Protein AF-0000000085122052 (afdb_homodimer)

Organism: Pyrolobus fumarii (strain DSM 11204 / 1A) (NCBI:txid694429)

Solvent-accessible surface area (backbone atoms only — not comparable to full-atom values): 25203 Å² total; per-residue (Å²): 121,40,31,33,27,34,36,16,45,46,56,51,30,38,53,44,52,47,34,34,42,73,54,76,26,67,46,40,58,54,31,32,33,29,96,54,53,66,40,29,51,53,48,51,69,72,41,82,73,48,80,45,44,76,41,89,44,68,68,55,51,57,69,70,59,41,51,33,37,39,37,40,66,40,40,66,49,48,60,69,46,41,31,63,41,13,43,70,40,21,28,36,36,38,60,41,31,43,36,61,69,37,64,70,44,39,50,47,38,51,54,18,16,72,75,28,63,9,33,39,34,26,41,40,30,64,46,64,26,48,30,34,38,41,18,44,32,77,76,38,63,79,41,44,38,38,37,37,35,31,28,20,71,84,72,73,44,91,58,92,50,78,38,77,78,42,75,44,51,39,80,60,44,35,76,77,40,65,89,63,18,33,50,48,31,40,49,21,66,33,40,72,46,79,27,41,31,32,37,30,32,25,64,88,41,89,39,51,30,38,34,38,39,38,36,39,85,38,34,38,40,40,37,37,32,41,29,30,54,21,94,82,30,75,88,38,42,28,37,28,40,32,12,44,45,44,35,49,31,49,70,52,51,67,62,57,66,43,73,43,55,122,39,30,32,28,35,34,16,46,46,57,51,30,38,53,42,52,48,35,33,42,71,54,76,25,69,48,40,58,54,30,31,34,30,97,55,53,67,39,29,52,53,48,50,69,70,42,83,74,49,79,44,43,76,42,88,46,69,68,55,51,58,69,70,59,43,51,33,37,38,39,40,66,41,40,66,50,47,59,68,45,39,32,62,41,12,42,70,40,20,27,36,37,38,60,40,30,43,36,62,68,36,64,70,44,38,50,46,39,50,54,19,17,71,73,27,62,9,34,39,34,25,41,41,31,63,44,63,27,48,30,35,38,42,18,44,31,77,76,37,63,79,40,46,37,38,37,37,36,29,28,20,70,82,72,74,42,92,57,91,50,78,38,76,77,43,72,43,52,38,82,59,43,36,75,77,39,66,90,61,19,34,50,49,30,40,48,20,64,32,39,73,46,79,26,41,30,32,38,30,31,26,63,88,40,90,39,50,29,41,34,38,40,38,34,37,84,36,33,38,40,42,36,37,31,42,29,31,52,21,94,82,30,74,88,38,43,28,37,29,39,32,13,45,45,45,36,50,31,50,70,52,50,68,61,58,67,45,72,43,56

pLDDT: mean 95.48, std 5.57, range [64.38, 98.94]

InterPro domains:
  IPR002811 Aspartate dehydrogenase [PF01958] (161-245)
  IPR005106 Aspartate/homoserine dehydrogenase, NAD-binding [PF03447] (8-123)
  IPR011182 L-aspartate dehydrogenase [PIRSF005227] (3-254)
  IPR020626 L-aspartate dehydrogenase, prokaryotic [MF_01265] (2-257)
  IPR022487 L-aspartate dehydrogenase, archaeal [TIGR03855] (27-254)
  IPR036291 NAD(P)-binding domain superfamily [SSF51735] (1-154)

Structure (mmCIF, N/CA/C/O backbone):
data_AF-0000000085122052-model_v1
#
loop_
_entity.id
_entity.type
_entity.pdbx_description
1 polymer 'L-aspartate dehydrogenase'
#
loop_
_atom_site.group_PDB
_atom_site.id
_atom_site.type_symbol
_atom_site.label_atom_id
_atom_site.label_alt_id
_atom_site.label_comp_id
_atom_site.label_asym_id
_atom_site.label_entity_id
_atom_site.label_seq_id
_atom_site.pdbx_PDB_ins_code
_atom_site.Cartn_x
_atom_site.Cartn_y
_atom_site.Cartn_z
_atom_site.occupancy
_atom_site.B_iso_or_equiv
_atom_site.auth_seq_id
_atom_site.auth_comp_id
_atom_site.auth_asym_id
_atom_site.auth_atom_id
_atom_site.pdbx_PDB_model_num
ATOM 1 N N . MET A 1 1 ? -22.625 9.305 -1.199 1 91.62 1 MET A N 1
ATOM 2 C CA . MET A 1 1 ? -21.234 9.766 -1.241 1 91.62 1 MET A CA 1
ATOM 3 C C . MET A 1 1 ? -20.703 10.023 0.165 1 91.62 1 MET A C 1
ATOM 5 O O . MET A 1 1 ? -21.422 10.562 1.012 1 91.62 1 MET A O 1
ATOM 9 N N . LYS A 1 2 ? -19.469 9.633 0.455 1 97.69 2 LYS A N 1
ATOM 10 C CA . LYS A 1 2 ? -18.891 9.828 1.781 1 97.69 2 LYS A CA 1
ATOM 11 C C . LYS A 1 2 ? -18.609 11.305 2.047 1 97.69 2 LYS A C 1
ATOM 13 O O . LYS A 1 2 ? -18.172 12.031 1.153 1 97.69 2 LYS A O 1
ATOM 18 N N . ARG A 1 3 ? -18.859 11.727 3.219 1 98.75 3 ARG A N 1
ATOM 19 C CA . ARG A 1 3 ? -18.656 13.102 3.668 1 98.75 3 ARG A CA 1
ATOM 20 C C . ARG A 1 3 ? -17.266 13.273 4.273 1 98.75 3 ARG A C 1
ATOM 22 O O . ARG A 1 3 ? -16.906 12.586 5.23 1 98.75 3 ARG A O 1
ATOM 29 N N . VAL A 1 4 ? -16.516 14.234 3.707 1 98.88 4 VAL A N 1
ATOM 30 C CA . VAL A 1 4 ? -15.133 14.43 4.133 1 98.88 4 VAL A CA 1
ATOM 31 C C . VAL A 1 4 ? -14.961 15.836 4.703 1 98.88 4 VAL A C 1
ATOM 33 O O . VAL A 1 4 ? -15.5 16.797 4.156 1 98.88 4 VAL A O 1
ATOM 36 N N . ALA A 1 5 ? -14.305 15.961 5.82 1 98.94 5 ALA A N 1
ATOM 37 C CA . ALA A 1 5 ? -13.867 17.25 6.355 1 98.94 5 ALA A CA 1
ATOM 38 C C . ALA A 1 5 ? -12.344 17.312 6.434 1 98.94 5 ALA A C 1
ATOM 40 O O . ALA A 1 5 ? -11.672 16.281 6.551 1 98.94 5 ALA A O 1
ATOM 41 N N . ILE A 1 6 ? -11.828 18.5 6.359 1 98.94 6 ILE A N 1
ATOM 42 C CA . ILE A 1 6 ? -10.383 18.703 6.379 1 98.94 6 ILE A CA 1
ATOM 43 C C . ILE A 1 6 ? -10 19.609 7.555 1 98.94 6 ILE A C 1
ATOM 45 O O . ILE A 1 6 ? -10.594 20.672 7.746 1 98.94 6 ILE A O 1
ATOM 49 N N . ILE A 1 7 ? -9.117 19.062 8.367 1 98.81 7 ILE A N 1
ATOM 50 C CA . ILE A 1 7 ? -8.477 19.875 9.398 1 98.81 7 ILE A CA 1
ATOM 51 C C . ILE A 1 7 ? -7.082 20.281 8.93 1 98.81 7 ILE A C 1
ATOM 53 O O . ILE A 1 7 ? -6.18 19.453 8.82 1 98.81 7 ILE A O 1
ATOM 57 N N . GLY A 1 8 ? -6.875 21.547 8.758 1 98.19 8 GLY A N 1
ATOM 58 C CA . GLY A 1 8 ? -5.645 22.078 8.18 1 98.19 8 GLY A CA 1
ATOM 59 C C . GLY A 1 8 ? -5.781 22.422 6.711 1 98.19 8 GLY A C 1
ATOM 60 O O . GLY A 1 8 ? -5.824 21.547 5.855 1 98.19 8 GLY A O 1
ATOM 61 N N . CYS A 1 9 ? -5.766 23.734 6.441 1 97.56 9 CYS A N 1
ATOM 62 C CA . CYS A 1 9 ? -5.961 24.234 5.086 1 97.56 9 CYS A CA 1
ATOM 63 C C . CYS A 1 9 ? -4.66 24.797 4.52 1 97.56 9 CYS A C 1
ATOM 65 O O . CYS A 1 9 ? -4.648 25.875 3.932 1 97.56 9 CYS A O 1
ATOM 67 N N . GLY A 1 10 ? -3.559 24.078 4.848 1 94.88 10 GLY A N 1
ATOM 68 C CA . GLY A 1 10 ? -2.275 24.344 4.215 1 94.88 10 GLY A CA 1
ATOM 69 C C . GLY A 1 10 ? -2.139 23.703 2.848 1 94.88 10 GLY A C 1
ATOM 70 O O . GLY A 1 10 ? -3.123 23.578 2.117 1 94.88 10 GLY A O 1
ATOM 71 N N . ALA A 1 11 ? -0.903 23.375 2.459 1 93.69 11 ALA A N 1
ATOM 72 C CA . ALA A 1 11 ? -0.596 22.875 1.121 1 93.69 11 ALA A CA 1
ATOM 73 C C . ALA A 1 11 ? -1.354 21.578 0.829 1 93.69 11 ALA A C 1
ATOM 75 O O . ALA A 1 11 ? -2.066 21.484 -0.174 1 93.69 11 ALA A O 1
ATOM 76 N N . ILE A 1 12 ? -1.254 20.609 1.707 1 96.06 12 ILE A N 1
ATOM 77 C CA . ILE A 1 12 ? -1.849 19.297 1.461 1 96.06 12 ILE A CA 1
ATOM 78 C C . ILE A 1 12 ? -3.369 19.391 1.554 1 96.06 12 ILE A C 1
ATOM 80 O O . ILE A 1 12 ? -4.086 18.859 0.707 1 96.06 12 ILE A O 1
ATOM 84 N N . GLY A 1 13 ? -3.869 20.062 2.613 1 97.56 13 GLY A N 1
ATOM 85 C CA . GLY A 1 13 ? -5.305 20.266 2.734 1 97.56 13 GLY A CA 1
ATOM 86 C C . GLY A 1 13 ? -5.922 20.938 1.521 1 97.56 13 GLY A C 1
ATOM 87 O O . GLY A 1 13 ? -6.996 20.531 1.063 1 97.56 13 GLY A O 1
ATOM 88 N N . SER A 1 14 ? -5.242 21.906 0.996 1 97 14 SER A N 1
ATOM 89 C CA . SER A 1 14 ? -5.723 22.625 -0.18 1 97 14 SER A CA 1
ATOM 90 C C . SER A 1 14 ? -5.75 21.719 -1.407 1 97 14 SER A C 1
ATOM 92 O O . SER A 1 14 ? -6.699 21.766 -2.195 1 97 14 SER A O 1
ATOM 94 N N . GLU A 1 15 ? -4.707 20.922 -1.587 1 96.94 15 GLU A N 1
ATOM 95 C CA . GLU A 1 15 ? -4.641 20.016 -2.721 1 96.94 15 GLU A CA 1
ATOM 96 C C . GLU A 1 15 ? -5.77 18.984 -2.664 1 96.94 15 GLU A C 1
ATOM 98 O O . GLU A 1 15 ? -6.363 18.656 -3.691 1 96.94 15 GLU A O 1
ATOM 103 N N . LEU A 1 16 ? -6.055 18.484 -1.466 1 98.38 16 LEU A N 1
ATOM 104 C CA . LEU A 1 16 ? -7.145 17.516 -1.312 1 98.38 16 LEU A CA 1
ATOM 105 C C . LEU A 1 16 ? -8.484 18.172 -1.625 1 98.38 16 LEU A C 1
ATOM 107 O O . LEU A 1 16 ? -9.32 17.594 -2.322 1 98.38 16 LEU A O 1
ATOM 111 N N . ALA A 1 17 ? -8.664 19.375 -1.081 1 98.62 17 ALA A N 1
ATOM 112 C CA . ALA A 1 17 ? -9.906 20.094 -1.357 1 98.62 17 ALA A CA 1
ATOM 113 C C . ALA A 1 17 ? -10.117 20.281 -2.857 1 98.62 17 ALA A C 1
ATOM 115 O O . ALA A 1 17 ? -11.211 20.047 -3.371 1 98.62 17 ALA A O 1
ATOM 116 N N . LYS A 1 18 ? -9.078 20.672 -3.527 1 97.81 18 LYS A N 1
ATOM 117 C CA . LYS A 1 18 ? -9.148 20.859 -4.973 1 97.81 18 LYS A CA 1
ATOM 118 C C . LYS A 1 18 ? -9.445 19.547 -5.691 1 97.81 18 LYS A C 1
ATOM 120 O O . LYS A 1 18 ? -10.227 19.516 -6.645 1 97.81 18 LYS A O 1
ATOM 125 N N . ALA A 1 19 ? -8.82 18.469 -5.25 1 98.19 19 ALA A N 1
ATOM 126 C CA . ALA A 1 19 ? -9.047 17.156 -5.852 1 98.19 19 ALA A CA 1
ATOM 127 C C . ALA A 1 19 ? -10.508 16.734 -5.73 1 98.19 19 ALA A C 1
ATOM 129 O O . ALA A 1 19 ? -11.062 16.109 -6.641 1 98.19 19 ALA A O 1
ATOM 130 N N . ILE A 1 20 ? -11.117 17.031 -4.57 1 98.69 20 ILE A N 1
ATOM 131 C CA . ILE A 1 20 ? -12.539 16.75 -4.383 1 98.69 20 ILE A CA 1
ATOM 132 C C . ILE A 1 20 ? -13.375 17.641 -5.289 1 98.69 20 ILE A C 1
ATOM 134 O O . ILE A 1 20 ? -14.305 17.172 -5.949 1 98.69 20 ILE A O 1
ATOM 138 N N . ASP A 1 21 ? -12.953 18.906 -5.348 1 98.62 21 ASP A N 1
ATOM 139 C CA . ASP A 1 21 ? -13.664 19.891 -6.16 1 98.62 21 ASP A CA 1
ATOM 140 C C . ASP A 1 21 ? -13.641 19.5 -7.637 1 98.62 21 ASP A C 1
ATOM 142 O O . ASP A 1 21 ? -14.633 19.656 -8.344 1 98.62 21 ASP A O 1
ATOM 146 N N . ASP A 1 22 ? -12.516 18.953 -8.086 1 97.75 22 ASP A N 1
ATOM 147 C CA . ASP A 1 22 ? -12.312 18.594 -9.492 1 97.75 22 ASP A CA 1
ATOM 148 C C . ASP A 1 22 ? -12.977 17.266 -9.82 1 97.75 22 ASP A C 1
ATOM 150 O O . ASP A 1 22 ? -13 16.844 -10.984 1 97.75 22 ASP A O 1
ATOM 154 N N . GLY A 1 23 ? -13.445 16.547 -8.836 1 97.62 23 GLY A N 1
ATOM 155 C CA . GLY A 1 23 ? -14.125 15.273 -9.055 1 97.62 23 GLY A CA 1
ATOM 156 C C . GLY A 1 23 ? -13.18 14.086 -9.047 1 97.62 23 GLY A C 1
ATOM 157 O O . GLY A 1 23 ? -13.609 12.945 -9.242 1 97.62 23 GLY A O 1
ATOM 158 N N . LEU A 1 24 ? -11.906 14.359 -8.836 1 97.56 24 LEU A N 1
ATOM 159 C CA . LEU A 1 24 ? -10.93 13.273 -8.766 1 97.56 24 LEU A CA 1
ATOM 160 C C . LEU A 1 24 ? -11.211 12.375 -7.566 1 97.56 24 LEU A C 1
ATOM 162 O O . LEU A 1 24 ? -11.039 11.156 -7.648 1 97.56 24 LEU A O 1
ATOM 166 N N . VAL A 1 25 ? -11.555 12.93 -6.473 1 98.25 25 VAL A N 1
ATOM 167 C CA . VAL A 1 25 ? -12.016 12.203 -5.293 1 98.25 25 VAL A CA 1
ATOM 168 C C . VAL A 1 25 ? -13.531 12.312 -5.184 1 98.25 25 VAL A C 1
ATOM 170 O O . VAL A 1 25 ? -14.07 13.391 -4.918 1 98.25 25 VAL A O 1
ATOM 173 N N . PRO A 1 26 ? -14.211 11.227 -5.434 1 97.94 26 PRO A N 1
ATOM 174 C CA . PRO A 1 26 ? -15.672 11.273 -5.391 1 97.94 26 PRO A CA 1
ATOM 175 C C . PRO A 1 26 ? -16.219 11.297 -3.969 1 97.94 26 PRO A C 1
ATOM 177 O O . PRO A 1 26 ? -16.781 10.297 -3.498 1 97.94 26 PRO A O 1
ATOM 180 N N . ALA A 1 27 ? -16.109 12.445 -3.287 1 98.38 27 ALA A N 1
ATOM 181 C CA . ALA A 1 27 ? -16.562 12.68 -1.92 1 98.38 27 ALA A CA 1
ATOM 182 C C . ALA A 1 27 ? -17.234 14.047 -1.794 1 98.38 27 ALA A C 1
ATOM 184 O O . ALA A 1 27 ? -17.156 14.875 -2.703 1 98.38 27 ALA A O 1
ATOM 185 N N . GLN A 1 28 ? -17.984 14.219 -0.81 1 98.44 28 GLN A N 1
ATOM 186 C CA . GLN A 1 28 ? -18.547 15.516 -0.469 1 98.44 28 GLN A CA 1
ATOM 187 C C . GLN A 1 28 ? -17.688 16.234 0.577 1 98.44 28 GLN A C 1
ATOM 189 O O . GLN A 1 28 ? -17.578 15.766 1.714 1 98.44 28 GLN A O 1
ATOM 194 N N . LEU A 1 29 ? -17.078 17.297 0.173 1 98.81 29 LEU A N 1
ATOM 195 C CA . LEU A 1 29 ? -16.344 18.109 1.142 1 98.81 29 LEU A CA 1
ATOM 196 C C . LEU A 1 29 ? -17.312 18.953 1.983 1 98.81 29 LEU A C 1
ATOM 198 O O . LEU A 1 29 ? -17.953 19.875 1.474 1 98.81 29 LEU A O 1
ATOM 202 N N . VAL A 1 30 ? -17.359 18.672 3.26 1 98.75 30 VAL A N 1
ATOM 203 C CA . VAL A 1 30 ? -18.484 19.234 4.016 1 98.75 30 VAL A CA 1
ATOM 204 C C . VAL A 1 30 ? -17.984 20.359 4.922 1 98.75 30 VAL A C 1
ATOM 206 O O . VAL A 1 30 ? -18.734 21.266 5.27 1 98.75 30 VAL A O 1
ATOM 209 N N . ALA A 1 31 ? -16.688 20.266 5.324 1 98.81 31 ALA A N 1
ATOM 210 C CA . ALA A 1 31 ? -16.203 21.281 6.242 1 98.81 31 ALA A CA 1
ATOM 211 C C . ALA A 1 31 ? -14.695 21.484 6.098 1 98.81 31 ALA A C 1
ATOM 213 O O . ALA A 1 31 ? -13.977 20.547 5.758 1 98.81 31 ALA A O 1
ATOM 214 N N . LEU A 1 32 ? -14.281 22.688 6.254 1 98.81 32 LEU A N 1
ATOM 215 C CA . LEU A 1 32 ? -12.883 23.078 6.402 1 98.81 32 LEU A CA 1
ATOM 216 C C . LEU A 1 32 ? -12.648 23.719 7.766 1 98.81 32 LEU A C 1
ATOM 218 O O . LEU A 1 32 ? -13.398 24.609 8.18 1 98.81 32 LEU A O 1
ATOM 222 N N . PHE A 1 33 ? -11.68 23.219 8.461 1 98.75 33 PHE A N 1
ATOM 223 C CA . PHE A 1 33 ? -11.297 23.781 9.75 1 98.75 33 PHE A CA 1
ATOM 224 C C . PHE A 1 33 ? -9.797 24.047 9.812 1 98.75 33 PHE A C 1
ATOM 226 O O . PHE A 1 33 ? -9 23.188 9.461 1 98.75 33 PHE A O 1
ATOM 233 N N . ASP A 1 34 ? -9.406 25.188 10.164 1 98.19 34 ASP A N 1
ATOM 234 C CA . ASP A 1 34 ? -8.047 25.625 10.445 1 98.19 34 ASP A CA 1
ATOM 235 C C . ASP A 1 34 ? -8.023 26.656 11.578 1 98.19 34 ASP A C 1
ATOM 237 O O . ASP A 1 34 ? -8.945 27.469 11.711 1 98.19 34 ASP A O 1
ATOM 241 N N . ILE A 1 35 ? -7 26.625 12.43 1 96.31 35 ILE A N 1
ATOM 242 C CA . ILE A 1 35 ? -6.895 27.625 13.5 1 96.31 35 ILE A CA 1
ATOM 243 C C . ILE A 1 35 ? -6.762 29.016 12.898 1 96.31 35 ILE A C 1
ATOM 245 O O . ILE A 1 35 ? -7.109 30.016 13.531 1 96.31 35 ILE A O 1
ATOM 249 N N . LYS A 1 36 ? -6.137 29.062 11.703 1 96.44 36 LYS A N 1
ATOM 250 C CA . LYS A 1 36 ? -6.121 30.297 10.922 1 96.44 36 LYS A CA 1
ATOM 251 C C . LYS A 1 36 ? -7.266 30.328 9.914 1 96.44 36 LYS A C 1
ATOM 253 O O . LYS A 1 36 ? -7.113 29.859 8.781 1 96.44 36 LYS A O 1
ATOM 258 N N . ARG A 1 37 ? -8.297 30.938 10.242 1 95.44 37 ARG A N 1
ATOM 259 C CA . ARG A 1 37 ? -9.531 30.922 9.469 1 95.44 37 ARG A CA 1
ATOM 260 C C . ARG A 1 37 ? -9.297 31.406 8.047 1 95.44 37 ARG A C 1
ATOM 262 O O . ARG A 1 37 ? -9.922 30.906 7.102 1 95.44 37 ARG A O 1
ATOM 269 N N . ASP A 1 38 ? -8.445 32.312 7.91 1 96.69 38 ASP A N 1
ATOM 270 C CA . ASP A 1 38 ? -8.172 32.906 6.602 1 96.69 38 ASP A CA 1
ATOM 271 C C . ASP A 1 38 ? -7.723 31.859 5.602 1 96.69 38 ASP A C 1
ATOM 273 O O . ASP A 1 38 ? -7.988 31.969 4.402 1 96.69 38 ASP A O 1
ATOM 277 N N . ARG A 1 39 ? -7.02 30.844 6.066 1 96.81 39 ARG A N 1
ATOM 278 C CA . ARG A 1 39 ? -6.582 29.75 5.199 1 96.81 39 ARG A CA 1
ATOM 279 C C . ARG A 1 39 ? -7.773 28.984 4.652 1 96.81 39 ARG A C 1
ATOM 281 O O . ARG A 1 39 ? -7.785 28.594 3.48 1 96.81 39 ARG A O 1
ATOM 288 N N . CYS A 1 40 ? -8.75 28.781 5.508 1 98 40 CYS A N 1
ATOM 289 C CA . CYS A 1 40 ? -9.961 28.094 5.074 1 98 40 CYS A CA 1
ATOM 290 C C . CYS A 1 40 ? -10.719 28.922 4.043 1 98 40 CYS A C 1
ATOM 292 O O . CYS A 1 40 ? -11.211 28.375 3.053 1 98 40 CYS A O 1
ATOM 294 N N . ASP A 1 41 ? -10.766 30.188 4.344 1 97.88 41 ASP A N 1
ATOM 295 C CA . ASP A 1 41 ? -11.477 31.078 3.43 1 97.88 41 ASP A CA 1
ATOM 296 C C . ASP A 1 41 ? -10.828 31.078 2.047 1 97.88 41 ASP A C 1
ATOM 298 O O . ASP A 1 41 ? -11.523 31.062 1.029 1 97.88 41 ASP A O 1
ATOM 302 N N . LYS A 1 42 ? -9.516 31.109 2.076 1 97.19 42 LYS A N 1
ATOM 303 C CA . LYS A 1 42 ? -8.773 31.078 0.819 1 97.19 42 LYS A CA 1
ATOM 304 C C . LYS A 1 42 ? -9.062 29.797 0.04 1 97.19 42 LYS A C 1
ATOM 306 O O . LYS A 1 42 ? -9.328 29.844 -1.163 1 97.19 42 LYS A O 1
ATOM 311 N N . VAL A 1 43 ? -9.031 28.641 0.703 1 97.88 43 VAL A N 1
ATOM 312 C CA . VAL A 1 43 ? -9.312 27.359 0.061 1 97.88 43 VAL A CA 1
ATOM 313 C C . VAL A 1 43 ? -10.75 27.344 -0.448 1 97.88 43 VAL A C 1
ATOM 315 O O . VAL A 1 43 ? -11 27.031 -1.614 1 97.88 43 VAL A O 1
ATOM 318 N N . ALA A 1 44 ? -11.68 27.75 0.379 1 98.38 44 ALA A N 1
ATOM 319 C CA . ALA A 1 44 ? -13.102 27.719 0.025 1 98.38 44 ALA A CA 1
ATOM 320 C C . ALA A 1 44 ? -13.375 28.578 -1.203 1 98.38 44 ALA A C 1
ATOM 322 O O . ALA A 1 44 ? -14.133 28.188 -2.088 1 98.38 44 ALA A O 1
ATOM 323 N N . SER A 1 45 ? -12.742 29.719 -1.234 1 97.81 45 SER A N 1
ATOM 324 C CA . SER A 1 45 ? -12.969 30.672 -2.32 1 97.81 45 SER A CA 1
ATOM 325 C C . SER A 1 45 ? -12.398 30.141 -3.637 1 97.81 45 SER A C 1
ATOM 327 O O . SER A 1 45 ? -12.82 30.578 -4.711 1 97.81 45 SER A O 1
ATOM 329 N N . SER A 1 46 ? -11.43 29.25 -3.523 1 97 46 SER A N 1
ATOM 330 C CA . SER A 1 46 ? -10.773 28.734 -4.719 1 97 46 SER A CA 1
ATOM 331 C C . SER A 1 46 ? -11.57 27.578 -5.332 1 97 46 SER A C 1
ATOM 333 O O . SER A 1 46 ? -11.289 27.156 -6.457 1 97 46 SER A O 1
ATOM 335 N N . LEU A 1 47 ? -12.523 27.078 -4.609 1 98.19 47 LEU A N 1
ATOM 336 C CA . LEU A 1 47 ? -13.305 25.938 -5.059 1 98.19 47 LEU A CA 1
ATOM 337 C C . LEU A 1 47 ? -14.469 26.391 -5.938 1 98.19 47 LEU A C 1
ATOM 339 O O . LEU A 1 47 ? -15.086 27.422 -5.672 1 98.19 47 LEU A O 1
ATOM 343 N N . GLU A 1 48 ? -14.773 25.672 -6.914 1 97.94 48 GLU A N 1
ATOM 344 C CA . GLU A 1 48 ? -15.797 26.062 -7.883 1 97.94 48 GLU A CA 1
ATOM 345 C C . GLU A 1 48 ? -17.062 25.234 -7.719 1 97.94 48 GLU A C 1
ATOM 347 O O . GLU A 1 48 ? -18.172 25.734 -7.887 1 97.94 48 GLU A O 1
ATOM 352 N N . ARG A 1 49 ? -16.922 23.969 -7.395 1 96.81 49 ARG A N 1
ATOM 353 C CA . ARG A 1 49 ? -18.047 23.062 -7.477 1 96.81 49 ARG A CA 1
ATOM 354 C C . ARG A 1 49 ? -18.594 22.734 -6.09 1 96.81 49 ARG A C 1
ATOM 356 O O . ARG A 1 49 ? -19.812 22.547 -5.926 1 96.81 49 ARG A O 1
ATOM 363 N N . VAL A 1 50 ? -17.656 22.625 -5.168 1 96.69 50 VAL A N 1
ATOM 364 C CA . VAL A 1 50 ? -18.094 22.266 -3.818 1 96.69 50 VAL A CA 1
ATOM 365 C C . VAL A 1 50 ? -18.047 23.5 -2.922 1 96.69 50 VAL A C 1
ATOM 367 O O . VAL A 1 50 ? -17.25 24.406 -3.141 1 96.69 50 VAL A O 1
ATOM 370 N N . LYS A 1 51 ? -18.969 23.531 -1.934 1 97.38 51 LYS A N 1
ATOM 371 C CA . LYS A 1 51 ? -19.062 24.656 -1.005 1 97.38 51 LYS A CA 1
ATOM 372 C C . LYS A 1 51 ? -19.062 24.172 0.443 1 97.38 51 LYS A C 1
ATOM 374 O O . LYS A 1 51 ? -20.078 24.219 1.122 1 97.38 51 LYS A O 1
ATOM 379 N N . PRO A 1 52 ? -17.875 23.781 0.866 1 98.5 52 PRO A N 1
ATOM 380 C CA . PRO A 1 52 ? -17.797 23.344 2.26 1 98.5 52 PRO A CA 1
ATOM 381 C C . PRO A 1 52 ? -18.062 24.469 3.252 1 98.5 52 PRO A C 1
ATOM 383 O O . PRO A 1 52 ? -17.844 25.641 2.932 1 98.5 52 PRO A O 1
ATOM 386 N N . LYS A 1 53 ? -18.562 24.109 4.414 1 98.19 53 LYS A N 1
ATOM 387 C CA . LYS A 1 53 ? -18.656 25.078 5.512 1 98.19 53 LYS A CA 1
ATOM 388 C C . LYS A 1 53 ? -17.281 25.375 6.098 1 98.19 53 LYS A C 1
ATOM 390 O O . LYS A 1 53 ? -16.5 24.469 6.367 1 98.19 53 LYS A O 1
ATOM 395 N N . VAL A 1 54 ? -17 26.656 6.172 1 98.5 54 VAL A N 1
ATOM 396 C CA . VAL A 1 54 ? -15.82 27.047 6.938 1 98.5 54 VAL A CA 1
ATOM 397 C C . VAL A 1 54 ? -16.188 27.156 8.414 1 98.5 54 VAL A C 1
ATOM 399 O O . VAL A 1 54 ? -17.031 27.969 8.797 1 98.5 54 VAL A 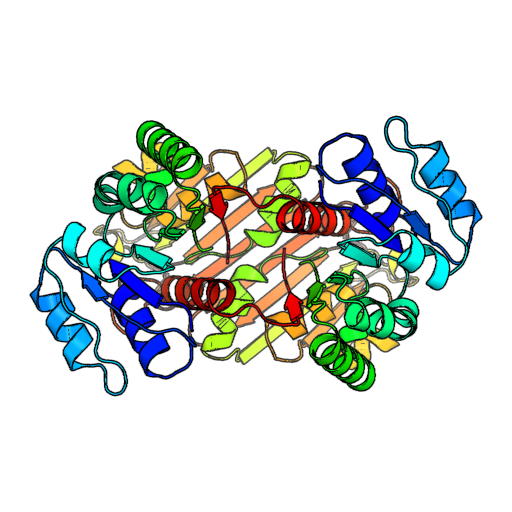O 1
ATOM 402 N N . VAL A 1 55 ? -15.539 26.344 9.258 1 98.06 55 VAL A N 1
ATOM 403 C CA . VAL A 1 55 ? -15.945 26.281 10.656 1 98.06 55 VAL A CA 1
ATOM 404 C C . VAL A 1 55 ? -14.805 26.766 11.547 1 98.06 55 VAL A C 1
ATOM 406 O O . VAL A 1 55 ? -13.672 26.906 11.086 1 98.06 55 VAL A O 1
ATOM 409 N N . SER A 1 56 ? -15.117 26.938 12.898 1 95.69 56 SER A N 1
ATOM 410 C CA . SER A 1 56 ? -14.141 27.594 13.773 1 95.69 56 SER A CA 1
ATOM 411 C C . SER A 1 56 ? -13.797 26.703 14.969 1 95.69 56 SER A C 1
ATOM 413 O O . SER A 1 56 ? -13 27.094 15.828 1 95.69 56 SER A O 1
ATOM 415 N N . SER A 1 57 ? -14.43 25.531 14.984 1 96.75 57 SER A N 1
ATOM 416 C CA . SER A 1 57 ? -14.148 24.641 16.109 1 96.75 57 SER A CA 1
ATOM 417 C C . SER A 1 57 ? -14.352 23.188 15.711 1 96.75 57 SER A C 1
ATOM 419 O O . SER A 1 57 ? -15.023 22.891 14.719 1 96.75 57 SER A O 1
ATOM 421 N N . MET A 1 58 ? -13.75 22.297 16.5 1 96.88 58 MET A N 1
ATOM 422 C CA . MET A 1 58 ? -13.914 20.859 16.266 1 96.88 58 MET A CA 1
ATOM 423 C C . MET A 1 58 ? -15.359 20.438 16.484 1 96.88 58 MET A C 1
ATOM 425 O O . MET A 1 58 ? -15.867 19.547 15.797 1 96.88 58 MET A O 1
ATOM 429 N N . ASP A 1 59 ? -16.016 21.078 17.438 1 97.5 59 ASP A N 1
ATOM 430 C CA . ASP A 1 59 ? -17.422 20.797 17.672 1 97.5 59 ASP A CA 1
ATOM 431 C C . ASP A 1 59 ? -18.25 21.016 16.406 1 97.5 59 ASP A C 1
ATOM 433 O O . ASP A 1 59 ? -19.109 20.203 16.062 1 97.5 59 ASP A O 1
ATOM 437 N N . GLU A 1 60 ? -17.938 22.109 15.766 1 98 60 GLU A N 1
ATOM 438 C CA . GLU A 1 60 ? -18.672 22.422 14.531 1 98 60 GLU A CA 1
ATOM 439 C C . GLU A 1 60 ? -18.344 21.438 13.43 1 98 60 GLU A C 1
ATOM 441 O O . GLU A 1 60 ? -19.203 21.109 12.602 1 98 60 GLU A O 1
ATOM 446 N N . VAL A 1 61 ? -17.078 20.938 13.32 1 98.12 61 VAL A N 1
ATOM 447 C CA . VAL A 1 61 ? -16.703 19.906 12.344 1 98.12 61 VAL A CA 1
ATOM 448 C C . VAL A 1 61 ? -17.547 18.656 12.57 1 98.12 61 VAL A C 1
ATOM 450 O O . VAL A 1 61 ? -18.094 18.094 11.625 1 98.12 61 VAL A O 1
ATOM 453 N N . LEU A 1 62 ? -17.641 18.281 13.852 1 97.94 62 LEU A N 1
ATOM 454 C CA . LEU A 1 62 ? -18.328 17.031 14.188 1 97.94 62 LEU A CA 1
ATOM 455 C C . LEU A 1 62 ? -19.844 17.188 13.992 1 97.94 62 LEU A C 1
ATOM 457 O O . LEU A 1 62 ? -20.531 16.203 13.719 1 97.94 62 LEU A O 1
ATOM 461 N N . GLU A 1 63 ? -20.359 18.422 14.094 1 97.44 63 GLU A N 1
ATOM 462 C CA . GLU A 1 63 ? -21.781 18.688 13.938 1 97.44 63 GLU A CA 1
ATOM 463 C C . GLU A 1 63 ? -22.25 18.406 12.516 1 97.44 63 GLU A C 1
ATOM 465 O O . GLU A 1 63 ? -23.406 18.047 12.297 1 97.44 63 GLU A O 1
ATOM 470 N N . VAL A 1 64 ? -21.344 18.562 11.562 1 97.5 64 VAL A N 1
ATOM 471 C CA . VAL A 1 64 ? -21.75 18.328 10.172 1 97.5 64 VAL A CA 1
ATOM 472 C C . VAL A 1 64 ? -21.641 16.844 9.836 1 97.5 64 VAL A C 1
ATOM 474 O O . VAL A 1 64 ? -21.844 16.453 8.688 1 97.5 64 VAL A O 1
ATOM 477 N N . LYS A 1 65 ? -21.25 16 10.727 1 97.62 65 LYS A N 1
ATOM 478 C CA . LYS A 1 65 ? -21.297 14.547 10.703 1 97.62 65 LYS A CA 1
ATOM 479 C C . LYS A 1 65 ? -20.484 13.992 9.531 1 97.62 65 LYS A C 1
ATOM 481 O O . LYS A 1 65 ? -21.016 13.219 8.719 1 97.62 65 LYS A O 1
ATOM 486 N N . PRO A 1 66 ? -19.219 14.312 9.453 1 98.75 66 PRO A N 1
ATOM 487 C CA . PRO A 1 66 ? -18.375 13.688 8.43 1 98.75 66 PRO A CA 1
ATOM 488 C C . PRO A 1 66 ? -18.203 12.188 8.633 1 98.75 66 PRO A C 1
ATOM 490 O O . PRO A 1 66 ? -18.312 11.703 9.766 1 98.75 66 PRO A O 1
ATOM 493 N N . ASP A 1 67 ? -18.016 11.461 7.539 1 98.75 67 ASP A N 1
ATOM 494 C CA . ASP A 1 67 ? -17.641 10.055 7.605 1 98.75 67 ASP A CA 1
ATOM 495 C C . ASP A 1 67 ? -16.141 9.898 7.84 1 98.75 67 ASP A C 1
ATOM 497 O O . ASP A 1 67 ? -15.703 8.938 8.477 1 98.75 67 ASP A O 1
ATOM 501 N N . VAL A 1 68 ? -15.352 10.82 7.273 1 98.88 68 VAL A N 1
ATOM 502 C CA . VAL A 1 68 ? -13.891 10.805 7.328 1 98.88 68 VAL A CA 1
ATOM 503 C C . VAL A 1 68 ? -13.367 12.219 7.566 1 98.88 68 VAL A C 1
ATOM 505 O O . VAL A 1 68 ? -13.867 13.18 6.973 1 98.88 68 VAL A O 1
ATOM 508 N N . ILE A 1 69 ? -12.453 12.352 8.445 1 98.94 69 ILE A N 1
ATOM 509 C CA . ILE A 1 69 ? -11.742 13.609 8.648 1 98.94 69 ILE A CA 1
ATOM 510 C C . ILE A 1 69 ? -10.273 13.438 8.266 1 98.94 69 ILE A C 1
ATOM 512 O O . ILE A 1 69 ? -9.641 12.453 8.664 1 98.94 69 ILE A O 1
ATOM 516 N N . VAL A 1 70 ? -9.781 14.344 7.461 1 98.94 70 VAL A N 1
ATOM 517 C CA . VAL A 1 70 ? -8.367 14.359 7.094 1 98.94 70 VAL A CA 1
ATOM 518 C C . VAL A 1 70 ? -7.637 15.438 7.891 1 98.94 70 VAL A C 1
ATOM 520 O O . VAL A 1 70 ? -7.988 16.625 7.816 1 98.94 70 VAL A O 1
ATOM 523 N N . GLU A 1 71 ? -6.711 15.031 8.641 1 98.81 71 GLU A N 1
ATOM 524 C CA . GLU A 1 71 ? -5.863 15.961 9.383 1 98.81 71 GLU A CA 1
ATOM 525 C C . GLU A 1 71 ? -4.594 16.297 8.609 1 98.81 71 GLU A C 1
ATOM 527 O O . GLU A 1 71 ? -3.809 15.406 8.273 1 98.81 71 GLU A O 1
ATOM 532 N N . ALA A 1 72 ? -4.445 17.453 8.227 1 97.31 72 ALA A N 1
ATOM 533 C CA . ALA A 1 72 ? -3.26 18.016 7.582 1 97.31 72 ALA A CA 1
ATOM 534 C C . ALA A 1 72 ? -2.832 19.312 8.258 1 97.31 72 ALA A C 1
ATOM 536 O O . ALA A 1 72 ? -2.545 20.312 7.578 1 97.31 72 ALA A O 1
ATOM 537 N N . ALA A 1 73 ? -2.783 19.328 9.555 1 96.38 73 ALA A N 1
ATOM 538 C CA . ALA A 1 73 ? -2.541 20.531 10.336 1 96.38 73 ALA A CA 1
ATOM 539 C C . ALA A 1 73 ? -1.251 20.422 11.141 1 96.38 73 ALA A C 1
ATOM 541 O O . ALA A 1 73 ? -0.219 20.969 10.758 1 96.38 73 ALA A O 1
ATOM 542 N N . SER A 1 74 ? -1.289 19.594 12.211 1 94.62 74 SER A N 1
ATOM 543 C CA . SER A 1 74 ? -0.132 19.469 13.086 1 94.62 74 SER A CA 1
ATOM 544 C C . SER A 1 74 ? -0.245 18.234 13.977 1 94.62 74 SER A C 1
ATOM 546 O O . SER A 1 74 ? -1.337 17.703 14.164 1 94.62 74 SER A O 1
ATOM 548 N N . GLN A 1 75 ? 0.906 17.875 14.531 1 94.38 75 GLN A N 1
ATOM 549 C CA . GLN A 1 75 ? 0.901 16.766 15.492 1 94.38 75 GLN A CA 1
ATOM 55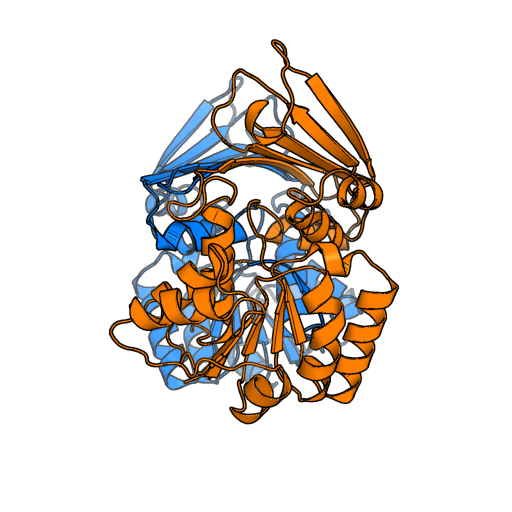0 C C . GLN A 1 75 ? 0.035 17.094 16.703 1 94.38 75 GLN A C 1
ATOM 552 O O . GLN A 1 75 ? -0.667 16.219 17.219 1 94.38 75 GLN A O 1
ATOM 557 N N . ALA A 1 76 ? 0.099 18.344 17.109 1 95.44 76 ALA A N 1
ATOM 558 C CA . ALA A 1 76 ? -0.719 18.797 18.234 1 95.44 76 ALA A CA 1
ATOM 559 C C . ALA A 1 76 ? -2.205 18.625 17.938 1 95.44 76 ALA A C 1
ATOM 561 O O . ALA A 1 76 ? -2.986 18.25 18.812 1 95.44 76 ALA A O 1
ATOM 562 N N . ALA A 1 77 ? -2.617 18.859 16.688 1 97.62 77 ALA A N 1
ATOM 563 C CA . ALA A 1 77 ? -4.012 18.703 16.281 1 97.62 77 ALA A CA 1
ATOM 564 C C . ALA A 1 77 ? -4.441 17.234 16.391 1 97.62 77 ALA A C 1
ATOM 566 O O . ALA A 1 77 ? -5.562 16.938 16.812 1 97.62 77 ALA A O 1
ATOM 567 N N . VAL A 1 78 ? -3.592 16.312 16.016 1 98.12 78 VAL A N 1
ATOM 568 C CA . VAL A 1 78 ? -3.887 14.898 16.109 1 98.12 78 VAL A CA 1
ATOM 569 C C . VAL A 1 78 ? -4.176 14.531 17.562 1 98.12 78 VAL A C 1
ATOM 571 O O . VAL A 1 78 ? -5.18 13.883 17.859 1 98.12 78 VAL A O 1
ATOM 574 N N . ALA A 1 79 ? -3.273 14.992 18.438 1 98.19 79 ALA A N 1
ATOM 575 C CA . ALA A 1 79 ? -3.412 14.688 19.875 1 98.19 79 ALA A CA 1
ATOM 576 C C . ALA A 1 79 ? -4.684 15.305 20.438 1 98.19 79 ALA A C 1
ATOM 578 O O . ALA A 1 79 ? -5.387 14.672 21.234 1 98.19 79 ALA A O 1
ATOM 579 N N . GLU A 1 80 ? -4.922 16.469 20.031 1 98.31 80 GLU A N 1
ATOM 580 C CA . GLU A 1 80 ? -6.023 17.234 20.609 1 98.31 80 GLU A CA 1
ATOM 581 C C . GLU A 1 80 ? -7.367 16.734 20.094 1 98.31 80 GLU A C 1
ATOM 583 O O . GLU A 1 80 ? -8.305 16.547 20.875 1 98.31 80 GLU A O 1
ATOM 588 N N . TYR A 1 81 ? -7.504 16.469 18.781 1 98.69 81 TYR A N 1
ATOM 589 C CA . TYR A 1 81 ? -8.805 16.25 18.172 1 98.69 81 TYR A CA 1
ATOM 590 C C . TYR A 1 81 ? -9.039 14.773 17.875 1 98.69 81 TYR A C 1
ATOM 592 O O . TYR A 1 81 ? -10.18 14.32 17.781 1 98.69 81 TYR A O 1
ATOM 600 N N . GLY A 1 82 ? -8 13.969 17.703 1 98.81 82 GLY A N 1
ATOM 601 C CA . GLY A 1 82 ? -8.07 12.586 17.25 1 98.81 82 GLY A CA 1
ATOM 602 C C . GLY A 1 82 ? -9 11.727 18.078 1 98.81 82 GLY A C 1
ATOM 603 O O . GLY A 1 82 ? -9.914 11.094 17.547 1 98.81 82 GLY A O 1
ATOM 604 N N . PRO A 1 83 ? -8.773 11.766 19.406 1 98.81 83 PRO A N 1
ATOM 605 C CA . PRO A 1 83 ? -9.617 10.922 20.25 1 98.81 83 PRO A CA 1
ATOM 606 C C . PRO A 1 83 ? -11.102 11.273 20.141 1 98.81 83 PRO A C 1
ATOM 608 O O . PRO A 1 83 ? -11.945 10.375 20.062 1 98.81 83 PRO A O 1
ATOM 611 N N . ARG A 1 84 ? -11.406 12.516 20.047 1 98.56 84 ARG A N 1
ATOM 612 C CA . ARG A 1 84 ? -12.797 12.945 19.922 1 98.56 84 ARG A CA 1
ATOM 613 C C . ARG A 1 84 ? -13.406 12.484 18.609 1 98.56 84 ARG A C 1
ATOM 615 O O . ARG A 1 84 ? -14.57 12.078 18.562 1 98.56 84 ARG A O 1
ATOM 622 N N . ILE A 1 85 ? -12.648 12.547 17.578 1 98.88 85 ILE A N 1
ATOM 623 C CA . ILE A 1 85 ? -13.086 12.141 16.25 1 98.88 85 ILE A CA 1
ATOM 624 C C . ILE A 1 85 ? -13.406 10.641 16.25 1 98.88 85 ILE A C 1
ATOM 626 O O . ILE A 1 85 ? -14.492 10.234 15.836 1 98.88 85 ILE A O 1
ATOM 630 N N . LEU A 1 86 ? -12.516 9.883 16.797 1 98.81 86 LEU A N 1
ATOM 631 C CA . LEU A 1 86 ? -12.625 8.43 16.75 1 98.81 86 LEU A CA 1
ATOM 632 C C . LEU A 1 86 ? -13.758 7.953 17.656 1 98.81 86 LEU A C 1
ATOM 634 O O . LEU A 1 86 ? -14.445 6.98 17.328 1 98.81 86 LEU A O 1
ATOM 638 N N . GLU A 1 87 ? -13.945 8.664 18.766 1 98.31 87 GLU A N 1
ATOM 639 C CA . GLU A 1 87 ? -15 8.305 19.703 1 98.31 87 GLU A CA 1
ATOM 640 C C . GLU A 1 87 ? -16.375 8.469 19.078 1 98.31 87 GLU A C 1
ATOM 642 O O . GLU A 1 87 ? -17.344 7.824 19.5 1 98.31 87 GLU A O 1
ATOM 647 N N . ARG A 1 88 ? -16.469 9.25 18.078 1 98.25 88 ARG A N 1
ATOM 648 C CA . ARG A 1 88 ? -17.719 9.5 17.391 1 98.25 88 ARG A CA 1
ATOM 649 C C . ARG A 1 88 ? -17.906 8.539 16.219 1 98.25 88 ARG A C 1
ATOM 651 O O . ARG A 1 88 ? -18.875 8.656 15.453 1 98.25 88 ARG A O 1
ATOM 658 N N . GLY A 1 89 ? -16.969 7.668 16.016 1 98.25 89 GLY A N 1
ATOM 659 C CA . GLY A 1 89 ? -17.031 6.672 14.961 1 98.25 89 GLY A CA 1
ATOM 660 C C . GLY A 1 89 ? -16.578 7.195 13.609 1 98.25 89 GLY A C 1
ATOM 661 O O . GLY A 1 89 ? -16.844 6.582 12.578 1 98.25 89 GLY A O 1
ATOM 662 N N . VAL A 1 90 ? -15.945 8.367 13.609 1 98.75 90 VAL A N 1
ATOM 663 C CA . VAL A 1 90 ? -15.461 8.992 12.383 1 98.75 90 VAL A CA 1
ATOM 664 C C . VAL A 1 90 ? -14.031 8.547 12.102 1 98.75 90 VAL A C 1
ATOM 666 O O . VAL A 1 90 ? -13.195 8.516 13.008 1 98.75 90 VAL A O 1
ATOM 669 N N . ASP A 1 91 ? -13.742 8.094 10.883 1 98.88 91 ASP A N 1
ATOM 670 C CA . ASP A 1 91 ? -12.383 7.711 10.508 1 98.88 91 ASP A CA 1
ATOM 671 C C . ASP A 1 91 ? -11.477 8.938 10.398 1 98.88 91 ASP A C 1
ATOM 673 O O . ASP A 1 91 ? -11.922 10.016 10.016 1 98.88 91 ASP A O 1
ATOM 677 N N . LEU A 1 92 ? -10.25 8.727 10.766 1 98.94 92 LEU A N 1
ATOM 678 C CA . LEU A 1 92 ? -9.273 9.812 10.789 1 98.94 92 LEU A CA 1
ATOM 679 C C . LEU A 1 92 ? -8.055 9.469 9.945 1 98.94 92 LEU A C 1
ATOM 681 O O . LEU A 1 92 ? -7.391 8.461 10.18 1 98.94 92 LEU A O 1
ATOM 685 N N . ILE A 1 93 ? -7.805 10.25 8.914 1 98.94 93 ILE A N 1
ATOM 686 C CA . ILE A 1 93 ? -6.559 10.164 8.156 1 98.94 93 ILE A CA 1
ATOM 687 C C . ILE A 1 93 ? -5.551 11.172 8.703 1 98.94 93 ILE A C 1
ATOM 689 O O . ILE A 1 93 ? -5.824 12.375 8.734 1 98.94 93 ILE A O 1
ATOM 693 N N . VAL A 1 94 ? -4.414 10.703 9.078 1 98.62 94 VAL A N 1
ATOM 694 C CA . VAL A 1 94 ? -3.412 11.516 9.758 1 98.62 94 VAL A CA 1
ATOM 695 C C . VAL A 1 94 ? -2.234 11.781 8.82 1 98.62 94 VAL A C 1
ATOM 697 O O . VAL A 1 94 ? -1.503 10.852 8.461 1 98.62 94 VAL A O 1
ATOM 700 N N . LEU A 1 95 ? -2.004 13.031 8.477 1 97.38 95 LEU A N 1
ATOM 701 C CA . LEU A 1 95 ? -0.842 13.406 7.68 1 97.38 95 LEU A CA 1
ATOM 702 C C . LEU A 1 95 ? 0.339 13.766 8.578 1 97.38 95 LEU A C 1
ATOM 704 O O . LEU A 1 95 ? 1.495 13.602 8.18 1 97.38 95 LEU A O 1
ATOM 708 N N . SER A 1 96 ? 0.028 14.273 9.727 1 95.12 96 SER A N 1
ATOM 709 C CA . SER A 1 96 ? 1.068 14.492 10.727 1 95.12 96 SER A CA 1
ATOM 710 C C . SER A 1 96 ? 1.399 13.203 11.469 1 95.12 96 SER A C 1
ATOM 712 O O . SER A 1 96 ? 1.222 13.117 12.688 1 95.12 96 SER A O 1
ATOM 714 N N . VAL A 1 97 ? 1.983 12.297 10.797 1 96.06 97 VAL A N 1
ATOM 715 C CA . VAL A 1 97 ? 2.152 10.914 11.242 1 96.06 97 VAL A CA 1
ATOM 716 C C . VAL A 1 97 ? 3.125 10.867 12.422 1 96.06 97 VAL A C 1
ATOM 718 O O . VAL A 1 97 ? 3.084 9.938 13.234 1 96.06 97 VAL A O 1
ATOM 721 N N . GLY A 1 98 ? 3.986 11.891 12.547 1 92.88 98 GLY A N 1
ATOM 722 C CA . GLY A 1 98 ? 4.906 11.961 13.672 1 92.88 98 GLY A CA 1
ATOM 723 C C . GLY A 1 98 ? 4.215 11.875 15.016 1 92.88 98 GLY A C 1
ATOM 724 O O . GLY A 1 98 ? 4.793 11.391 15.992 1 92.88 98 GLY A O 1
ATOM 725 N N . ALA A 1 99 ? 2.945 12.305 15.062 1 94 99 ALA A N 1
ATOM 726 C CA . ALA A 1 99 ? 2.164 12.266 16.297 1 94 99 ALA A CA 1
ATOM 727 C C . ALA A 1 99 ? 1.986 10.828 16.781 1 94 99 ALA A C 1
ATOM 729 O O . ALA A 1 99 ? 1.868 10.586 17.984 1 94 99 ALA A O 1
ATOM 730 N N . LEU A 1 100 ? 2.023 9.922 15.891 1 94.94 100 LEU A N 1
ATOM 731 C CA . LEU A 1 100 ? 1.718 8.531 16.203 1 94.94 100 LEU A CA 1
ATOM 732 C C . LEU A 1 100 ? 2.928 7.836 16.812 1 94.94 100 LEU A C 1
ATOM 734 O O . LEU A 1 100 ? 2.836 6.684 17.234 1 94.94 100 LEU A O 1
ATOM 738 N N . LEU A 1 101 ? 4.094 8.516 16.859 1 91.31 101 LEU A N 1
ATOM 739 C CA . LEU A 1 101 ? 5.27 7.941 17.516 1 91.31 101 LEU A CA 1
ATOM 740 C C . LEU A 1 101 ? 5.262 8.234 19.016 1 91.31 101 LEU A C 1
ATOM 742 O O . LEU A 1 101 ? 6.051 7.656 19.766 1 91.31 101 LEU A O 1
ATOM 746 N N . ASP A 1 102 ? 4.418 9.188 19.375 1 92.12 102 ASP A N 1
ATOM 747 C CA . ASP A 1 102 ? 4.215 9.445 20.797 1 92.12 102 ASP A CA 1
ATOM 748 C C . ASP A 1 102 ? 3.287 8.406 21.422 1 92.12 102 ASP A C 1
ATOM 750 O O . ASP A 1 102 ? 2.102 8.344 21.094 1 92.12 102 ASP A O 1
ATOM 754 N N . ASN A 1 103 ? 3.775 7.68 22.359 1 94.31 103 ASN A N 1
ATOM 755 C CA . ASN A 1 103 ? 3.043 6.562 22.953 1 94.31 103 ASN A CA 1
ATOM 756 C C . ASN A 1 103 ? 1.753 7.031 23.625 1 94.31 103 ASN A C 1
ATOM 758 O O . ASN A 1 103 ? 0.74 6.332 23.578 1 94.31 103 ASN A O 1
ATOM 762 N N . SER A 1 104 ? 1.809 8.156 24.234 1 97.06 104 SER A N 1
ATOM 763 C CA . SER A 1 104 ? 0.618 8.672 24.906 1 97.06 104 SER A CA 1
ATOM 764 C C . SER A 1 104 ? -0.478 9.008 23.891 1 97.06 104 SER A C 1
ATOM 766 O O . SER A 1 104 ? -1.652 8.719 24.125 1 97.06 104 SER A O 1
ATOM 768 N N . VAL A 1 105 ? -0.097 9.586 22.812 1 97.31 105 VAL A N 1
ATOM 769 C CA . VAL A 1 105 ? -1.054 9.922 21.766 1 97.31 105 VAL A CA 1
ATOM 770 C C . VAL A 1 105 ? -1.624 8.641 21.156 1 97.31 105 VAL A C 1
ATOM 772 O O . VAL A 1 105 ? -2.84 8.516 21 1 97.31 105 VAL A O 1
ATOM 775 N N . LEU A 1 106 ? -0.786 7.73 20.875 1 97.31 106 LEU A N 1
ATOM 776 C CA . LEU A 1 106 ? -1.191 6.473 20.25 1 97.31 106 LEU A CA 1
ATOM 777 C C . LEU A 1 106 ? -2.191 5.734 21.141 1 97.31 106 LEU A C 1
ATOM 779 O O . LEU A 1 106 ? -3.211 5.238 20.656 1 97.31 106 LEU A O 1
ATOM 783 N N . LYS A 1 107 ? -1.909 5.668 22.406 1 98.31 107 LYS A N 1
ATOM 784 C CA . LYS A 1 107 ? -2.785 4.98 23.344 1 98.31 107 LYS A CA 1
ATOM 785 C C . LYS A 1 107 ? -4.152 5.652 23.422 1 98.31 107 LYS A C 1
ATOM 787 O O . LYS A 1 107 ? -5.184 4.98 23.453 1 98.31 107 LYS A O 1
ATOM 792 N N . SER A 1 108 ? -4.098 6.922 23.453 1 98.75 108 SER A N 1
ATOM 793 C CA . SER A 1 108 ? -5.348 7.672 23.516 1 98.75 108 SER A CA 1
ATOM 794 C C . SER A 1 108 ? -6.195 7.434 22.266 1 98.75 108 SER A C 1
ATOM 796 O O . SER A 1 108 ? -7.414 7.273 22.359 1 98.75 108 SER A O 1
ATOM 798 N N . LEU A 1 109 ? -5.578 7.406 21.141 1 98.88 109 LEU A N 1
ATOM 799 C CA . LEU A 1 109 ? -6.277 7.156 19.891 1 98.88 109 LEU A CA 1
ATOM 800 C C . LEU A 1 109 ? -6.84 5.738 19.859 1 98.88 109 LEU A C 1
ATOM 802 O O . LEU A 1 109 ? -7.973 5.523 19.422 1 98.88 109 LEU A O 1
ATOM 806 N N . GLU A 1 110 ? -6.055 4.805 20.297 1 98.75 110 GLU A N 1
ATOM 807 C CA . GLU A 1 110 ? -6.496 3.414 20.312 1 98.75 110 GLU A CA 1
ATOM 808 C C . GLU A 1 110 ? -7.723 3.236 21.203 1 98.75 110 GLU A C 1
ATOM 810 O O . GLU A 1 110 ? -8.688 2.576 20.812 1 98.75 110 GLU A O 1
ATOM 815 N N . GLU A 1 111 ? -7.645 3.814 22.406 1 98.75 111 GLU A N 1
ATOM 816 C CA . GLU A 1 111 ? -8.766 3.736 23.344 1 98.75 111 GLU A CA 1
ATOM 817 C C . GLU A 1 111 ? -10.023 4.363 22.75 1 98.75 111 GLU A C 1
ATOM 819 O O . GLU A 1 111 ? -11.117 3.816 22.875 1 98.75 111 GLU A O 1
ATOM 824 N N . ALA A 1 112 ? -9.836 5.48 22.125 1 98.81 112 ALA A N 1
ATOM 825 C CA . ALA A 1 112 ? -10.961 6.168 21.5 1 98.81 112 ALA A CA 1
ATOM 826 C C . ALA A 1 112 ? -11.555 5.332 20.359 1 98.81 112 ALA A C 1
ATOM 828 O O . ALA A 1 112 ? -12.781 5.258 20.219 1 98.81 112 ALA A O 1
ATOM 829 N N . SER A 1 113 ? -10.711 4.715 19.562 1 98.75 113 SER A N 1
ATOM 830 C CA . SER A 1 113 ? -11.156 3.838 18.484 1 98.75 113 SER A CA 1
ATOM 831 C C . SER A 1 113 ? -11.961 2.66 19.016 1 98.75 113 SER A C 1
ATOM 833 O O . SER A 1 113 ? -12.984 2.285 18.438 1 98.75 113 SER A O 1
ATOM 835 N N . ARG A 1 114 ? -11.484 2.119 20.078 1 98.12 114 ARG A N 1
ATOM 836 C CA . ARG A 1 114 ? -12.188 1.002 20.703 1 98.12 114 ARG A CA 1
ATOM 837 C C . ARG A 1 114 ? -13.578 1.418 21.172 1 98.12 114 ARG A C 1
ATOM 839 O O . ARG A 1 114 ? -14.539 0.664 21.016 1 98.12 114 ARG A O 1
ATOM 846 N N . LYS A 1 115 ? -13.703 2.619 21.688 1 98.25 115 LYS A N 1
ATOM 847 C CA . LYS A 1 115 ? -14.961 3.127 22.234 1 98.25 115 LYS A CA 1
ATOM 848 C C . LYS A 1 115 ? -15.93 3.51 21.109 1 98.25 115 LYS A C 1
ATOM 850 O O . LYS A 1 115 ? -17.125 3.236 21.203 1 98.25 115 LYS A O 1
ATOM 855 N N . GLY A 1 116 ? -15.453 4.16 20.094 1 98.25 116 GLY A N 1
ATOM 856 C CA . GLY A 1 116 ? -16.328 4.781 19.109 1 98.25 116 GLY A CA 1
ATOM 857 C C . GLY A 1 116 ? -16.375 4.031 17.797 1 98.25 116 GLY A C 1
ATOM 858 O O . GLY A 1 116 ? -17.297 4.219 17 1 98.25 116 GLY A O 1
ATOM 859 N N . GLY A 1 117 ? -15.219 3.314 17.453 1 97.69 117 GLY A N 1
ATOM 860 C CA . GLY A 1 117 ? -15.195 2.5 16.25 1 97.69 117 GLY A CA 1
ATOM 861 C C . GLY A 1 117 ? -14.484 3.172 15.086 1 97.69 117 GLY A C 1
ATOM 862 O O . GLY A 1 117 ? -14.273 2.557 14.039 1 97.69 117 GLY A O 1
ATOM 863 N N . GLY A 1 118 ? -14.219 4.477 15.234 1 98.5 118 GLY A N 1
ATOM 864 C CA . GLY A 1 118 ? -13.438 5.129 14.195 1 98.5 118 GLY A CA 1
ATOM 865 C C . GLY A 1 118 ? -12.039 4.562 14.055 1 98.5 118 GLY A C 1
ATOM 866 O O . GLY A 1 118 ? -11.438 4.129 15.039 1 98.5 118 GLY A O 1
ATOM 867 N N . ARG A 1 119 ? -11.477 4.562 12.859 1 98.62 119 ARG A N 1
ATOM 868 C CA . ARG A 1 119 ? -10.141 4.027 12.594 1 98.62 119 ARG A CA 1
ATOM 869 C C . ARG A 1 119 ? -9.18 5.133 12.172 1 98.62 119 ARG A C 1
ATOM 871 O O . ARG A 1 119 ? -9.609 6.191 11.703 1 98.62 119 ARG A O 1
ATOM 878 N N . VAL A 1 120 ? -7.941 4.848 12.336 1 98.94 120 VAL A N 1
ATOM 879 C CA . VAL A 1 120 ? -6.879 5.773 11.953 1 98.94 120 VAL A CA 1
ATOM 880 C C . VAL A 1 120 ? -6.16 5.25 10.711 1 98.94 120 VAL A C 1
ATOM 882 O O . VAL A 1 120 ? -5.84 4.059 10.633 1 98.94 120 VAL A O 1
ATOM 885 N N . TYR A 1 121 ? -5.957 6.137 9.758 1 98.75 121 TYR A N 1
ATOM 886 C CA . TYR A 1 121 ? -5.168 5.836 8.57 1 98.75 121 TYR A CA 1
ATOM 887 C C . TYR A 1 121 ? -4.004 6.812 8.422 1 98.75 121 TYR A C 1
ATOM 889 O O . TYR A 1 121 ? -4.152 8.008 8.688 1 98.75 121 TYR A O 1
ATOM 897 N N . ALA A 1 122 ? -2.877 6.336 8.062 1 98.5 122 ALA A N 1
ATOM 898 C CA . ALA A 1 122 ? -1.721 7.156 7.711 1 98.5 122 ALA A CA 1
ATOM 899 C C . ALA A 1 122 ? -1.232 6.836 6.301 1 98.5 122 ALA A C 1
ATOM 901 O O . ALA A 1 122 ? -0.914 5.684 5.996 1 98.5 122 ALA A O 1
ATOM 902 N N . PRO A 1 123 ? -1.22 7.797 5.441 1 98.44 123 PRO A N 1
ATOM 903 C CA . PRO A 1 123 ? -0.724 7.516 4.09 1 98.44 123 PRO A CA 1
ATOM 904 C C . PRO A 1 123 ? 0.779 7.246 4.059 1 98.44 123 PRO A C 1
ATOM 906 O O . PRO A 1 123 ? 1.478 7.508 5.043 1 98.44 123 PRO A O 1
ATOM 909 N N . THR A 1 124 ? 1.26 6.746 2.924 1 98.44 124 THR A N 1
ATOM 910 C CA . THR A 1 124 ? 2.68 6.484 2.715 1 98.44 124 THR A CA 1
ATOM 911 C C . THR A 1 124 ? 3.48 7.781 2.75 1 98.44 124 THR A C 1
ATOM 913 O O . THR A 1 124 ? 4.625 7.801 3.211 1 98.44 124 THR A O 1
ATOM 916 N N . GLY A 1 125 ? 2.859 8.883 2.307 1 97.44 125 GLY A N 1
ATOM 917 C CA . GLY A 1 125 ? 3.512 10.18 2.326 1 97.44 125 GLY A CA 1
ATOM 918 C C . GLY A 1 125 ? 4.484 10.375 1.179 1 97.44 125 GLY A C 1
ATOM 919 O O . GLY A 1 125 ? 4.156 10.086 0.025 1 97.44 125 GLY A O 1
ATOM 920 N N . ALA A 1 126 ? 5.656 10.883 1.499 1 97.25 126 ALA A N 1
ATOM 921 C CA . ALA A 1 126 ? 6.625 11.305 0.488 1 97.25 126 ALA A CA 1
ATOM 922 C C . ALA A 1 126 ? 7.609 10.188 0.173 1 97.25 126 ALA A C 1
ATOM 924 O O . ALA A 1 126 ? 8.672 10.43 -0.412 1 97.25 126 ALA A O 1
ATOM 925 N N . ILE A 1 127 ? 7.301 8.984 0.641 1 98.25 127 ILE A N 1
ATOM 926 C CA . ILE A 1 127 ? 8.195 7.859 0.394 1 98.25 127 ILE A CA 1
ATOM 927 C C . ILE A 1 127 ? 7.441 6.754 -0.337 1 98.25 127 ILE A C 1
ATOM 929 O O . ILE A 1 127 ? 6.379 6.992 -0.917 1 98.25 127 ILE A O 1
ATOM 933 N N . ALA A 1 128 ? 8.07 5.578 -0.463 1 98.75 128 ALA A N 1
ATOM 934 C CA . ALA A 1 128 ? 7.516 4.418 -1.15 1 98.75 128 ALA A CA 1
ATOM 935 C C . ALA A 1 128 ? 7.902 3.123 -0.443 1 98.75 128 ALA A C 1
ATOM 937 O O . ALA A 1 128 ? 8.805 3.113 0.394 1 98.75 128 ALA A O 1
ATOM 938 N N . GLY A 1 129 ? 7.152 2.119 -0.688 1 98.88 129 GLY A N 1
ATOM 939 C CA . GLY A 1 129 ? 7.617 0.786 -0.339 1 98.88 129 GLY A CA 1
ATOM 940 C C . GLY A 1 129 ? 6.98 0.246 0.929 1 98.88 129 GLY A C 1
ATOM 941 O O . GLY A 1 129 ? 7.254 -0.886 1.332 1 98.88 129 GLY A O 1
ATOM 942 N N . LEU A 1 130 ? 6.07 1.057 1.591 1 98.88 130 LEU A N 1
ATOM 943 C CA . LEU A 1 130 ? 5.473 0.569 2.828 1 98.88 130 LEU A CA 1
ATOM 944 C C . LEU A 1 130 ? 4.645 -0.688 2.572 1 98.88 130 LEU A C 1
ATOM 946 O O . LEU A 1 130 ? 4.457 -1.505 3.477 1 98.88 130 LEU A O 1
ATOM 950 N N . ASP A 1 131 ? 4.156 -0.9 1.324 1 98.75 131 ASP A N 1
ATOM 951 C CA . ASP A 1 131 ? 3.395 -2.088 0.953 1 98.75 131 ASP A CA 1
ATOM 952 C C . ASP A 1 131 ? 4.227 -3.355 1.139 1 98.75 131 ASP A C 1
ATOM 954 O O . ASP A 1 131 ? 3.744 -4.348 1.689 1 98.75 131 ASP A O 1
ATOM 958 N N . ALA A 1 132 ? 5.484 -3.352 0.746 1 98.81 132 ALA A N 1
ATOM 959 C CA . ALA A 1 132 ? 6.371 -4.496 0.913 1 98.81 132 ALA A CA 1
ATOM 960 C C . ALA A 1 132 ? 6.891 -4.586 2.346 1 98.81 132 ALA A C 1
ATOM 962 O O . ALA A 1 132 ? 7.043 -5.68 2.891 1 98.81 132 ALA A O 1
ATOM 963 N N . ILE A 1 133 ? 7.16 -3.432 2.943 1 98.88 133 ILE A N 1
ATOM 964 C CA . ILE A 1 133 ? 7.758 -3.395 4.273 1 98.88 133 ILE A CA 1
ATOM 965 C C . ILE A 1 133 ? 6.789 -3.99 5.293 1 98.88 133 ILE A C 1
ATOM 967 O O . ILE A 1 133 ? 7.195 -4.75 6.176 1 98.88 133 ILE A O 1
ATOM 971 N N . ARG A 1 134 ? 5.48 -3.684 5.18 1 98.62 134 ARG A N 1
ATOM 972 C CA . ARG A 1 134 ? 4.477 -4.273 6.059 1 98.62 134 ARG A CA 1
ATOM 973 C C . ARG A 1 134 ? 4.461 -5.793 5.93 1 98.62 134 ARG A C 1
ATOM 975 O O . ARG A 1 134 ? 4.281 -6.504 6.922 1 98.62 134 ARG A O 1
ATOM 982 N N . ALA A 1 135 ? 4.652 -6.301 4.699 1 98.69 135 ALA A N 1
ATOM 983 C CA . ALA A 1 135 ? 4.703 -7.742 4.484 1 98.69 135 ALA A CA 1
ATOM 984 C C . ALA A 1 135 ? 5.945 -8.352 5.129 1 98.69 135 ALA A C 1
ATOM 986 O O . ALA A 1 135 ? 5.867 -9.391 5.785 1 98.69 135 ALA A O 1
ATOM 987 N N . LEU A 1 136 ? 7.082 -7.652 5 1 98.69 136 LEU A N 1
ATOM 988 C CA . LEU A 1 136 ? 8.344 -8.148 5.539 1 98.69 136 LEU A CA 1
ATOM 989 C C . LEU A 1 136 ? 8.305 -8.188 7.062 1 98.69 136 LEU A C 1
ATOM 991 O O . LEU A 1 136 ? 8.984 -9.008 7.684 1 98.69 136 LEU A O 1
ATOM 995 N N . ARG A 1 137 ? 7.527 -7.312 7.668 1 98 137 ARG A N 1
ATOM 996 C CA . ARG A 1 137 ? 7.418 -7.258 9.125 1 98 137 ARG A CA 1
ATOM 997 C C . ARG A 1 137 ? 6.984 -8.602 9.688 1 98 137 ARG A C 1
ATOM 999 O O . ARG A 1 137 ? 7.336 -8.953 10.82 1 98 137 ARG A O 1
ATOM 1006 N N . ILE A 1 138 ? 6.25 -9.391 8.922 1 97.56 138 ILE A N 1
ATOM 1007 C CA . ILE A 1 138 ? 5.707 -10.68 9.344 1 97.56 138 ILE A CA 1
ATOM 1008 C C . ILE A 1 138 ? 6.84 -11.594 9.812 1 97.56 138 ILE A C 1
ATOM 1010 O O . ILE A 1 138 ? 6.691 -12.328 10.797 1 97.56 138 ILE A O 1
ATOM 1014 N N . VAL A 1 139 ? 7.996 -11.531 9.117 1 97.06 139 VAL A N 1
ATOM 1015 C CA . VAL A 1 139 ? 9.086 -12.43 9.461 1 97.06 139 VAL A CA 1
ATOM 1016 C C . VAL A 1 139 ? 10.172 -11.664 10.219 1 97.06 139 VAL A C 1
ATOM 1018 O O . VAL A 1 139 ? 11.25 -12.203 10.484 1 97.06 139 VAL A O 1
ATOM 1021 N N . GLY A 1 140 ? 9.836 -10.414 10.539 1 96.94 140 GLY A N 1
ATOM 1022 C CA . GLY A 1 140 ? 10.781 -9.586 11.273 1 96.94 140 GLY A CA 1
ATOM 1023 C C . GLY A 1 140 ? 11.734 -8.82 10.367 1 96.94 140 GLY A C 1
ATOM 1024 O O . GLY A 1 140 ? 12.102 -9.305 9.297 1 96.94 140 GLY A O 1
ATOM 1025 N N . ILE A 1 141 ? 12.07 -7.652 10.727 1 97.88 141 ILE A N 1
ATOM 1026 C CA . ILE A 1 141 ? 12.977 -6.77 10 1 97.88 141 ILE A CA 1
ATOM 1027 C C . ILE A 1 141 ? 14.234 -6.52 10.828 1 97.88 141 ILE A C 1
ATOM 1029 O O . ILE A 1 141 ? 14.148 -6.113 11.992 1 97.88 141 ILE A O 1
ATOM 1033 N N . ASN A 1 142 ? 15.375 -6.734 10.188 1 97.19 142 ASN A N 1
ATOM 1034 C CA . ASN A 1 142 ? 16.641 -6.648 10.891 1 97.19 142 ASN A CA 1
ATOM 1035 C C . ASN A 1 142 ? 17.234 -5.242 10.82 1 97.19 142 ASN A C 1
ATOM 1037 O O . ASN A 1 142 ? 17.984 -4.832 11.703 1 97.19 142 ASN A O 1
ATOM 1041 N N . LYS A 1 143 ? 16.938 -4.598 9.773 1 97.75 143 LYS A N 1
ATOM 1042 C CA . LYS A 1 143 ? 17.516 -3.281 9.539 1 97.75 143 LYS A CA 1
ATOM 1043 C C . LYS A 1 143 ? 16.562 -2.379 8.766 1 97.75 143 LYS A C 1
ATOM 1045 O O . LYS A 1 143 ? 15.969 -2.807 7.773 1 97.75 143 LYS A O 1
ATOM 1050 N N . VAL A 1 144 ? 16.391 -1.209 9.281 1 98.31 144 VAL A N 1
ATOM 1051 C CA . VAL A 1 144 ? 15.656 -0.164 8.578 1 98.31 144 VAL A CA 1
ATOM 1052 C C . VAL A 1 144 ? 16.422 1.155 8.664 1 98.31 144 VAL A C 1
ATOM 1054 O O . VAL A 1 144 ? 16.703 1.641 9.766 1 98.31 144 VAL A O 1
ATOM 1057 N N . VAL A 1 145 ? 16.734 1.72 7.531 1 98.38 145 VAL A N 1
ATOM 1058 C CA . VAL A 1 145 ? 17.422 3 7.461 1 98.38 145 VAL A CA 1
ATOM 1059 C C . VAL A 1 145 ? 16.641 3.969 6.578 1 98.38 145 VAL A C 1
ATOM 1061 O O . VAL A 1 145 ? 16.141 3.582 5.523 1 98.38 145 VAL A O 1
ATOM 1064 N N . LEU A 1 146 ? 16.5 5.148 7.027 1 97.44 146 LEU A N 1
ATOM 1065 C CA . LEU A 1 146 ? 15.945 6.258 6.254 1 97.44 146 LEU A CA 1
ATOM 1066 C C . LEU A 1 146 ? 16.953 7.395 6.141 1 97.44 146 LEU A C 1
ATOM 1068 O O . LEU A 1 146 ? 17.328 8.008 7.145 1 97.44 146 LEU A O 1
ATOM 1072 N N . ARG A 1 147 ? 17.406 7.688 4.98 1 97.31 147 ARG A N 1
ATOM 1073 C CA . ARG A 1 147 ? 18.266 8.836 4.727 1 97.31 147 ARG A CA 1
ATOM 1074 C C . ARG A 1 147 ? 17.531 9.906 3.928 1 97.31 147 ARG A C 1
ATOM 1076 O O . ARG A 1 147 ? 17.062 9.648 2.818 1 97.31 147 ARG A O 1
ATOM 1083 N N . THR A 1 148 ? 17.422 11 4.52 1 95.31 148 THR A N 1
ATOM 1084 C CA . THR A 1 148 ? 16.812 12.141 3.838 1 95.31 148 THR A CA 1
ATOM 1085 C C . THR A 1 148 ? 17.875 13.164 3.443 1 95.31 148 THR A C 1
ATOM 1087 O O . THR A 1 148 ? 18.625 13.641 4.293 1 95.31 148 THR A O 1
ATOM 1090 N N . ARG A 1 149 ? 17.938 13.406 2.203 1 95.19 149 ARG A N 1
ATOM 1091 C CA . ARG A 1 149 ? 18.859 14.391 1.653 1 95.19 149 ARG A CA 1
ATOM 1092 C C . ARG A 1 149 ? 18.109 15.609 1.114 1 95.19 149 ARG A C 1
ATOM 1094 O O . ARG A 1 149 ? 17.188 15.461 0.306 1 95.19 149 ARG A O 1
ATOM 1101 N N . LYS A 1 150 ? 18.469 16.781 1.586 1 91.38 150 LYS A N 1
ATOM 1102 C CA . LYS A 1 150 ? 17.828 18.016 1.163 1 91.38 150 LYS A CA 1
ATOM 1103 C C . LYS A 1 150 ? 18.859 19.094 0.845 1 91.38 150 LYS A C 1
ATOM 1105 O O . LYS A 1 150 ? 20 19.031 1.312 1 91.38 150 LYS A O 1
ATOM 1110 N N . PRO A 1 151 ? 18.422 20.078 0.014 1 91.12 151 PRO A N 1
ATOM 1111 C CA . PRO A 1 151 ? 19.297 21.25 -0.128 1 91.12 151 PRO A CA 1
ATOM 1112 C C . PRO A 1 151 ? 19.547 21.969 1.197 1 91.12 151 PRO A C 1
ATOM 1114 O O . PRO A 1 151 ? 18.641 22.062 2.029 1 91.12 151 PRO A O 1
ATOM 1117 N N . PRO A 1 152 ? 20.734 22.453 1.398 1 91 152 PRO A N 1
ATOM 1118 C CA . PRO A 1 152 ? 21.078 23.094 2.664 1 91 152 PRO A CA 1
ATOM 1119 C C . PRO A 1 152 ? 20.125 24.234 3.029 1 91 152 PRO A C 1
ATOM 1121 O O . PRO A 1 152 ? 19.734 24.359 4.191 1 91 152 PRO A O 1
ATOM 1124 N N . LYS A 1 153 ? 19.703 24.984 2.08 1 86.69 153 LYS A N 1
ATOM 1125 C CA . LYS A 1 153 ? 18.812 26.109 2.322 1 86.69 153 LYS A CA 1
ATOM 1126 C C . LYS A 1 153 ? 17.484 25.656 2.949 1 86.69 153 LYS A C 1
ATOM 1128 O O . LYS A 1 153 ? 16.953 26.328 3.836 1 86.69 153 LYS A O 1
ATOM 1133 N N . SER A 1 154 ? 16.953 24.5 2.527 1 84 154 SER A N 1
ATOM 1134 C CA . SER A 1 154 ? 15.703 23.969 3.043 1 84 154 SER A CA 1
ATOM 1135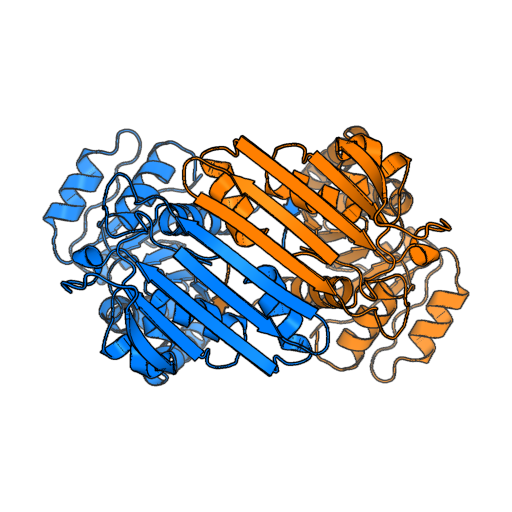 C C . SER A 1 154 ? 15.844 23.531 4.496 1 84 154 SER A C 1
ATOM 1137 O O . SER A 1 154 ? 14.852 23.422 5.223 1 84 154 SER A O 1
ATOM 1139 N N . LEU A 1 155 ? 17.078 23.25 4.91 1 86.56 155 LEU A N 1
ATOM 1140 C CA . LEU A 1 155 ? 17.344 22.781 6.266 1 86.56 155 LEU A CA 1
ATOM 1141 C C . LEU A 1 155 ? 17.828 23.922 7.148 1 86.56 155 LEU A C 1
ATOM 1143 O O . LEU A 1 155 ? 18.141 23.719 8.328 1 86.56 155 LEU A O 1
ATOM 1147 N N . GLY A 1 156 ? 17.969 25.109 6.488 1 85.19 156 GLY A N 1
ATOM 1148 C CA . GLY A 1 156 ? 18.375 26.297 7.227 1 85.19 156 GLY A CA 1
ATOM 1149 C C . GLY A 1 156 ? 19.844 26.297 7.574 1 85.19 156 GLY A C 1
ATOM 1150 O O . GLY A 1 156 ? 20.25 26.859 8.602 1 85.19 156 GLY A O 1
ATOM 1151 N N . VAL A 1 157 ? 20.594 25.5 6.867 1 89.62 157 VAL A N 1
ATOM 1152 C CA . VAL A 1 157 ? 22.031 25.469 7.133 1 89.62 157 VAL A CA 1
ATOM 1153 C C . VAL A 1 157 ? 22.797 25.969 5.91 1 89.62 157 VAL A C 1
ATOM 1155 O O . VAL A 1 157 ? 22.234 26.062 4.812 1 89.62 157 VAL A O 1
ATOM 1158 N N . ASP A 1 158 ? 23.969 26.453 6.164 1 91.75 158 ASP A N 1
ATOM 1159 C CA . ASP A 1 158 ? 24.859 26.922 5.105 1 91.75 158 ASP A CA 1
ATOM 1160 C C . ASP A 1 158 ? 26.125 26.078 5.043 1 91.75 158 ASP A C 1
ATOM 1162 O O . ASP A 1 158 ? 27.094 26.344 5.746 1 91.75 158 ASP A O 1
ATOM 1166 N N . VAL A 1 159 ? 26.031 25.031 4.301 1 93.44 159 VAL A N 1
ATOM 1167 C CA . VAL A 1 159 ? 27.172 24.125 4.156 1 93.44 159 VAL A CA 1
ATOM 1168 C C . VAL A 1 159 ? 27.562 24.016 2.686 1 93.44 159 VAL A C 1
ATOM 1170 O O . VAL A 1 159 ? 26.719 24.094 1.798 1 93.44 159 VAL A O 1
ATOM 1173 N N . ASN A 1 160 ? 28.875 23.844 2.359 1 93.56 160 ASN A N 1
ATOM 1174 C CA . ASN A 1 160 ? 29.391 23.797 0.992 1 93.56 160 ASN A CA 1
ATOM 1175 C C . ASN A 1 160 ? 29.672 22.375 0.555 1 93.56 160 ASN A C 1
ATOM 1177 O O . ASN A 1 160 ? 29.953 22.125 -0.621 1 93.56 160 ASN A O 1
ATOM 1181 N N . ASP A 1 161 ? 29.578 21.453 1.527 1 95.81 161 ASP A N 1
ATOM 1182 C CA . ASP A 1 161 ? 29.797 20.031 1.238 1 95.81 161 ASP A CA 1
ATOM 1183 C C . ASP A 1 161 ? 28.688 19.172 1.854 1 95.81 161 ASP A C 1
ATOM 1185 O O . ASP A 1 161 ? 27.938 19.641 2.721 1 95.81 161 ASP A O 1
ATOM 1189 N N . VAL A 1 162 ? 28.594 17.984 1.251 1 96.56 162 VAL A N 1
ATOM 1190 C CA . VAL A 1 162 ? 27.656 17.031 1.825 1 96.56 162 VAL A CA 1
ATOM 1191 C C . VAL A 1 162 ? 27.906 16.891 3.324 1 96.56 162 VAL A C 1
ATOM 1193 O O . VAL A 1 162 ? 29.016 16.547 3.74 1 96.56 162 VAL A O 1
ATOM 1196 N N . THR A 1 163 ? 26.922 17.172 4.156 1 96.5 163 THR A N 1
ATOM 1197 C CA . THR A 1 163 ? 27.047 17.188 5.609 1 96.5 163 THR A CA 1
ATOM 1198 C C . THR A 1 163 ? 25.906 16.422 6.27 1 96.5 163 THR A C 1
ATOM 1200 O O . THR A 1 163 ? 24.734 16.703 6.004 1 96.5 163 THR A O 1
ATOM 1203 N N . VAL A 1 164 ? 26.266 15.484 7.125 1 96.12 164 VAL A N 1
ATOM 1204 C CA . VAL A 1 164 ? 25.281 14.773 7.918 1 96.12 164 VAL A CA 1
ATOM 1205 C C . VAL A 1 164 ? 24.891 15.609 9.133 1 96.12 164 VAL A C 1
ATOM 1207 O O . VAL A 1 164 ? 25.734 15.875 10 1 96.12 164 VAL A O 1
ATOM 1210 N N . LEU A 1 165 ? 23.703 15.984 9.219 1 92.88 165 LEU A N 1
ATOM 1211 C CA . LEU A 1 165 ? 23.234 16.859 10.289 1 92.88 165 LEU A CA 1
ATOM 1212 C C . LEU A 1 165 ? 22.719 16.047 11.477 1 92.88 165 LEU A C 1
ATOM 1214 O O . LEU A 1 165 ? 22.719 16.531 12.609 1 92.88 165 LEU A O 1
ATOM 1218 N N . TYR A 1 166 ? 22.25 14.914 11.141 1 93.12 166 TYR A N 1
ATOM 1219 C CA . TYR A 1 166 ? 21.688 14.047 12.18 1 93.12 166 TYR A CA 1
ATOM 1220 C C . TYR A 1 166 ? 21.844 12.578 11.805 1 93.12 166 TYR A C 1
ATOM 1222 O O . TYR A 1 166 ? 21.688 12.211 10.633 1 93.12 166 TYR A O 1
ATOM 1230 N N . ARG A 1 167 ? 22.125 11.797 12.68 1 94.75 167 ARG A N 1
ATOM 1231 C CA . ARG A 1 167 ? 22.109 10.344 12.594 1 94.75 167 ARG A CA 1
ATOM 1232 C C . ARG A 1 167 ? 21.672 9.719 13.922 1 94.75 167 ARG A C 1
ATOM 1234 O O . ARG A 1 167 ? 22.359 9.883 14.938 1 94.75 167 ARG A O 1
ATOM 1241 N N . GLY A 1 168 ? 20.562 9.117 13.914 1 93.56 168 GLY A N 1
ATOM 1242 C CA . GLY A 1 168 ? 20.047 8.539 15.148 1 93.56 168 GLY A CA 1
ATOM 1243 C C . GLY A 1 168 ? 18.641 8 15.016 1 93.56 168 GLY A C 1
ATOM 1244 O O . GLY A 1 168 ? 18.156 7.777 13.906 1 93.56 168 GLY A O 1
ATOM 1245 N N . PRO A 1 169 ? 18.062 7.645 16.172 1 90.88 169 PRO A N 1
ATOM 1246 C CA . PRO A 1 169 ? 16.703 7.062 16.141 1 90.88 169 PRO A CA 1
ATOM 1247 C C . PRO A 1 169 ? 15.648 8.062 15.688 1 90.88 169 PRO A C 1
ATOM 1249 O O . PRO A 1 169 ? 15.781 9.266 15.938 1 90.88 169 PRO A O 1
ATOM 1252 N N . ALA A 1 170 ? 14.602 7.539 15 1 86.81 170 ALA A N 1
ATOM 1253 C CA . ALA A 1 170 ? 13.523 8.359 14.461 1 86.81 170 ALA A CA 1
ATOM 1254 C C . ALA A 1 170 ? 12.867 9.188 15.562 1 86.81 170 ALA A C 1
ATOM 1256 O O . ALA A 1 170 ? 12.547 10.359 15.367 1 86.81 170 ALA A O 1
ATOM 1257 N N . ARG A 1 171 ? 12.672 8.68 16.719 1 83.69 171 ARG A N 1
ATOM 1258 C CA . ARG A 1 171 ? 11.977 9.352 17.812 1 83.69 171 ARG A CA 1
ATOM 1259 C C . ARG A 1 171 ? 12.711 10.633 18.234 1 83.69 171 ARG A C 1
ATOM 1261 O O . ARG A 1 171 ? 12.078 11.617 18.609 1 83.69 171 ARG A O 1
ATOM 1268 N N . GLU A 1 172 ? 14.016 10.617 18.062 1 85 172 GLU A N 1
ATOM 1269 C CA . GLU A 1 172 ? 14.812 11.781 18.438 1 85 172 GLU A CA 1
ATOM 1270 C C . GLU A 1 172 ? 14.898 12.781 17.281 1 85 172 GLU A C 1
ATOM 1272 O O . GLU A 1 172 ? 15.055 13.984 17.516 1 85 172 GLU A O 1
ATOM 1277 N N . ALA A 1 173 ? 14.867 12.258 16.062 1 82.38 173 ALA A N 1
ATOM 1278 C CA . ALA A 1 173 ? 14.891 13.125 14.891 1 82.38 173 ALA A CA 1
ATOM 1279 C C . ALA A 1 173 ? 13.688 14.07 14.883 1 82.38 173 ALA A C 1
ATOM 1281 O O . ALA A 1 173 ? 13.812 15.234 14.508 1 82.38 173 ALA A O 1
ATOM 1282 N N . VAL A 1 174 ? 12.547 13.547 15.312 1 73.56 174 VAL A N 1
ATOM 1283 C CA . VAL A 1 174 ? 11.289 14.281 15.273 1 73.56 174 VAL A CA 1
ATOM 1284 C C . VAL A 1 174 ? 11.391 15.531 16.141 1 73.56 174 VAL A C 1
ATOM 1286 O O . VAL A 1 174 ? 10.82 16.578 15.805 1 73.56 174 VAL A O 1
ATOM 1289 N N . LYS A 1 175 ? 12.109 15.508 17.141 1 73.31 175 LYS A N 1
ATOM 1290 C CA . LYS A 1 175 ? 12.266 16.641 18.062 1 73.31 175 LYS A CA 1
ATOM 1291 C C . LYS A 1 175 ? 13.172 17.703 17.469 1 73.31 175 LYS A C 1
ATOM 1293 O O . LYS A 1 175 ? 12.906 18.906 17.609 1 73.31 175 LYS A O 1
ATOM 1298 N N . LYS A 1 176 ? 14.102 17.312 16.703 1 75.81 176 LYS A N 1
ATOM 1299 C CA . LYS A 1 176 ? 15.117 18.234 16.203 1 75.81 176 LYS A CA 1
ATOM 1300 C C . LYS A 1 176 ? 14.742 18.766 14.82 1 75.81 176 LYS A C 1
ATOM 1302 O O . LYS A 1 176 ? 15.062 19.906 14.484 1 75.81 176 LYS A O 1
ATOM 1307 N N . TYR A 1 177 ? 14.047 17.859 14.047 1 77.25 177 TYR A N 1
ATOM 1308 C CA . TYR A 1 177 ? 13.703 18.203 12.664 1 77.25 177 TYR A CA 1
ATOM 1309 C C . TYR A 1 177 ? 12.234 17.906 12.383 1 77.25 177 TYR A C 1
ATOM 1311 O O . TYR A 1 177 ? 11.914 17.016 11.602 1 77.25 177 TYR A O 1
ATOM 1319 N N . PRO A 1 178 ? 11.406 18.688 12.82 1 66.94 178 PRO A N 1
ATOM 1320 C CA . PRO A 1 178 ? 9.977 18.406 12.773 1 66.94 178 PRO A CA 1
ATOM 1321 C C . PRO A 1 178 ? 9.453 18.266 11.344 1 66.94 178 PRO A C 1
ATOM 1323 O O . PRO A 1 178 ? 8.438 17.609 11.117 1 66.94 178 PRO A O 1
ATOM 1326 N N . PHE A 1 179 ? 10.164 18.828 10.359 1 64.38 179 PHE A N 1
ATOM 1327 C CA . PHE A 1 179 ? 9.617 18.828 9.008 1 64.38 179 PHE A CA 1
ATOM 1328 C C . PHE A 1 179 ? 9.836 17.484 8.328 1 64.38 179 PHE A C 1
ATOM 1330 O O . PHE A 1 179 ? 9.234 17.203 7.293 1 64.38 179 PHE A O 1
ATOM 1337 N N . ASN A 1 180 ? 10.641 16.625 8.836 1 68.75 180 ASN A N 1
ATOM 1338 C CA . ASN A 1 180 ? 10.992 15.367 8.18 1 68.75 180 ASN A CA 1
ATOM 1339 C C . ASN A 1 180 ? 10.539 14.164 9 1 68.75 180 ASN A C 1
ATOM 1341 O O . ASN A 1 180 ? 10.938 13.031 8.727 1 68.75 180 ASN A O 1
ATOM 1345 N N . VAL A 1 181 ? 9.609 14.375 9.766 1 81.81 181 VAL A N 1
ATOM 1346 C CA . VAL A 1 181 ? 9.398 13.336 10.758 1 81.81 181 VAL A CA 1
ATOM 1347 C C . VAL A 1 181 ? 8.281 12.398 10.297 1 81.81 181 VAL A C 1
ATOM 1349 O O . VAL A 1 181 ? 8.203 11.25 10.734 1 81.81 181 VAL A O 1
ATOM 1352 N N . ASN A 1 182 ? 7.457 12.867 9.391 1 91.88 182 ASN A N 1
ATOM 1353 C CA . ASN A 1 182 ? 6.285 12.078 9.039 1 91.88 182 ASN A CA 1
ATOM 1354 C C . ASN A 1 182 ? 6.672 10.812 8.273 1 91.88 182 ASN A C 1
ATOM 1356 O O . ASN A 1 182 ? 6.113 9.742 8.508 1 91.88 182 ASN A O 1
ATOM 1360 N N . VAL A 1 183 ? 7.742 10.938 7.43 1 95.06 183 VAL A N 1
ATOM 1361 C CA . VAL A 1 183 ? 8.164 9.781 6.648 1 95.06 183 VAL A CA 1
ATOM 1362 C C . VAL A 1 183 ? 8.82 8.75 7.566 1 95.06 183 VAL A C 1
ATOM 1364 O O . VAL A 1 183 ? 8.609 7.543 7.406 1 95.06 183 VAL A O 1
ATOM 1367 N N . ALA A 1 184 ? 9.625 9.289 8.523 1 94.94 184 ALA A N 1
ATOM 1368 C CA . ALA A 1 184 ? 10.25 8.391 9.492 1 94.94 184 ALA A CA 1
ATOM 1369 C C . ALA A 1 184 ? 9.203 7.652 10.312 1 94.94 184 ALA A C 1
ATOM 1371 O O . ALA A 1 184 ? 9.336 6.457 10.578 1 94.94 184 ALA A O 1
ATOM 1372 N N . ALA A 1 185 ? 8.188 8.391 10.711 1 94.81 185 ALA A N 1
ATOM 1373 C CA . ALA A 1 185 ? 7.113 7.809 11.516 1 94.81 185 ALA A CA 1
ATOM 1374 C C . ALA A 1 185 ? 6.348 6.75 10.719 1 94.81 185 ALA A C 1
ATOM 1376 O O . ALA A 1 185 ? 6.078 5.66 11.234 1 94.81 185 ALA A O 1
ATOM 1377 N N . ALA A 1 186 ? 5.969 7.059 9.484 1 96.88 186 ALA A N 1
ATOM 1378 C CA . ALA A 1 186 ? 5.266 6.098 8.641 1 96.88 186 ALA A CA 1
ATOM 1379 C C . ALA A 1 186 ? 6.086 4.824 8.461 1 96.88 186 ALA A C 1
ATOM 1381 O O . ALA A 1 186 ? 5.551 3.715 8.547 1 96.88 186 ALA A O 1
ATOM 1382 N N . LEU A 1 187 ? 7.383 5.031 8.234 1 97.31 187 LEU A N 1
ATOM 1383 C CA . LEU A 1 187 ? 8.297 3.908 8.055 1 97.31 187 LEU A CA 1
ATOM 1384 C C . LEU A 1 187 ? 8.367 3.059 9.312 1 97.31 187 LEU A C 1
ATOM 1386 O O . LEU A 1 187 ? 8.305 1.829 9.242 1 97.31 187 LEU A O 1
ATOM 1390 N N . ALA A 1 188 ? 8.469 3.723 10.477 1 96.25 188 ALA A N 1
ATOM 1391 C CA . ALA A 1 188 ? 8.531 3.02 11.75 1 96.25 188 ALA A CA 1
ATOM 1392 C C . ALA A 1 188 ? 7.273 2.191 11.984 1 96.25 188 ALA A C 1
ATOM 1394 O O . ALA A 1 188 ? 7.352 1.027 12.383 1 96.25 188 ALA A O 1
ATOM 1395 N N . LEU A 1 189 ? 6.156 2.805 11.734 1 96.31 189 LEU A N 1
ATOM 1396 C CA . LEU A 1 189 ? 4.879 2.139 11.953 1 96.31 189 LEU A CA 1
ATOM 1397 C C . LEU A 1 189 ? 4.723 0.939 11.023 1 96.31 189 LEU A C 1
ATOM 1399 O O . LEU A 1 189 ? 4.254 -0.121 11.445 1 96.31 189 LEU A O 1
ATOM 1403 N N . ALA A 1 190 ? 5.129 1.069 9.766 1 98 190 ALA A N 1
ATOM 1404 C CA . ALA A 1 190 ? 5.008 -0.014 8.797 1 98 190 ALA A CA 1
ATOM 1405 C C . ALA A 1 190 ? 5.957 -1.16 9.133 1 98 190 ALA A C 1
ATOM 1407 O O . ALA A 1 190 ? 5.586 -2.332 9.031 1 98 190 ALA A O 1
ATOM 1408 N N . ALA A 1 191 ? 7.172 -0.81 9.539 1 97.94 191 ALA A N 1
ATOM 1409 C CA . ALA A 1 191 ? 8.227 -1.796 9.766 1 97.94 191 ALA A CA 1
ATOM 1410 C C . ALA A 1 191 ? 8.062 -2.461 11.133 1 97.94 191 ALA A C 1
ATOM 1412 O O . ALA A 1 191 ? 8.523 -3.588 11.344 1 97.94 191 ALA A O 1
ATOM 1413 N N . GLY A 1 192 ? 7.422 -1.721 12.094 1 95.94 192 GLY A N 1
ATOM 1414 C CA . GLY A 1 192 ? 7.293 -2.209 13.461 1 95.94 192 GLY A CA 1
ATOM 1415 C C . GLY A 1 192 ? 8.586 -2.1 14.25 1 95.94 192 GLY A C 1
ATOM 1416 O O . GLY A 1 192 ? 8.703 -2.68 15.336 1 95.94 192 GLY A O 1
ATOM 1417 N N . VAL A 1 193 ? 9.625 -1.514 13.641 1 95.94 193 VAL A N 1
ATOM 1418 C CA . VAL A 1 193 ? 10.898 -1.255 14.305 1 95.94 193 VAL A CA 1
ATOM 1419 C C . VAL A 1 193 ? 11.336 0.184 14.039 1 95.94 193 VAL A C 1
ATOM 1421 O O . VAL A 1 193 ? 10.984 0.771 13.016 1 95.94 193 VAL A O 1
ATOM 1424 N N . GLU A 1 194 ? 12.047 0.764 14.969 1 93.94 194 GLU A N 1
ATOM 1425 C CA . GLU A 1 194 ? 12.508 2.143 14.836 1 93.94 194 GLU A CA 1
ATOM 1426 C C . GLU A 1 194 ? 13.594 2.262 13.781 1 93.94 194 GLU A C 1
ATOM 1428 O O . GLU A 1 194 ? 14.625 1.589 13.859 1 93.94 194 GLU A O 1
ATOM 1433 N N . PRO A 1 195 ? 13.375 3.076 12.82 1 96.25 195 PRO A N 1
ATOM 1434 C CA . PRO A 1 195 ? 14.414 3.264 11.805 1 96.25 195 PRO A CA 1
ATOM 1435 C C . PRO A 1 195 ? 15.602 4.07 12.32 1 96.25 195 PRO A C 1
ATOM 1437 O O . PRO A 1 195 ? 15.445 4.91 13.211 1 96.25 195 PRO A O 1
ATOM 1440 N N . LEU A 1 196 ? 16.766 3.727 11.797 1 96.69 196 LEU A N 1
ATOM 1441 C CA . LEU A 1 196 ? 17.859 4.676 11.859 1 96.69 196 LEU A CA 1
ATOM 1442 C C . LEU A 1 196 ? 17.688 5.789 10.836 1 96.69 196 LEU A C 1
ATOM 1444 O O . LEU A 1 196 ? 17.531 5.523 9.641 1 96.69 196 LEU A O 1
ATOM 1448 N N . VAL A 1 197 ? 17.719 7.004 11.328 1 95.69 197 VAL A N 1
ATOM 1449 C CA . VAL A 1 197 ? 17.453 8.148 10.461 1 95.69 197 VAL A CA 1
ATOM 1450 C C . VAL A 1 197 ? 18.734 8.953 10.25 1 95.69 197 VAL A C 1
ATOM 1452 O O . VAL A 1 197 ? 19.5 9.156 11.188 1 95.69 197 VAL A O 1
ATOM 1455 N N . GLU A 1 198 ? 18.969 9.266 9.031 1 95.75 198 GLU A N 1
ATOM 1456 C CA . GLU A 1 198 ? 20.047 10.18 8.656 1 95.75 198 GLU A CA 1
ATOM 1457 C C . GLU A 1 198 ? 19.5 11.383 7.887 1 95.75 198 GLU A C 1
ATOM 1459 O O . GLU A 1 198 ? 18.781 11.219 6.902 1 95.75 198 GLU A O 1
ATOM 1464 N N . ILE A 1 199 ? 19.812 12.516 8.375 1 94.06 199 ILE A N 1
ATOM 1465 C CA . ILE A 1 199 ? 19.484 13.75 7.672 1 94.06 199 ILE A CA 1
ATOM 1466 C C . ILE A 1 199 ? 20.75 14.375 7.094 1 94.06 199 ILE A C 1
ATOM 1468 O O . ILE A 1 199 ? 21.688 14.695 7.828 1 94.06 199 ILE A O 1
ATOM 1472 N N . VAL A 1 200 ? 20.734 14.586 5.801 1 95.38 200 VAL A N 1
ATOM 1473 C CA . VAL A 1 200 ? 21.938 15.016 5.098 1 95.38 200 VAL A CA 1
ATOM 1474 C C . VAL A 1 200 ? 21.672 16.312 4.34 1 95.38 200 VAL A C 1
ATOM 1476 O O . VAL A 1 200 ? 20.719 16.391 3.553 1 95.38 200 VAL A O 1
ATOM 1479 N N . ALA A 1 201 ? 22.422 17.312 4.609 1 94.81 201 ALA A N 1
ATOM 1480 C CA . ALA A 1 201 ? 22.453 18.5 3.764 1 94.81 201 ALA A CA 1
ATOM 1481 C C . ALA A 1 201 ? 23.406 18.312 2.588 1 94.81 201 ALA A C 1
ATOM 1483 O O . ALA A 1 201 ? 24.609 18.078 2.783 1 94.81 201 ALA A O 1
ATOM 1484 N N . ASP A 1 202 ? 22.891 18.375 1.417 1 95.94 202 ASP A N 1
ATOM 1485 C CA . ASP A 1 202 ? 23.672 18.125 0.212 1 95.94 202 ASP A CA 1
ATOM 1486 C C . ASP A 1 202 ? 23.531 19.281 -0.788 1 95.94 202 ASP A C 1
ATOM 1488 O O . ASP A 1 202 ? 22.484 19.422 -1.424 1 95.94 202 ASP A O 1
ATOM 1492 N N . PRO A 1 203 ? 24.5 20.125 -1.03 1 94.88 203 PRO A N 1
ATOM 1493 C CA . PRO A 1 203 ? 24.422 21.266 -1.937 1 94.88 203 PRO A CA 1
ATOM 1494 C C . PRO A 1 203 ? 24.25 20.859 -3.396 1 94.88 203 PRO A C 1
ATOM 1496 O O . PRO A 1 203 ? 23.938 21.688 -4.246 1 94.88 203 PRO A O 1
ATOM 1499 N N . LYS A 1 204 ? 24.453 19.625 -3.662 1 94.31 204 LYS A N 1
ATOM 1500 C CA . LYS A 1 204 ? 24.391 19.156 -5.043 1 94.31 204 LYS A CA 1
ATOM 1501 C C . LYS A 1 204 ? 22.969 18.734 -5.418 1 94.31 204 LYS A C 1
ATOM 1503 O O . LYS A 1 204 ? 22.703 18.438 -6.582 1 94.31 204 LYS A O 1
ATOM 1508 N N . VAL A 1 205 ? 22.062 18.641 -4.391 1 93.06 205 VAL A N 1
ATOM 1509 C CA . VAL A 1 205 ? 20.719 18.188 -4.703 1 93.06 205 VAL A CA 1
ATOM 1510 C C . VAL A 1 205 ? 19.766 19.375 -4.727 1 93.06 205 VAL A C 1
ATOM 1512 O O . VAL A 1 205 ? 19.938 20.328 -3.961 1 93.06 205 VAL A O 1
ATOM 1515 N N . GLU A 1 206 ? 18.828 19.25 -5.637 1 88.5 206 GLU A N 1
ATOM 1516 C CA . GLU A 1 206 ? 17.828 20.312 -5.762 1 88.5 206 GLU A CA 1
ATOM 1517 C C . GLU A 1 206 ? 16.484 19.859 -5.203 1 88.5 206 GLU A C 1
ATOM 1519 O O . GLU A 1 206 ? 15.609 20.688 -4.926 1 88.5 206 GLU A O 1
ATOM 1524 N N . ARG A 1 207 ? 16.359 18.531 -5.078 1 89.69 207 ARG A N 1
ATOM 1525 C CA . ARG A 1 207 ? 15.102 17.953 -4.617 1 89.69 207 ARG A CA 1
ATOM 1526 C C . ARG A 1 207 ? 15.266 17.281 -3.258 1 89.69 207 ARG A C 1
ATOM 1528 O O . ARG A 1 207 ? 16.375 16.922 -2.875 1 89.69 207 ARG A O 1
ATOM 1535 N N . ASN A 1 208 ? 14.141 17.188 -2.557 1 91.69 208 ASN A N 1
ATOM 1536 C CA . ASN A 1 208 ? 14.117 16.328 -1.379 1 91.69 208 ASN A CA 1
ATOM 1537 C C . ASN A 1 208 ? 14.203 14.859 -1.761 1 91.69 208 ASN A C 1
ATOM 1539 O O . ASN A 1 208 ? 13.375 14.359 -2.525 1 91.69 208 ASN A O 1
ATOM 1543 N N . ILE A 1 209 ? 15.227 14.203 -1.252 1 96.56 209 ILE A N 1
ATOM 1544 C CA . ILE A 1 209 ? 15.438 12.805 -1.602 1 96.56 209 ILE A CA 1
ATOM 1545 C C . ILE A 1 209 ? 15.328 11.938 -0.349 1 96.56 209 ILE A C 1
ATOM 1547 O O . ILE A 1 209 ? 15.906 12.258 0.693 1 96.56 209 ILE A O 1
ATOM 1551 N N . HIS A 1 210 ? 14.562 10.906 -0.421 1 97.38 210 HIS A N 1
ATOM 1552 C CA . HIS A 1 210 ? 14.5 9.891 0.626 1 97.38 210 HIS A CA 1
ATOM 1553 C C . HIS A 1 210 ? 15.047 8.555 0.137 1 97.38 210 HIS A C 1
ATOM 1555 O O . HIS A 1 210 ? 14.633 8.055 -0.908 1 97.38 210 HIS A O 1
ATOM 1561 N N . GLU A 1 211 ? 15.914 8.047 0.855 1 98.38 211 GLU A N 1
ATOM 1562 C CA . GLU A 1 211 ? 16.453 6.707 0.614 1 98.38 211 GLU A CA 1
ATOM 1563 C C . GLU A 1 211 ? 16.125 5.766 1.769 1 98.38 211 GLU A C 1
ATOM 1565 O O . GLU A 1 211 ? 16.312 6.113 2.936 1 98.38 211 GLU A O 1
ATOM 1570 N N . ILE A 1 212 ? 15.609 4.605 1.441 1 98.75 212 ILE A N 1
ATOM 1571 C CA . ILE A 1 212 ? 15.211 3.621 2.441 1 98.75 212 ILE A CA 1
ATOM 1572 C C . ILE A 1 212 ? 15.922 2.299 2.176 1 98.75 212 ILE A C 1
ATOM 1574 O O . ILE A 1 212 ? 15.961 1.823 1.038 1 98.75 212 ILE A O 1
ATOM 1578 N N . ILE A 1 213 ? 16.516 1.763 3.146 1 98.81 213 ILE A N 1
ATOM 1579 C CA . ILE A 1 213 ? 17.094 0.423 3.109 1 98.81 213 ILE A CA 1
ATOM 1580 C C . ILE A 1 213 ? 16.422 -0.454 4.168 1 98.81 213 ILE A C 1
ATOM 1582 O O . ILE A 1 213 ? 16.344 -0.077 5.34 1 98.81 213 ILE A O 1
ATOM 1586 N N . VAL A 1 214 ? 15.891 -1.583 3.787 1 98.88 214 VAL A N 1
ATOM 1587 C CA . VAL A 1 214 ? 15.281 -2.539 4.703 1 98.88 214 VAL A CA 1
ATOM 1588 C C . VAL A 1 214 ? 15.867 -3.93 4.465 1 98.88 214 VAL A C 1
ATOM 1590 O O . VAL A 1 214 ? 15.992 -4.371 3.322 1 98.88 214 VAL A O 1
ATOM 1593 N N . GLU A 1 215 ? 16.25 -4.594 5.484 1 98.56 215 GLU A N 1
ATOM 1594 C CA . GLU A 1 215 ? 16.75 -5.965 5.422 1 98.56 215 GLU A CA 1
ATOM 1595 C C . GLU A 1 215 ? 15.938 -6.891 6.316 1 98.56 215 GLU A C 1
ATOM 1597 O O . GLU A 1 215 ? 15.68 -6.57 7.48 1 98.56 215 GLU A O 1
ATOM 1602 N N . SER A 1 216 ? 15.492 -7.941 5.789 1 97.94 216 SER A N 1
ATOM 1603 C CA . SER A 1 216 ? 14.773 -9.008 6.484 1 97.94 216 SER A CA 1
ATOM 1604 C C . SER A 1 216 ? 15.227 -10.383 6.008 1 97.94 216 SER A C 1
ATOM 1606 O O . SER A 1 216 ? 16.078 -10.492 5.121 1 97.94 216 SER A O 1
ATOM 1608 N N . ALA A 1 217 ? 14.711 -11.43 6.621 1 95.75 217 ALA A N 1
ATOM 1609 C CA . ALA A 1 217 ? 15.039 -12.797 6.215 1 95.75 217 ALA A CA 1
ATOM 1610 C C . ALA A 1 217 ? 14.469 -13.109 4.84 1 95.75 217 ALA A C 1
ATOM 1612 O O . ALA A 1 217 ? 14.922 -14.031 4.164 1 95.75 217 ALA A O 1
ATOM 1613 N N . ALA A 1 218 ? 13.516 -12.273 4.383 1 97.31 218 ALA A N 1
ATOM 1614 C CA . ALA A 1 218 ? 12.789 -12.609 3.162 1 97.31 218 ALA A CA 1
ATOM 1615 C C . ALA A 1 218 ? 13.273 -11.773 1.983 1 97.31 218 ALA A C 1
ATOM 1617 O O . ALA A 1 218 ? 13.148 -12.188 0.828 1 97.31 218 ALA A O 1
ATOM 1618 N N . SER A 1 219 ? 13.836 -10.562 2.299 1 98 219 SER A N 1
ATOM 1619 C CA . SER A 1 219 ? 14.211 -9.672 1.203 1 98 219 SER A CA 1
ATOM 1620 C C . SER A 1 219 ? 15.078 -8.523 1.696 1 98 219 SER A C 1
ATOM 1622 O O . SER A 1 219 ? 15.094 -8.219 2.891 1 98 219 SER A O 1
ATOM 1624 N N . ARG A 1 220 ? 15.852 -8.023 0.824 1 98.38 220 ARG A N 1
ATOM 1625 C CA . ARG A 1 220 ? 16.469 -6.715 1.004 1 98.38 220 ARG A CA 1
ATOM 1626 C C . ARG A 1 220 ? 15.875 -5.684 0.052 1 98.38 220 ARG A C 1
ATOM 1628 O O . ARG A 1 220 ? 15.797 -5.922 -1.155 1 98.38 220 ARG A O 1
ATOM 1635 N N . LEU A 1 221 ? 15.461 -4.547 0.585 1 98.75 221 LEU A N 1
ATOM 1636 C CA . LEU A 1 221 ? 14.875 -3.459 -0.189 1 98.75 221 LEU A CA 1
ATOM 1637 C C . LEU A 1 221 ? 15.805 -2.246 -0.203 1 98.75 221 LEU A C 1
ATOM 1639 O O . LEU A 1 221 ? 16.359 -1.874 0.831 1 98.75 221 LEU A O 1
ATOM 1643 N N . THR A 1 222 ? 16 -1.679 -1.32 1 98.88 222 THR A N 1
ATOM 1644 C CA . THR A 1 222 ? 16.594 -0.36 -1.488 1 98.88 222 THR A CA 1
ATOM 1645 C C . THR A 1 222 ? 15.695 0.543 -2.322 1 98.88 222 THR A C 1
ATOM 1647 O O . THR A 1 222 ? 15.422 0.251 -3.488 1 98.88 222 THR A O 1
ATOM 1650 N N . ILE A 1 223 ? 15.281 1.653 -1.725 1 98.88 223 ILE A N 1
ATOM 1651 C CA . ILE A 1 223 ? 14.312 2.535 -2.361 1 98.88 223 ILE A CA 1
ATOM 1652 C C . ILE A 1 223 ? 14.836 3.971 -2.352 1 98.88 223 ILE A C 1
ATOM 1654 O O . ILE A 1 223 ? 15.32 4.453 -1.327 1 98.88 223 ILE A O 1
ATOM 1658 N N . ARG A 1 224 ? 14.773 4.605 -3.43 1 98.81 224 ARG A N 1
ATOM 1659 C CA . ARG A 1 224 ? 15.133 6.012 -3.559 1 98.81 224 ARG A CA 1
ATOM 1660 C C . ARG A 1 224 ? 13.992 6.812 -4.184 1 98.81 224 ARG A C 1
ATOM 1662 O O . ARG A 1 224 ? 13.516 6.477 -5.27 1 98.81 224 ARG A O 1
ATOM 1669 N N . VAL A 1 225 ? 13.555 7.805 -3.498 1 98.62 225 VAL A N 1
ATOM 1670 C CA . VAL A 1 225 ? 12.469 8.672 -3.949 1 98.62 225 VAL A CA 1
ATOM 1671 C C . VAL A 1 225 ? 12.977 10.102 -4.09 1 98.62 225 VAL A C 1
ATOM 1673 O O . VAL A 1 225 ? 13.438 10.703 -3.119 1 98.62 225 VAL A O 1
ATOM 1676 N N . GLU A 1 226 ? 12.938 10.641 -5.25 1 98.06 226 GLU A N 1
ATOM 1677 C CA . GLU A 1 226 ? 13.305 12.031 -5.535 1 98.06 226 GLU A CA 1
ATOM 1678 C C . GLU A 1 226 ? 12.062 12.875 -5.816 1 98.06 226 GLU A C 1
ATOM 1680 O O . GLU A 1 226 ? 11.484 12.797 -6.902 1 98.06 226 GLU A O 1
ATOM 1685 N N . ASN A 1 227 ? 11.727 13.711 -4.879 1 96.81 227 ASN A N 1
ATOM 1686 C CA . ASN A 1 227 ? 10.43 14.375 -4.914 1 96.81 227 ASN A CA 1
ATOM 1687 C C . ASN A 1 227 ? 10.531 15.773 -5.508 1 96.81 227 ASN A C 1
ATOM 1689 O O . ASN A 1 227 ? 11.484 16.5 -5.219 1 96.81 227 ASN A O 1
ATOM 1693 N N . VAL A 1 228 ? 9.555 16.109 -6.336 1 94.81 228 VAL A N 1
ATOM 1694 C CA . VAL A 1 228 ? 9.328 17.484 -6.754 1 94.81 228 VAL A CA 1
ATOM 1695 C C . VAL A 1 228 ? 8.531 18.234 -5.688 1 94.81 228 VAL A C 1
ATOM 1697 O O . VAL A 1 228 ? 7.562 17.688 -5.145 1 94.81 228 VAL A O 1
ATOM 1700 N N . PRO A 1 229 ? 9 19.391 -5.352 1 91.12 229 PRO A N 1
ATOM 1701 C CA . PRO A 1 229 ? 8.203 20.156 -4.391 1 91.12 229 PRO A CA 1
ATOM 1702 C C . PRO A 1 229 ? 6.777 20.406 -4.871 1 91.12 229 PRO A C 1
ATOM 1704 O O . PRO A 1 229 ? 6.531 20.484 -6.078 1 91.12 229 PRO A O 1
ATOM 1707 N N . SER A 1 230 ? 5.871 20.422 -3.918 1 88.81 230 SER A N 1
ATOM 1708 C CA . SER A 1 230 ? 4.496 20.766 -4.254 1 88.81 230 SER A CA 1
ATOM 1709 C C . SER A 1 230 ? 4.414 22.156 -4.883 1 88.81 230 SER A C 1
ATOM 1711 O O . SER A 1 230 ? 5.117 23.078 -4.457 1 88.81 230 SER A O 1
ATOM 1713 N N . PRO A 1 231 ? 3.586 22.297 -5.898 1 82.5 231 PRO A N 1
ATOM 1714 C CA . PRO A 1 231 ? 3.451 23.625 -6.527 1 82.5 231 PRO A CA 1
ATOM 1715 C C . PRO A 1 231 ? 2.969 24.688 -5.555 1 82.5 231 PRO A C 1
ATOM 1717 O O . PRO A 1 231 ? 3.326 25.859 -5.695 1 82.5 231 PRO A O 1
ATOM 1720 N N . SER A 1 232 ? 2.209 24.266 -4.535 1 80.56 232 SER A N 1
ATOM 1721 C CA . SER A 1 232 ? 1.599 25.219 -3.615 1 80.56 232 SER A CA 1
ATOM 1722 C C . SER A 1 232 ? 2.516 25.516 -2.432 1 80.56 232 SER A C 1
ATOM 1724 O O . SER A 1 232 ? 2.312 26.484 -1.707 1 80.56 232 SER A O 1
ATOM 1726 N N . ASN A 1 233 ? 3.449 24.672 -2.143 1 83.12 233 ASN A N 1
ATOM 1727 C CA . ASN A 1 233 ? 4.359 24.797 -1.009 1 83.12 233 ASN A CA 1
ATOM 1728 C C . ASN A 1 233 ? 5.695 24.125 -1.281 1 83.12 233 ASN A C 1
ATOM 1730 O O . ASN A 1 233 ? 5.801 22.891 -1.203 1 83.12 233 ASN A O 1
ATOM 1734 N N . PRO A 1 234 ? 6.719 24.875 -1.429 1 80.69 234 PRO A N 1
ATOM 1735 C CA . PRO A 1 234 ? 8.016 24.297 -1.811 1 80.69 234 PRO A CA 1
ATOM 1736 C C . PRO A 1 234 ? 8.594 23.391 -0.732 1 80.69 234 PRO A C 1
ATOM 1738 O O . PRO A 1 234 ? 9.516 22.609 -1.004 1 80.69 234 PRO A O 1
ATOM 1741 N N . ARG A 1 235 ? 8.078 23.422 0.47 1 78.56 235 ARG A N 1
ATOM 1742 C CA . ARG A 1 235 ? 8.609 22.609 1.557 1 78.56 235 ARG A CA 1
ATOM 1743 C C . ARG A 1 235 ? 7.941 21.234 1.584 1 78.56 235 ARG A C 1
ATOM 1745 O O . ARG A 1 235 ? 8.391 20.344 2.295 1 78.56 235 ARG A O 1
ATOM 1752 N N . THR A 1 236 ? 6.891 21.078 0.841 1 85.06 236 THR A N 1
ATOM 1753 C CA . THR A 1 236 ? 6.105 19.859 0.823 1 85.06 236 THR A CA 1
ATOM 1754 C C . THR A 1 236 ? 6.348 19.078 -0.468 1 85.06 236 THR A C 1
ATOM 1756 O O . THR A 1 236 ? 6.355 19.656 -1.556 1 85.06 236 THR A O 1
ATOM 1759 N N . SER A 1 237 ? 6.676 17.844 -0.265 1 92.75 237 SER A N 1
ATOM 1760 C CA . SER A 1 237 ? 6.793 17 -1.443 1 92.75 237 SER A CA 1
ATOM 1761 C C . SER A 1 237 ? 5.438 16.781 -2.109 1 92.75 237 SER A C 1
ATOM 1763 O O . SER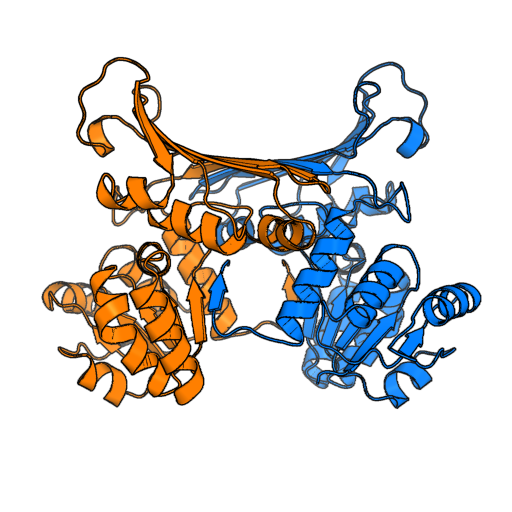 A 1 237 ? 4.453 16.469 -1.436 1 92.75 237 SER A O 1
ATOM 1765 N N . TYR A 1 238 ? 5.375 17 -3.369 1 96.5 238 TYR A N 1
ATOM 1766 C CA . TYR A 1 238 ? 4.141 16.781 -4.113 1 96.5 238 TYR A CA 1
ATOM 1767 C C . TYR A 1 238 ? 3.596 15.375 -3.887 1 96.5 238 TYR A C 1
ATOM 1769 O O . TYR A 1 238 ? 2.387 15.188 -3.74 1 96.5 238 TYR A O 1
ATOM 1777 N N . LEU A 1 239 ? 4.457 14.375 -3.75 1 97.75 239 LEU A N 1
ATOM 1778 C CA . LEU A 1 239 ? 4.059 12.984 -3.551 1 97.75 239 LEU A CA 1
ATOM 1779 C C . LEU A 1 239 ? 3.273 12.828 -2.254 1 97.75 239 LEU A C 1
ATOM 1781 O O . LEU A 1 239 ? 2.354 12.008 -2.178 1 97.75 239 LEU A O 1
ATOM 1785 N N . ALA A 1 240 ? 3.623 13.594 -1.264 1 96.62 240 ALA A N 1
ATOM 1786 C CA . ALA A 1 240 ? 2.893 13.508 -0.001 1 96.62 240 ALA A CA 1
ATOM 1787 C C . ALA A 1 240 ? 1.426 13.875 -0.189 1 96.62 240 ALA A C 1
ATOM 1789 O O . ALA A 1 240 ? 0.536 13.203 0.336 1 96.62 240 ALA A O 1
ATOM 1790 N N . ALA A 1 241 ? 1.168 14.914 -0.97 1 97.19 241 ALA A N 1
ATOM 1791 C CA . ALA A 1 241 ? -0.203 15.328 -1.26 1 97.19 241 ALA A CA 1
ATOM 1792 C C . ALA A 1 241 ? -0.93 14.266 -2.084 1 97.19 241 ALA A C 1
ATOM 1794 O O . ALA A 1 241 ? -2.086 13.938 -1.804 1 97.19 241 ALA A O 1
ATOM 1795 N N . LEU A 1 242 ? -0.217 13.719 -3.039 1 98.44 242 LEU A N 1
ATOM 1796 C CA . LEU A 1 242 ? -0.816 12.711 -3.902 1 98.44 242 LEU A CA 1
ATOM 1797 C C . LEU A 1 242 ? -1.129 11.438 -3.117 1 98.44 242 LEU A C 1
ATOM 1799 O O . LEU A 1 242 ? -2.148 10.789 -3.363 1 98.44 242 LEU A O 1
ATOM 1803 N N . SER A 1 243 ? -0.235 11.117 -2.232 1 98.62 243 SER A N 1
ATOM 1804 C CA . SER A 1 243 ? -0.458 9.961 -1.365 1 98.62 243 SER A CA 1
ATOM 1805 C C . SER A 1 243 ? -1.734 10.125 -0.547 1 98.62 243 SER A C 1
ATOM 1807 O O . SER A 1 243 ? -2.504 9.172 -0.391 1 98.62 243 SER A O 1
ATOM 1809 N N . CYS A 1 244 ? -1.94 11.312 -0.037 1 98.56 244 CYS A N 1
ATOM 1810 C CA . CYS A 1 244 ? -3.154 11.617 0.71 1 98.56 244 CYS A CA 1
ATOM 1811 C C . CYS A 1 244 ? -4.391 11.469 -0.169 1 98.56 244 CYS A C 1
ATOM 1813 O O . CYS A 1 244 ? -5.348 10.797 0.207 1 98.56 244 CYS A O 1
ATOM 1815 N N . ILE A 1 245 ? -4.34 12.055 -1.312 1 98.75 245 ILE A N 1
ATOM 1816 C CA . ILE A 1 245 ? -5.465 12.039 -2.242 1 98.75 245 ILE A CA 1
ATOM 1817 C C . ILE A 1 245 ? -5.812 10.594 -2.604 1 98.75 245 ILE A C 1
ATOM 1819 O O . ILE A 1 245 ? -6.98 10.203 -2.555 1 98.75 245 ILE A O 1
ATOM 1823 N N . GLU A 1 246 ? -4.801 9.797 -2.885 1 98.69 246 GLU A N 1
ATOM 1824 C CA . GLU A 1 246 ? -5.031 8.406 -3.275 1 98.69 246 GLU A CA 1
ATOM 1825 C C . GLU A 1 246 ? -5.633 7.605 -2.125 1 98.69 246 GLU A C 1
ATOM 1827 O O . GLU A 1 246 ? -6.547 6.801 -2.33 1 98.69 246 GLU A O 1
ATOM 1832 N N . LEU A 1 247 ? -5.102 7.816 -0.941 1 98.69 247 LEU A N 1
ATOM 1833 C CA . LEU A 1 247 ? -5.629 7.098 0.212 1 98.69 247 LEU A CA 1
ATOM 1834 C C . LEU A 1 247 ? -7.09 7.465 0.464 1 98.69 247 LEU A C 1
ATOM 1836 O O . LEU A 1 247 ? -7.926 6.59 0.691 1 98.69 247 LEU A O 1
ATOM 1840 N N . VAL A 1 248 ? -7.426 8.773 0.401 1 98.75 248 VAL A N 1
ATOM 1841 C CA . VAL A 1 248 ? -8.797 9.227 0.609 1 98.75 248 VAL A CA 1
ATOM 1842 C C . VAL A 1 248 ? -9.711 8.609 -0.456 1 98.75 248 VAL A C 1
ATOM 1844 O O . VAL A 1 248 ? -10.797 8.117 -0.145 1 98.75 248 VAL A O 1
ATOM 1847 N N . ARG A 1 249 ? -9.266 8.641 -1.681 1 98 249 ARG A N 1
ATOM 1848 C CA . ARG A 1 249 ? -10.039 8.07 -2.775 1 98 249 ARG A CA 1
ATOM 1849 C C . ARG A 1 249 ? -10.383 6.605 -2.502 1 98 249 ARG A C 1
ATOM 1851 O O . ARG A 1 249 ? -11.516 6.176 -2.711 1 98 249 ARG A O 1
ATOM 1858 N N . ARG A 1 250 ? -9.422 5.84 -1.995 1 96.88 250 ARG A N 1
ATOM 1859 C CA . ARG A 1 250 ? -9.594 4.414 -1.74 1 96.88 250 ARG A CA 1
ATOM 1860 C C . ARG A 1 250 ? -10.578 4.176 -0.598 1 96.88 250 ARG A C 1
ATOM 1862 O O . ARG A 1 250 ? -11.305 3.182 -0.596 1 96.88 250 ARG A O 1
ATOM 1869 N N . ILE A 1 251 ? -10.57 5.125 0.34 1 97.31 251 ILE A N 1
ATOM 1870 C CA . ILE A 1 251 ? -11.422 4.973 1.517 1 97.31 251 ILE A CA 1
ATOM 1871 C C . ILE A 1 251 ? -12.852 5.375 1.175 1 97.31 251 ILE A C 1
ATOM 1873 O O . ILE A 1 251 ? -13.805 4.703 1.574 1 97.31 251 ILE A O 1
ATOM 1877 N N . VAL A 1 252 ? -13.031 6.402 0.331 1 97.75 252 VAL A N 1
ATOM 1878 C CA . VAL A 1 252 ? -14.367 6.969 0.155 1 97.75 252 VAL A CA 1
ATOM 1879 C C . VAL A 1 252 ? -15.062 6.285 -1.016 1 97.75 252 VAL A C 1
ATOM 1881 O O . VAL A 1 252 ? -16.297 6.363 -1.145 1 97.75 252 VAL A O 1
ATOM 1884 N N . SER A 1 253 ? -14.258 5.695 -1.875 1 95 253 SER A N 1
ATOM 1885 C CA . SER A 1 253 ? -14.812 5.027 -3.045 1 95 253 SER A CA 1
ATOM 1886 C C . SER A 1 253 ? -14.016 3.781 -3.404 1 95 253 SER A C 1
ATOM 1888 O O . SER A 1 253 ? -13.32 3.752 -4.422 1 95 253 SER A O 1
ATOM 1890 N N . PRO A 1 254 ? -14.211 2.75 -2.602 1 90.69 254 PRO A N 1
ATOM 1891 C CA . PRO A 1 254 ? -13.5 1.508 -2.916 1 90.69 254 PRO A CA 1
ATOM 1892 C C . PRO A 1 254 ? -13.836 0.978 -4.309 1 90.69 254 PRO A C 1
ATOM 1894 O O . PRO A 1 254 ? -15 0.984 -4.719 1 90.69 254 PRO A O 1
ATOM 1897 N N . ARG A 1 255 ? -12.812 0.54 -5.023 1 94.19 255 ARG A N 1
ATOM 1898 C CA . ARG A 1 255 ? -12.961 0.059 -6.391 1 94.19 255 ARG A CA 1
ATOM 1899 C C . ARG A 1 255 ? -13.203 -1.446 -6.422 1 94.19 255 ARG A C 1
ATOM 1901 O O . ARG A 1 255 ? -12.93 -2.143 -5.441 1 94.19 255 ARG A O 1
ATOM 1908 N N . TRP A 1 256 ? -13.727 -1.883 -7.555 1 97.81 256 TRP A N 1
ATOM 1909 C CA . TRP A 1 256 ? -13.969 -3.311 -7.723 1 97.81 256 TRP A CA 1
ATOM 1910 C C . TRP A 1 256 ? -12.656 -4.082 -7.82 1 97.81 256 TRP A C 1
ATOM 1912 O O . TRP A 1 256 ? -12.609 -5.273 -7.504 1 97.81 256 TRP A O 1
ATOM 1922 N N . LEU A 1 257 ? -11.641 -3.406 -8.242 1 98.38 257 LEU A N 1
ATOM 1923 C CA . LEU A 1 257 ? -10.297 -3.949 -8.383 1 98.38 257 LEU A CA 1
ATOM 1924 C C . LEU A 1 257 ? -9.281 -3.086 -7.637 1 98.38 257 LEU A C 1
ATOM 1926 O O . LEU A 1 257 ? -9.148 -1.894 -7.922 1 98.38 257 LEU A O 1
ATOM 1930 N N . GLU A 1 258 ? -8.625 -3.643 -6.645 1 98 258 GLU A N 1
ATOM 1931 C CA . GLU A 1 258 ? -7.586 -2.953 -5.891 1 98 258 GLU A CA 1
ATOM 1932 C C . GLU A 1 258 ? -6.254 -3.693 -5.98 1 98 258 GLU A C 1
ATOM 1934 O O . GLU A 1 258 ? -6.207 -4.914 -5.828 1 98 258 GLU A O 1
ATOM 1939 N N . VAL A 1 259 ? -5.191 -2.963 -6.238 1 97.88 259 VAL A N 1
ATOM 1940 C CA . VAL A 1 259 ? -3.863 -3.547 -6.387 1 97.88 259 VAL A CA 1
ATOM 1941 C C . VAL A 1 259 ? -2.934 -2.99 -5.309 1 97.88 259 VAL A C 1
ATOM 1943 O O . VAL A 1 259 ? -2.951 -1.789 -5.027 1 97.88 259 VAL A O 1
ATOM 1946 N N . GLY A 1 260 ? -2.199 -3.91 -4.715 1 97.62 260 GLY A N 1
ATOM 1947 C CA . GLY A 1 260 ? -1.249 -3.527 -3.684 1 97.62 260 GLY A CA 1
ATOM 1948 C C . GLY A 1 260 ? -1.536 -4.168 -2.34 1 97.62 260 GLY A C 1
ATOM 1949 O O . GLY A 1 260 ? -2.674 -4.547 -2.057 1 97.62 260 GLY A O 1
ATOM 1950 N N . THR A 1 261 ? -0.502 -4.238 -1.515 1 96.81 261 THR A N 1
ATOM 1951 C CA . THR A 1 261 ? -0.591 -4.824 -0.182 1 96.81 261 THR A CA 1
ATOM 1952 C C . THR A 1 261 ? -0.684 -3.738 0.884 1 96.81 261 THR A C 1
ATOM 1954 O O . THR A 1 261 ? -0.116 -2.654 0.725 1 96.81 261 THR A O 1
ATOM 1957 N N . MET B 1 1 ? -15.594 -14.297 12.586 1 91.62 1 MET B N 1
ATOM 1958 C CA . MET B 1 1 ? -14.352 -14.438 11.836 1 91.62 1 MET B CA 1
ATOM 1959 C C . MET B 1 1 ? -14.633 -14.664 10.352 1 91.62 1 MET B C 1
ATOM 1961 O O . MET B 1 1 ? -15.555 -15.398 10 1 91.62 1 MET B O 1
ATOM 1965 N N . LYS B 1 2 ? -13.867 -14.031 9.453 1 97.69 2 LYS B N 1
ATOM 1966 C CA . LYS B 1 2 ? -14.086 -14.18 8.016 1 97.69 2 LYS B CA 1
ATOM 1967 C C . LYS B 1 2 ? -13.68 -15.57 7.543 1 97.69 2 LYS B C 1
ATOM 1969 O O . LYS B 1 2 ? -12.672 -16.125 8 1 97.69 2 LYS B O 1
ATOM 1974 N N . ARG B 1 3 ? -14.422 -16.125 6.68 1 98.75 3 ARG B N 1
ATOM 1975 C CA . ARG B 1 3 ? -14.203 -17.438 6.098 1 98.75 3 ARG B CA 1
ATOM 1976 C C . ARG B 1 3 ? -13.367 -17.344 4.82 1 98.75 3 ARG B C 1
ATOM 1978 O O . ARG B 1 3 ? -13.758 -16.656 3.875 1 98.75 3 ARG B O 1
ATOM 1985 N N . VAL B 1 4 ? -12.242 -18.062 4.816 1 98.88 4 VAL B N 1
ATOM 1986 C CA . VAL B 1 4 ? -11.312 -17.984 3.693 1 98.88 4 VAL B CA 1
ATOM 1987 C C . VAL B 1 4 ? -11.18 -19.344 3.027 1 98.88 4 VAL B C 1
ATOM 1989 O O . VAL B 1 4 ? -11.102 -20.375 3.711 1 98.88 4 VAL B O 1
ATOM 1992 N N . ALA B 1 5 ? -11.234 -19.406 1.73 1 98.94 5 ALA B N 1
ATOM 1993 C CA . ALA B 1 5 ? -10.891 -20.594 0.956 1 98.94 5 ALA B CA 1
ATOM 1994 C C . ALA B 1 5 ? -9.688 -20.328 0.05 1 98.94 5 ALA B C 1
ATOM 1996 O O . ALA B 1 5 ? -9.438 -19.188 -0.345 1 98.94 5 ALA B O 1
ATOM 1997 N N . ILE B 1 6 ? -8.969 -21.359 -0.25 1 98.88 6 ILE B N 1
ATOM 1998 C CA . ILE B 1 6 ? -7.766 -21.25 -1.067 1 98.88 6 ILE B CA 1
ATOM 1999 C C . ILE B 1 6 ? -7.906 -22.109 -2.316 1 98.88 6 ILE B C 1
ATOM 2001 O O . ILE B 1 6 ? -8.258 -23.297 -2.223 1 98.88 6 ILE B O 1
ATOM 2005 N N . ILE B 1 7 ? -7.758 -21.438 -3.443 1 98.81 7 ILE B N 1
ATOM 2006 C CA . ILE B 1 7 ? -7.621 -22.156 -4.711 1 98.81 7 ILE B CA 1
ATOM 2007 C C . ILE B 1 7 ? -6.148 -22.219 -5.109 1 98.81 7 ILE B C 1
ATOM 2009 O O . ILE B 1 7 ? -5.543 -21.203 -5.449 1 98.81 7 ILE B O 1
ATOM 2013 N N . GLY B 1 8 ? -5.609 -23.406 -5.164 1 98.12 8 GLY B N 1
ATOM 2014 C CA . GLY B 1 8 ? -4.184 -23.594 -5.391 1 98.12 8 GLY B CA 1
ATOM 2015 C C . GLY B 1 8 ? -3.414 -23.875 -4.113 1 98.12 8 GLY B C 1
ATOM 2016 O O . GLY B 1 8 ? -3.168 -22.969 -3.318 1 98.12 8 GLY B O 1
ATOM 2017 N N . CYS B 1 9 ? -2.967 -25.125 -3.982 1 97.56 9 CYS B N 1
ATOM 2018 C CA . CYS B 1 9 ? -2.27 -25.578 -2.781 1 97.56 9 CYS B CA 1
ATOM 2019 C C . CYS B 1 9 ? -0.788 -25.797 -3.061 1 97.56 9 CYS B C 1
ATOM 2021 O O . CYS B 1 9 ? -0.219 -26.812 -2.652 1 97.56 9 CYS B O 1
ATOM 2023 N N . GLY B 1 10 ? -0.241 -24.875 -3.895 1 94.81 10 GLY B N 1
ATOM 2024 C CA . GLY B 1 10 ? 1.198 -24.812 -4.086 1 94.81 10 GLY B CA 1
ATOM 2025 C C . GLY B 1 10 ? 1.918 -24.062 -2.977 1 94.81 10 GLY B C 1
ATOM 2026 O O . GLY B 1 10 ? 1.495 -24.109 -1.818 1 94.81 10 GLY B O 1
ATOM 2027 N N . ALA B 1 11 ? 3.059 -23.438 -3.307 1 93.56 11 ALA B N 1
ATOM 2028 C CA . ALA B 1 11 ? 3.928 -22.797 -2.322 1 93.56 11 ALA B CA 1
ATOM 2029 C C . ALA B 1 11 ? 3.189 -21.688 -1.577 1 93.56 11 ALA B C 1
ATOM 2031 O O . ALA B 1 11 ? 3.137 -21.688 -0.345 1 93.56 11 ALA B O 1
ATOM 2032 N N . ILE B 1 12 ? 2.572 -20.766 -2.305 1 96 12 ILE B N 1
ATOM 2033 C CA . ILE B 1 12 ? 1.94 -19.609 -1.687 1 96 12 ILE B CA 1
ATOM 2034 C C . ILE B 1 12 ? 0.683 -20.047 -0.938 1 96 12 ILE B C 1
ATOM 2036 O O . ILE B 1 12 ? 0.449 -19.625 0.196 1 96 12 ILE B O 1
ATOM 2040 N N . GLY B 1 13 ? -0.152 -20.875 -1.59 1 97.56 13 GLY B N 1
ATOM 2041 C CA . GLY B 1 13 ? -1.337 -21.391 -0.917 1 97.56 13 GLY B CA 1
ATOM 2042 C C . GLY B 1 13 ? -1.023 -22.094 0.388 1 97.56 13 GLY B C 1
ATOM 2043 O O . GLY B 1 13 ? -1.728 -21.906 1.384 1 97.56 13 GLY B O 1
ATOM 2044 N N . SER B 1 14 ? 0.027 -22.859 0.392 1 97 14 SER B N 1
ATOM 2045 C CA . SER B 1 14 ? 0.441 -23.594 1.588 1 97 14 SER B CA 1
ATOM 2046 C C . SER B 1 14 ? 0.891 -22.641 2.688 1 97 14 SER B C 1
ATOM 2048 O O . SER B 1 14 ? 0.565 -22.828 3.859 1 97 14 SER B O 1
ATOM 2050 N N . GLU B 1 15 ? 1.659 -21.625 2.312 1 96.94 15 GLU B N 1
ATOM 2051 C CA . GLU B 1 15 ? 2.131 -20.641 3.283 1 96.94 15 GLU B CA 1
ATOM 2052 C C . GLU B 1 15 ? 0.964 -19.891 3.922 1 96.94 15 GLU B C 1
ATOM 2054 O O . GLU B 1 15 ? 0.971 -19.625 5.125 1 96.94 15 GLU B O 1
ATOM 2059 N N . LEU B 1 16 ? -0.031 -19.547 3.115 1 98.38 16 LEU B N 1
ATOM 2060 C CA . LEU B 1 16 ? -1.206 -18.859 3.646 1 98.38 16 LEU B CA 1
ATOM 2061 C C . LEU B 1 16 ? -1.977 -19.766 4.598 1 98.38 16 LEU B C 1
ATOM 2063 O O . LEU B 1 16 ? -2.396 -19.344 5.676 1 98.38 16 LEU B O 1
ATOM 2067 N N . ALA B 1 17 ? -2.16 -21.016 4.168 1 98.62 17 ALA B N 1
ATOM 2068 C CA . ALA B 1 17 ? -2.852 -21.969 5.031 1 98.62 17 ALA B CA 1
ATOM 2069 C C . ALA B 1 17 ? -2.156 -22.094 6.383 1 98.62 17 ALA B C 1
ATOM 2071 O O . ALA B 1 17 ? -2.812 -22.078 7.43 1 98.62 17 ALA B O 1
ATOM 2072 N N . LYS B 1 18 ? -0.869 -22.203 6.348 1 97.81 18 LYS B N 1
ATOM 2073 C CA . LYS B 1 18 ? -0.086 -22.312 7.574 1 97.81 18 LYS B CA 1
ATOM 2074 C C . LYS B 1 18 ? -0.224 -21.047 8.422 1 97.81 18 LYS B C 1
ATOM 2076 O O . LYS B 1 18 ? -0.338 -21.125 9.648 1 97.81 18 LYS B O 1
ATOM 2081 N N . ALA B 1 19 ? -0.193 -19.891 7.789 1 98.12 19 ALA B N 1
ATOM 2082 C CA . ALA B 1 19 ? -0.333 -18.625 8.5 1 98.12 19 ALA B CA 1
ATOM 2083 C C . ALA B 1 19 ? -1.672 -18.547 9.234 1 98.12 19 ALA B C 1
ATOM 2085 O O . ALA B 1 19 ? -1.756 -18 10.336 1 98.12 19 ALA B O 1
ATOM 2086 N N . ILE B 1 20 ? -2.738 -19.047 8.578 1 98.69 20 ILE B N 1
ATOM 2087 C CA . ILE B 1 20 ? -4.047 -19.094 9.219 1 98.69 20 ILE B CA 1
ATOM 2088 C C . ILE B 1 20 ? -4.023 -20.094 10.375 1 98.69 20 ILE B C 1
ATOM 2090 O O . ILE B 1 20 ? -4.516 -19.797 11.469 1 98.69 20 ILE B O 1
ATOM 2094 N N . ASP B 1 21 ? -3.387 -21.219 10.117 1 98.62 21 ASP B N 1
ATOM 2095 C CA . ASP B 1 21 ? -3.293 -22.281 11.117 1 98.62 21 ASP B CA 1
ATOM 2096 C C . ASP B 1 21 ? -2.545 -21.797 12.359 1 98.62 21 ASP B C 1
ATOM 2098 O O . ASP B 1 21 ? -2.93 -22.109 13.484 1 98.62 21 ASP B O 1
ATOM 2102 N N . ASP B 1 22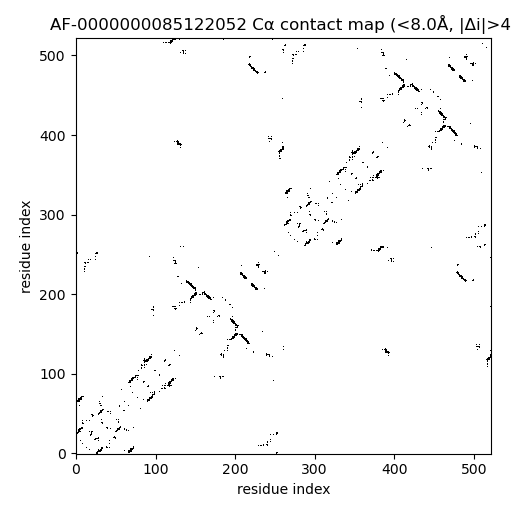 ? -1.521 -20.984 12.156 1 97.81 22 ASP B N 1
ATOM 2103 C CA . ASP B 1 22 ? -0.664 -20.5 13.234 1 97.81 22 ASP B CA 1
ATOM 2104 C C . ASP B 1 22 ? -1.309 -19.328 13.961 1 97.81 22 ASP B C 1
ATOM 2106 O O . ASP B 1 22 ? -0.785 -18.859 14.977 1 97.81 22 ASP B O 1
ATOM 2110 N N . GLY B 1 23 ? -2.393 -18.797 13.445 1 97.62 23 GLY B N 1
ATOM 2111 C CA . GLY B 1 23 ? -3.098 -17.703 14.086 1 97.62 23 GLY B CA 1
ATOM 2112 C C . GLY B 1 23 ? -2.609 -16.344 13.648 1 97.62 23 GLY B C 1
ATOM 2113 O O . GLY B 1 23 ? -3.107 -15.312 14.117 1 97.62 23 GLY B O 1
ATOM 2114 N N . LEU B 1 24 ? -1.64 -16.328 12.758 1 97.56 24 LEU B N 1
ATOM 2115 C CA . LEU B 1 24 ? -1.133 -15.055 12.234 1 97.56 24 LEU B CA 1
ATOM 2116 C C . LEU B 1 24 ? -2.213 -14.32 11.445 1 97.56 24 LEU B C 1
ATOM 2118 O O . LEU B 1 24 ? -2.309 -13.094 11.516 1 97.56 24 LEU B O 1
ATOM 2122 N N . VAL B 1 25 ? -2.953 -15.023 10.68 1 98.25 25 VAL B N 1
ATOM 2123 C CA . VAL B 1 25 ? -4.133 -14.5 9.992 1 98.25 25 VAL B CA 1
ATOM 2124 C C . VAL B 1 25 ? -5.395 -14.953 10.727 1 98.25 25 VAL B C 1
ATOM 2126 O O . VAL B 1 25 ? -5.734 -16.141 10.727 1 98.25 25 VAL B O 1
ATOM 2129 N N . PRO B 1 26 ? -6.051 -14.023 11.383 1 97.94 26 PRO B N 1
ATOM 2130 C CA . PRO B 1 26 ? -7.238 -14.398 12.148 1 97.94 26 PRO B CA 1
ATOM 2131 C C . PRO B 1 26 ? -8.461 -14.641 11.266 1 97.94 26 PRO B C 1
ATOM 2133 O O . PRO B 1 26 ? -9.375 -13.812 11.234 1 97.94 26 PRO B O 1
ATOM 2136 N N . ALA B 1 27 ? -8.477 -15.781 10.547 1 98.38 27 ALA B N 1
ATOM 2137 C CA . ALA B 1 27 ? -9.547 -16.203 9.648 1 98.38 27 ALA B CA 1
ATOM 2138 C C . ALA B 1 27 ? -9.859 -17.688 9.812 1 98.38 27 ALA B C 1
ATOM 2140 O O . ALA B 1 27 ? -9.109 -18.406 10.477 1 98.38 27 ALA B O 1
ATOM 2141 N N . GLN B 1 28 ? -10.961 -18.078 9.383 1 98.44 28 GLN B N 1
ATOM 2142 C CA . GLN B 1 28 ? -11.312 -19.484 9.32 1 98.44 28 GLN B CA 1
ATOM 2143 C C . GLN B 1 28 ? -11.039 -20.062 7.938 1 98.44 28 GLN B C 1
ATOM 2145 O O . GLN B 1 28 ? -11.672 -19.656 6.957 1 98.44 28 GLN B O 1
ATOM 2150 N N . LEU B 1 29 ? -10.078 -20.938 7.867 1 98.81 29 LEU B N 1
ATOM 2151 C CA . LEU B 1 29 ? -9.844 -21.641 6.605 1 98.81 29 LEU B CA 1
ATOM 2152 C C . LEU B 1 29 ? -10.898 -22.703 6.375 1 98.81 29 LEU B C 1
ATOM 2154 O O . LEU B 1 29 ? -10.938 -23.719 7.086 1 98.81 29 LEU B O 1
ATOM 2158 N N . VAL B 1 30 ? -11.703 -22.531 5.352 1 98.75 30 VAL B N 1
ATOM 2159 C CA . VAL B 1 30 ? -12.891 -23.375 5.293 1 98.75 30 VAL B CA 1
ATOM 2160 C C . VAL B 1 30 ? -12.734 -24.422 4.188 1 98.75 30 VAL B C 1
ATOM 2162 O O . VAL B 1 30 ? -13.336 -25.5 4.246 1 98.75 30 VAL B O 1
ATOM 2165 N N . ALA B 1 31 ? -11.945 -24.078 3.154 1 98.81 31 ALA B N 1
ATOM 2166 C CA . ALA B 1 31 ? -11.82 -25.016 2.053 1 98.81 31 ALA B CA 1
ATOM 2167 C C . ALA B 1 31 ? -10.484 -24.875 1.337 1 98.81 31 ALA B C 1
ATOM 2169 O O . ALA B 1 31 ? -9.922 -23.766 1.283 1 98.81 31 ALA B O 1
ATOM 2170 N N . LEU B 1 32 ? -9.969 -25.969 0.899 1 98.81 32 LEU B N 1
ATOM 2171 C CA . LEU B 1 32 ? -8.836 -26.062 -0.014 1 98.81 32 LEU B CA 1
ATOM 2172 C C . LEU B 1 32 ? -9.242 -26.719 -1.326 1 98.81 32 LEU B C 1
ATOM 2174 O O . LEU B 1 32 ? -9.883 -27.766 -1.322 1 98.81 32 LEU B O 1
ATOM 2178 N N . PHE B 1 33 ? -8.953 -26.062 -2.41 1 98.75 33 PHE B N 1
ATOM 2179 C CA . PHE B 1 33 ? -9.234 -26.609 -3.73 1 98.75 33 PHE B CA 1
ATOM 2180 C C . PHE B 1 33 ? -7.996 -26.547 -4.617 1 98.75 33 PHE B C 1
ATOM 2182 O O . PHE B 1 33 ? -7.344 -25.5 -4.699 1 98.75 33 PHE B O 1
ATOM 2189 N N . ASP B 1 34 ? -7.617 -27.594 -5.191 1 98.19 34 ASP B N 1
ATOM 2190 C CA . ASP B 1 34 ? -6.578 -27.734 -6.203 1 98.19 34 ASP B CA 1
ATOM 2191 C C . ASP B 1 34 ? -6.953 -28.797 -7.23 1 98.19 34 ASP B C 1
ATOM 2193 O O . ASP B 1 34 ? -7.598 -29.797 -6.891 1 98.19 34 ASP B O 1
ATOM 2197 N N . ILE B 1 35 ? -6.594 -28.625 -8.5 1 96.31 35 ILE B N 1
ATOM 2198 C CA . ILE B 1 35 ? -6.875 -29.625 -9.508 1 96.31 35 ILE B CA 1
ATOM 2199 C C . ILE B 1 35 ? -6.133 -30.922 -9.172 1 96.31 35 ILE B C 1
ATOM 2201 O O . ILE B 1 35 ? -6.551 -32 -9.578 1 96.31 35 ILE B O 1
ATOM 2205 N N . LYS B 1 36 ? -4.969 -30.75 -8.523 1 96.44 36 LYS B N 1
ATOM 2206 C CA . LYS B 1 36 ? -4.262 -31.906 -7.957 1 96.44 36 LYS B CA 1
ATOM 2207 C C . LYS B 1 36 ? -4.629 -32.094 -6.488 1 96.44 36 LYS B C 1
ATOM 2209 O O . LYS B 1 36 ? -3.99 -31.531 -5.598 1 96.44 36 LYS B O 1
ATOM 2214 N N . ARG B 1 37 ? -5.512 -32.969 -6.242 1 95.38 37 ARG B N 1
ATOM 2215 C CA . ARG B 1 37 ? -6.09 -33.156 -4.918 1 95.38 37 ARG B CA 1
ATOM 2216 C C . ARG B 1 37 ? -5.012 -33.469 -3.889 1 95.38 37 ARG B C 1
ATOM 2218 O O . ARG B 1 37 ? -5.105 -33.062 -2.73 1 95.38 37 ARG B O 1
ATOM 2225 N N . ASP B 1 38 ? -4.043 -34.188 -4.297 1 96.69 38 ASP B N 1
ATOM 2226 C CA . ASP B 1 38 ? -2.975 -34.625 -3.398 1 96.69 38 ASP B CA 1
ATOM 2227 C C . ASP B 1 38 ? -2.299 -33.406 -2.742 1 96.69 38 ASP B C 1
ATOM 2229 O O . ASP B 1 38 ? -1.825 -33.5 -1.607 1 96.69 38 ASP B O 1
ATOM 2233 N N . ARG B 1 39 ? -2.207 -32.312 -3.451 1 96.81 39 ARG B N 1
ATOM 2234 C CA . ARG B 1 39 ? -1.617 -31.094 -2.898 1 96.81 39 ARG B CA 1
ATOM 2235 C C . ARG B 1 39 ? -2.451 -30.562 -1.738 1 96.81 39 ARG B C 1
ATOM 2237 O O . ARG B 1 39 ? -1.903 -30.109 -0.73 1 96.81 39 ARG B O 1
ATOM 2244 N N . CYS B 1 40 ? -3.752 -30.625 -1.906 1 98 40 CYS B N 1
ATOM 2245 C CA . CYS B 1 40 ? -4.645 -30.203 -0.837 1 98 40 CYS B CA 1
ATOM 2246 C C . CYS B 1 40 ? -4.512 -31.094 0.384 1 98 40 CYS B C 1
ATOM 2248 O O . CYS B 1 40 ? -4.484 -30.609 1.518 1 98 40 CYS B O 1
ATOM 2250 N N . ASP B 1 41 ? -4.434 -32.375 0.083 1 97.88 41 ASP B N 1
ATOM 2251 C CA . ASP B 1 41 ? -4.312 -33.344 1.177 1 97.88 41 ASP B CA 1
ATOM 2252 C C . ASP B 1 41 ? -3.033 -33.094 1.976 1 97.88 41 ASP B C 1
ATOM 2254 O O . ASP B 1 41 ? -3.039 -33.156 3.207 1 97.88 41 ASP B O 1
ATOM 2258 N N . LYS B 1 42 ? -1.978 -32.844 1.229 1 97.19 42 LYS B N 1
ATOM 2259 C CA . LYS B 1 42 ? -0.697 -32.562 1.873 1 97.19 42 LYS B CA 1
ATOM 2260 C C . LYS B 1 42 ? -0.789 -31.328 2.766 1 97.19 42 LYS B C 1
ATOM 2262 O O . LYS B 1 42 ? -0.331 -31.344 3.91 1 97.19 42 LYS B O 1
ATOM 2267 N N . VAL B 1 43 ? -1.381 -30.234 2.27 1 97.88 43 VAL B N 1
ATOM 2268 C CA . VAL B 1 43 ? -1.538 -29.016 3.041 1 97.88 43 VAL B CA 1
ATOM 2269 C C . VAL B 1 43 ? -2.426 -29.281 4.254 1 97.88 43 VAL B C 1
ATOM 2271 O O . VAL B 1 43 ? -2.059 -28.938 5.383 1 97.88 43 VAL B O 1
ATOM 2274 N N . ALA B 1 44 ? -3.541 -29.922 4.051 1 98.38 44 ALA B N 1
ATOM 2275 C CA . ALA B 1 44 ? -4.496 -30.188 5.125 1 98.38 44 ALA B CA 1
ATOM 2276 C C . ALA B 1 44 ? -3.854 -31 6.242 1 98.38 44 ALA B C 1
ATOM 2278 O O . ALA B 1 44 ? -4.074 -30.734 7.422 1 98.38 44 ALA B O 1
ATOM 2279 N N . SER B 1 45 ? -3.084 -31.969 5.848 1 97.81 45 SER B N 1
ATOM 2280 C CA . SER B 1 45 ? -2.463 -32.875 6.816 1 97.81 45 SER B CA 1
ATOM 2281 C C . SER B 1 45 ? -1.4 -32.156 7.637 1 97.81 45 SER B C 1
ATOM 2283 O O . SER B 1 45 ? -1.057 -32.594 8.734 1 97.81 45 SER B O 1
ATOM 2285 N N . SER B 1 46 ? -0.874 -31.078 7.07 1 97 46 SER B N 1
ATOM 2286 C CA . SER B 1 46 ? 0.197 -30.344 7.742 1 97 46 SER B CA 1
ATOM 2287 C C . SER B 1 46 ? -0.362 -29.359 8.766 1 97 46 SER B C 1
ATOM 2289 O O . SER B 1 46 ? 0.384 -28.812 9.578 1 97 46 SER B O 1
ATOM 2291 N N . LEU B 1 47 ? -1.637 -29.125 8.711 1 98.19 47 LEU B N 1
ATOM 2292 C CA . LEU B 1 47 ? -2.273 -28.156 9.594 1 98.19 47 LEU B CA 1
ATOM 2293 C C . LEU B 1 47 ? -2.635 -28.797 10.93 1 98.19 47 LEU B C 1
ATOM 2295 O O . LEU B 1 47 ? -3.055 -29.953 10.984 1 98.19 47 LEU B O 1
ATOM 2299 N N . GLU B 1 48 ? -2.508 -28.094 11.969 1 98 48 GLU B N 1
ATOM 2300 C CA . GLU B 1 48 ? -2.715 -28.625 13.312 1 98 48 GLU B CA 1
ATOM 2301 C C . GLU B 1 48 ? -4.012 -28.109 13.922 1 98 48 GLU B C 1
ATOM 2303 O O . GLU B 1 48 ? -4.699 -28.828 14.641 1 98 48 GLU B O 1
ATOM 2308 N N . ARG B 1 49 ? -4.34 -26.891 13.656 1 96.81 49 ARG B N 1
ATOM 2309 C CA . ARG B 1 49 ? -5.406 -26.234 14.406 1 96.81 49 ARG B CA 1
ATOM 2310 C C . ARG B 1 49 ? -6.684 -26.141 13.578 1 96.81 49 ARG B C 1
ATOM 2312 O O . ARG B 1 49 ? -7.789 -26.203 14.117 1 96.81 49 ARG B O 1
ATOM 2319 N N . VAL B 1 50 ? -6.469 -25.875 12.297 1 96.69 50 VAL B N 1
ATOM 2320 C CA . VAL B 1 50 ? -7.629 -25.719 11.43 1 96.69 50 VAL B CA 1
ATOM 2321 C C . VAL B 1 50 ? -7.82 -26.969 10.578 1 96.69 50 VAL B C 1
ATOM 2323 O O . VAL B 1 50 ? -6.852 -27.672 10.258 1 96.69 50 VAL B O 1
ATOM 2326 N N . LYS B 1 51 ? -9.094 -27.266 10.25 1 97.38 51 LYS B N 1
ATOM 2327 C CA . LYS B 1 51 ? -9.422 -28.453 9.453 1 97.38 51 LYS B CA 1
ATOM 2328 C C . LYS B 1 51 ? -10.312 -28.078 8.273 1 97.38 51 LYS B C 1
ATOM 2330 O O . LYS B 1 51 ? -11.516 -28.375 8.273 1 97.38 51 LYS B O 1
ATOM 2335 N N . PRO B 1 52 ? -9.688 -27.453 7.305 1 98.5 52 PRO B N 1
ATOM 2336 C CA . PRO B 1 52 ? -10.477 -27.109 6.125 1 98.5 52 PRO B CA 1
ATOM 2337 C C . PRO B 1 52 ? -10.984 -28.328 5.363 1 98.5 52 PRO B C 1
ATOM 2339 O O . PRO B 1 52 ? -10.375 -29.406 5.438 1 98.5 52 PRO B O 1
ATOM 2342 N N . LYS B 1 53 ? -12.102 -28.172 4.684 1 98.19 53 LYS B N 1
ATOM 2343 C CA . LYS B 1 53 ? -12.562 -29.203 3.758 1 98.19 53 LYS B CA 1
ATOM 2344 C C . LYS B 1 53 ? -11.703 -29.234 2.494 1 98.19 53 LYS B C 1
ATOM 2346 O O . LYS B 1 53 ? -11.422 -28.188 1.903 1 98.19 53 LYS B O 1
ATOM 2351 N N . VAL B 1 54 ? -11.242 -30.406 2.193 1 98.5 54 VAL B N 1
ATOM 2352 C CA . VAL B 1 54 ? -10.625 -30.594 0.883 1 98.5 54 VAL B CA 1
ATOM 2353 C C . VAL B 1 54 ? -11.703 -30.875 -0.162 1 98.5 54 VAL B C 1
ATOM 2355 O O . VAL B 1 54 ? -12.414 -31.875 -0.072 1 98.5 54 VAL B O 1
ATOM 2358 N N . VAL B 1 55 ? -11.828 -29.984 -1.154 1 98.06 55 VAL B N 1
ATOM 2359 C CA . VAL B 1 55 ? -12.938 -30.109 -2.094 1 98.06 55 VAL B CA 1
ATOM 2360 C C . VAL B 1 55 ? -12.398 -30.391 -3.496 1 98.06 55 VAL B C 1
ATOM 2362 O O . VAL B 1 55 ? -11.195 -30.25 -3.742 1 98.06 55 VAL B O 1
ATOM 2365 N N . SER B 1 56 ? -13.344 -30.719 -4.465 1 95.69 56 SER B N 1
ATOM 2366 C CA . SER B 1 56 ? -12.898 -31.203 -5.773 1 95.69 56 SER B CA 1
ATOM 2367 C C . SER B 1 56 ? -13.469 -30.344 -6.898 1 95.69 56 SER B C 1
ATOM 2369 O O . SER B 1 56 ? -13.219 -30.609 -8.078 1 95.69 56 SER B O 1
ATOM 2371 N N . SER B 1 57 ? -14.242 -29.344 -6.488 1 96.75 57 SER B N 1
ATOM 2372 C CA . SER B 1 57 ? -14.82 -28.484 -7.512 1 96.75 57 SER B CA 1
ATOM 2373 C C . SER B 1 57 ? -15.094 -27.078 -6.969 1 96.75 57 SER B C 1
ATOM 2375 O O . SER B 1 57 ? -15.156 -26.891 -5.754 1 96.75 57 SER B O 1
ATOM 2377 N N . MET B 1 58 ? -15.234 -26.141 -7.898 1 96.81 58 MET B N 1
ATOM 2378 C CA . MET B 1 58 ? -15.555 -24.766 -7.52 1 96.81 58 MET B CA 1
ATOM 2379 C C . MET B 1 58 ? -16.938 -24.688 -6.883 1 96.81 58 MET B C 1
ATOM 2381 O O . MET B 1 58 ? -17.156 -23.891 -5.969 1 96.81 58 MET B O 1
ATOM 2385 N N . ASP B 1 59 ? -17.844 -25.516 -7.359 1 97.44 59 ASP B N 1
ATOM 2386 C CA . ASP B 1 59 ? -19.172 -25.562 -6.758 1 97.44 59 ASP B CA 1
ATOM 2387 C C . ASP B 1 59 ? -19.094 -25.875 -5.266 1 97.44 59 ASP B C 1
ATOM 2389 O O . ASP B 1 59 ? -19.781 -25.266 -4.453 1 97.44 59 ASP B O 1
ATOM 2393 N N . GLU B 1 60 ? -18.266 -26.828 -4.98 1 98 60 GLU B N 1
ATOM 2394 C CA . GLU B 1 60 ? -18.094 -27.219 -3.582 1 98 60 GLU B CA 1
ATOM 2395 C C . GLU B 1 60 ? -17.453 -26.109 -2.766 1 98 60 GLU B C 1
ATOM 2397 O O . GLU B 1 60 ? -17.766 -25.938 -1.587 1 98 60 GLU B O 1
ATOM 2402 N N . VAL B 1 61 ? -16.469 -25.344 -3.336 1 98.12 61 VAL B N 1
ATOM 2403 C CA . VAL B 1 61 ? -15.867 -24.203 -2.658 1 98.12 61 VAL B CA 1
ATOM 2404 C C . VAL B 1 61 ? -16.953 -23.188 -2.299 1 98.12 61 VAL B C 1
ATOM 2406 O O . VAL B 1 61 ? -17 -22.703 -1.168 1 98.12 61 VAL B O 1
ATOM 2409 N N . LEU B 1 62 ? -17.797 -22.922 -3.289 1 97.94 62 LEU B N 1
ATOM 2410 C CA . LEU B 1 62 ? -18.828 -21.891 -3.107 1 97.94 62 LEU B CA 1
ATOM 2411 C C . LEU B 1 62 ? -19.891 -22.359 -2.131 1 97.94 62 LEU B C 1
ATOM 2413 O O . LEU B 1 62 ? -20.531 -21.531 -1.457 1 97.94 62 LEU B O 1
ATOM 2417 N N . GLU B 1 63 ? -20.109 -23.672 -2.008 1 97.44 63 GLU B N 1
ATOM 2418 C CA . GLU B 1 63 ? -21.109 -24.234 -1.119 1 97.44 63 GLU B CA 1
ATOM 2419 C C . GLU B 1 63 ? -20.766 -23.984 0.344 1 97.44 63 GLU B C 1
ATOM 2421 O O . GLU B 1 63 ? -21.656 -23.875 1.186 1 97.44 63 GLU B O 1
ATOM 2426 N N . VAL B 1 64 ? -19.484 -23.859 0.637 1 97.5 64 VAL B N 1
ATOM 2427 C CA . VAL B 1 64 ? -19.094 -23.641 2.027 1 97.5 64 VAL B CA 1
ATOM 2428 C C . VAL B 1 64 ? -19.141 -22.141 2.342 1 97.5 64 VAL B C 1
ATOM 2430 O O . VAL B 1 64 ? -18.766 -21.719 3.438 1 97.5 64 VAL B O 1
ATOM 2433 N N . LYS B 1 65 ? -19.516 -21.297 1.448 1 97.62 65 LYS B N 1
ATOM 2434 C CA . LYS B 1 65 ? -19.859 -19.891 1.597 1 97.62 65 LYS B CA 1
ATOM 2435 C C . LYS B 1 65 ? -18.688 -19.094 2.166 1 97.62 65 LYS B C 1
ATOM 2437 O O . LYS B 1 65 ? -18.844 -18.406 3.182 1 97.62 65 LYS B O 1
ATOM 2442 N N . PRO B 1 66 ? -17.547 -19.109 1.501 1 98.75 66 PRO B N 1
ATOM 2443 C CA . PRO B 1 66 ? -16.438 -18.25 1.939 1 98.75 66 PRO B CA 1
ATOM 2444 C C . PRO B 1 66 ? -16.75 -16.766 1.771 1 98.75 66 PRO B C 1
ATOM 2446 O O . PRO B 1 66 ? -17.562 -16.391 0.925 1 98.75 66 PRO B O 1
ATOM 2449 N N . ASP B 1 67 ? -16.156 -15.945 2.635 1 98.75 67 ASP B N 1
ATOM 2450 C CA . ASP B 1 67 ? -16.203 -14.492 2.467 1 98.75 67 ASP B CA 1
ATOM 2451 C C . ASP B 1 67 ? -15.148 -14.031 1.459 1 98.75 67 ASP B C 1
ATOM 2453 O O . ASP B 1 67 ? -15.359 -13.039 0.75 1 98.75 67 ASP B 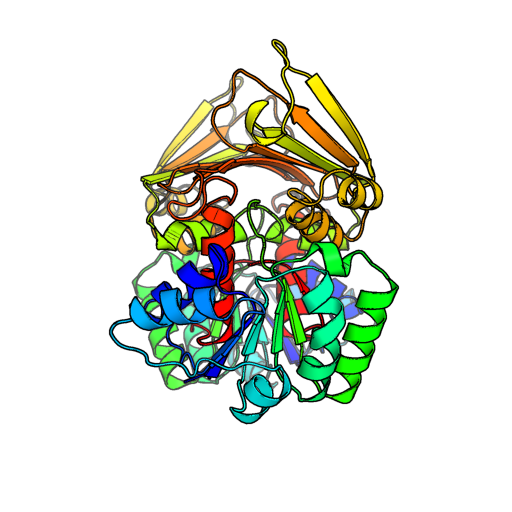O 1
ATOM 2457 N N . VAL B 1 68 ? -14 -14.719 1.429 1 98.88 68 VAL B N 1
ATOM 2458 C CA . VAL B 1 68 ? -12.859 -14.391 0.584 1 98.88 68 VAL B CA 1
ATOM 2459 C C . VAL B 1 68 ? -12.258 -15.664 0.004 1 98.88 68 VAL B C 1
ATOM 2461 O O . VAL B 1 68 ? -12.117 -16.672 0.708 1 98.88 68 VAL B O 1
ATOM 2464 N N . ILE B 1 69 ? -11.977 -15.656 -1.234 1 98.94 69 ILE B N 1
ATOM 2465 C CA . ILE B 1 69 ? -11.227 -16.734 -1.876 1 98.94 69 ILE B CA 1
ATOM 2466 C C . ILE B 1 69 ? -9.875 -16.219 -2.352 1 98.94 69 ILE B C 1
ATOM 2468 O O . ILE B 1 69 ? -9.797 -15.148 -2.967 1 98.94 69 ILE B O 1
ATOM 2472 N N . VAL B 1 70 ? -8.836 -16.938 -2.014 1 98.94 70 VAL B N 1
ATOM 2473 C CA . VAL B 1 70 ? -7.492 -16.625 -2.482 1 98.94 70 VAL B CA 1
ATOM 2474 C C . VAL B 1 70 ? -7.105 -17.562 -3.617 1 98.94 70 VAL B C 1
ATOM 2476 O O . VAL B 1 70 ? -7.09 -18.781 -3.439 1 98.94 70 VAL B O 1
ATOM 2479 N N . GLU B 1 71 ? -6.852 -17.016 -4.727 1 98.81 71 GLU B N 1
ATOM 2480 C CA . GLU B 1 71 ? -6.371 -17.781 -5.871 1 98.81 71 GLU B CA 1
ATOM 2481 C C . GLU B 1 71 ? -4.848 -17.781 -5.938 1 98.81 71 GLU B C 1
ATOM 2483 O O . GLU B 1 71 ? -4.23 -16.719 -6.035 1 98.81 71 GLU B O 1
ATOM 2488 N N . ALA B 1 72 ? -4.258 -18.859 -5.773 1 97.25 72 ALA B N 1
ATOM 2489 C CA . ALA B 1 72 ? -2.824 -19.094 -5.93 1 97.25 72 ALA B CA 1
ATOM 2490 C C . ALA B 1 72 ? -2.561 -20.312 -6.812 1 97.25 72 ALA B C 1
ATOM 2492 O O . ALA B 1 72 ? -1.74 -21.172 -6.469 1 97.25 72 ALA B O 1
ATOM 2493 N N . ALA B 1 73 ? -3.232 -20.391 -7.922 1 96.38 73 ALA B N 1
ATOM 2494 C CA . ALA B 1 73 ? -3.201 -21.562 -8.789 1 96.38 73 ALA B CA 1
ATOM 2495 C C . ALA B 1 73 ? -2.625 -21.219 -10.156 1 96.38 73 ALA B C 1
ATOM 2497 O O . ALA B 1 73 ? -1.458 -21.5 -10.438 1 96.38 73 ALA B O 1
ATOM 2498 N N . SER B 1 74 ? -3.426 -20.5 -10.977 1 94.62 74 SER B N 1
ATOM 2499 C CA . SER B 1 74 ? -3.002 -20.188 -12.336 1 94.62 74 SER B CA 1
ATOM 2500 C C . SER B 1 74 ? -3.852 -19.078 -12.93 1 94.62 74 SER B C 1
ATOM 2502 O O . SER B 1 74 ? -4.949 -18.797 -12.445 1 94.62 74 SER B O 1
ATOM 2504 N N . GLN B 1 75 ? -3.305 -18.484 -14.008 1 94.44 75 GLN B N 1
ATOM 2505 C CA . GLN B 1 75 ? -4.074 -17.484 -14.727 1 94.44 75 GLN B CA 1
ATOM 2506 C C . GLN B 1 75 ? -5.367 -18.078 -15.289 1 94.44 75 GLN B C 1
ATOM 2508 O O . GLN B 1 75 ? -6.406 -17.406 -15.281 1 94.44 75 GLN B O 1
ATOM 2513 N N . ALA B 1 76 ? -5.266 -19.297 -15.742 1 95.5 76 ALA B N 1
ATOM 2514 C CA . ALA B 1 76 ? -6.445 -19.984 -16.25 1 95.5 76 ALA B CA 1
ATOM 2515 C C . ALA B 1 76 ? -7.512 -20.125 -15.18 1 95.5 76 ALA B C 1
ATOM 2517 O O . ALA B 1 76 ? -8.711 -20 -15.461 1 95.5 76 ALA B O 1
ATOM 2518 N N . ALA B 1 77 ? -7.113 -20.375 -13.938 1 97.62 77 ALA B N 1
ATOM 2519 C CA . ALA B 1 77 ? -8.047 -20.484 -12.82 1 97.62 77 ALA B CA 1
ATOM 2520 C C . ALA B 1 77 ? -8.773 -19.172 -12.578 1 97.62 77 ALA B C 1
ATOM 2522 O O . ALA B 1 77 ? -9.977 -19.156 -12.297 1 97.62 77 ALA B O 1
ATOM 2523 N N . VAL B 1 78 ? -8.078 -18.062 -12.656 1 98.12 78 VAL B N 1
ATOM 2524 C CA . VAL B 1 78 ? -8.688 -16.75 -12.484 1 98.12 78 VAL B CA 1
ATOM 2525 C C . VAL B 1 78 ? -9.797 -16.562 -13.523 1 98.12 78 VAL B C 1
ATOM 2527 O O . VAL B 1 78 ? -10.914 -16.172 -13.18 1 98.12 78 VAL B O 1
ATOM 2530 N N . ALA B 1 79 ? -9.453 -16.859 -14.773 1 98.12 79 ALA B N 1
ATOM 2531 C CA . ALA B 1 79 ? -10.406 -16.688 -15.859 1 98.12 79 ALA B CA 1
ATOM 2532 C C . ALA B 1 79 ? -11.609 -17.609 -15.688 1 98.12 79 ALA B C 1
ATOM 2534 O O . ALA B 1 79 ? -12.75 -17.203 -15.914 1 98.12 79 ALA B O 1
ATOM 2535 N N . GLU B 1 80 ? -11.328 -18.781 -15.297 1 98.31 80 GLU B N 1
ATOM 2536 C CA . GLU B 1 80 ? -12.367 -19.797 -15.227 1 98.31 80 GLU B CA 1
ATOM 2537 C C . GLU B 1 80 ? -13.273 -19.578 -14.023 1 98.31 80 GLU B C 1
ATOM 2539 O O . GLU B 1 80 ? -14.5 -19.641 -14.141 1 98.31 80 GLU B O 1
ATOM 2544 N N . TYR B 1 81 ? -12.727 -19.266 -12.836 1 98.69 81 TYR B N 1
ATOM 2545 C CA . TYR B 1 81 ? -13.492 -19.297 -11.594 1 98.69 81 TYR B CA 1
ATOM 2546 C C . TYR B 1 81 ? -13.844 -17.891 -11.133 1 98.69 81 TYR B C 1
ATOM 2548 O O . TYR B 1 81 ? -14.812 -17.688 -10.391 1 98.69 81 TYR B O 1
ATOM 2556 N N . GLY B 1 82 ? -13.086 -16.859 -11.508 1 98.81 82 GLY B N 1
ATOM 2557 C CA . GLY B 1 82 ? -13.195 -15.508 -11 1 98.81 82 GLY B CA 1
ATOM 2558 C C . GLY B 1 82 ? -14.594 -14.938 -11.125 1 98.81 82 GLY B C 1
ATOM 2559 O O . GLY B 1 82 ? -15.172 -14.477 -10.133 1 98.81 82 GLY B O 1
ATOM 2560 N N . PRO B 1 83 ? -15.125 -15.008 -12.352 1 98.81 83 PRO B N 1
ATOM 2561 C CA . PRO B 1 83 ? -16.469 -14.422 -12.531 1 98.81 83 PRO B CA 1
ATOM 2562 C C . PRO B 1 83 ? -17.516 -15.086 -11.648 1 98.81 83 PRO B C 1
ATOM 2564 O O . PRO B 1 83 ? -18.359 -14.391 -11.062 1 98.81 83 PRO B O 1
ATOM 2567 N N . ARG B 1 84 ? -17.438 -16.359 -11.484 1 98.56 84 ARG B N 1
ATOM 2568 C CA . ARG B 1 84 ? -18.406 -17.078 -10.656 1 98.56 84 ARG B CA 1
ATOM 2569 C C . ARG B 1 84 ? -18.281 -16.656 -9.195 1 98.56 84 ARG B C 1
ATOM 2571 O O . ARG B 1 84 ? -19.281 -16.516 -8.492 1 98.56 84 ARG B O 1
ATOM 2578 N N . ILE B 1 85 ? -17.094 -16.5 -8.758 1 98.88 85 ILE B N 1
ATOM 2579 C CA . ILE B 1 85 ? -16.797 -16.094 -7.383 1 98.88 85 ILE B CA 1
ATOM 2580 C C . ILE B 1 85 ? -17.391 -14.719 -7.105 1 98.88 85 ILE B C 1
ATOM 2582 O O . ILE B 1 85 ? -18.125 -14.531 -6.141 1 98.88 85 ILE B O 1
ATOM 2586 N N . LEU B 1 86 ? -17.141 -13.82 -7.996 1 98.81 86 LEU B N 1
ATOM 2587 C CA . LEU B 1 86 ? -17.531 -12.43 -7.809 1 98.81 86 LEU B CA 1
ATOM 2588 C C . LEU B 1 86 ? -19.031 -12.273 -7.91 1 98.81 86 LEU B C 1
ATOM 2590 O O . LEU B 1 86 ? -19.625 -11.461 -7.195 1 98.81 86 LEU B O 1
ATOM 2594 N N . GLU B 1 87 ? -19.641 -13.086 -8.781 1 98.31 87 GLU B N 1
ATOM 2595 C CA . GLU B 1 87 ? -21.078 -13.023 -8.961 1 98.31 87 GLU B CA 1
ATOM 2596 C C . GLU B 1 87 ? -21.812 -13.445 -7.691 1 98.31 87 GLU B C 1
ATOM 2598 O O . GLU B 1 87 ? -22.969 -13.07 -7.48 1 98.31 87 GLU B O 1
ATOM 2603 N N . ARG B 1 88 ? -21.156 -14.164 -6.863 1 98.25 88 ARG B N 1
ATOM 2604 C CA . ARG B 1 88 ? -21.75 -14.633 -5.617 1 98.25 88 ARG B CA 1
ATOM 2605 C C . ARG B 1 88 ? -21.469 -13.664 -4.477 1 98.25 88 ARG B C 1
ATOM 2607 O O . ARG B 1 88 ? -21.812 -13.945 -3.32 1 98.25 88 ARG B O 1
ATOM 2614 N N . GLY B 1 89 ? -20.797 -12.602 -4.766 1 98.25 89 GLY B N 1
ATOM 2615 C CA . GLY B 1 89 ? -20.5 -11.578 -3.773 1 98.25 89 GLY B CA 1
ATOM 2616 C C . GLY B 1 89 ? -19.281 -11.898 -2.936 1 98.25 89 GLY B C 1
ATOM 2617 O O . GLY B 1 89 ? -19.062 -11.289 -1.882 1 98.25 89 GLY B O 1
ATOM 2618 N N . VAL B 1 90 ? -18.5 -12.891 -3.359 1 98.75 90 VAL B N 1
ATOM 2619 C CA . VAL B 1 90 ? -17.297 -13.305 -2.641 1 98.75 90 VAL B CA 1
ATOM 2620 C C . VAL B 1 90 ? -16.094 -12.531 -3.164 1 98.75 90 VAL B C 1
ATOM 2622 O O . VAL B 1 90 ? -15.914 -12.383 -4.375 1 98.75 90 VAL B O 1
ATOM 2625 N N . ASP B 1 91 ? -15.281 -11.961 -2.277 1 98.88 91 ASP B N 1
ATOM 2626 C CA . ASP B 1 91 ? -14.062 -11.266 -2.678 1 98.88 91 ASP B CA 1
ATOM 2627 C C . ASP B 1 91 ? -13.008 -12.242 -3.17 1 98.88 91 ASP B C 1
ATOM 2629 O O . ASP B 1 91 ? -12.914 -13.367 -2.67 1 98.88 91 ASP B O 1
ATOM 2633 N N . LEU B 1 92 ? -12.266 -11.797 -4.141 1 98.94 92 LEU B N 1
ATOM 2634 C CA . LEU B 1 92 ? -11.25 -12.641 -4.766 1 98.94 92 LEU B CA 1
ATOM 2635 C C . LEU B 1 92 ? -9.883 -11.977 -4.703 1 98.94 92 LEU B C 1
ATOM 2637 O O . LEU B 1 92 ? -9.695 -10.859 -5.195 1 98.94 92 LEU B O 1
ATOM 2641 N N . ILE B 1 93 ? -8.938 -12.617 -4.039 1 98.94 93 ILE B N 1
ATOM 2642 C CA . ILE B 1 93 ? -7.539 -12.203 -4.078 1 98.94 93 ILE B CA 1
ATOM 2643 C C . ILE B 1 93 ? -6.797 -13.008 -5.148 1 98.94 93 ILE B C 1
ATOM 2645 O O . ILE B 1 93 ? -6.77 -14.242 -5.102 1 98.94 93 ILE B O 1
ATOM 2649 N N . VAL B 1 94 ? -6.191 -12.312 -6.059 1 98.62 94 VAL B N 1
ATOM 2650 C CA . VAL B 1 94 ? -5.574 -12.938 -7.227 1 98.62 94 VAL B CA 1
ATOM 2651 C C . VAL B 1 94 ? -4.055 -12.867 -7.113 1 98.62 94 VAL B C 1
ATOM 2653 O O . VAL B 1 94 ? -3.471 -11.781 -7.152 1 98.62 94 VAL B O 1
ATOM 2656 N N . LEU B 1 95 ? -3.402 -14.016 -7.035 1 97.31 95 LEU B N 1
ATOM 2657 C CA . LEU B 1 95 ? -1.944 -14.078 -7.035 1 97.31 95 LEU B CA 1
ATOM 2658 C C . LEU B 1 95 ? -1.406 -14.227 -8.453 1 97.31 95 LEU B C 1
ATOM 2660 O O . LEU B 1 95 ? -0.29 -13.789 -8.75 1 97.31 95 LEU B O 1
ATOM 2664 N N . SER B 1 96 ? -2.17 -14.859 -9.281 1 95.12 96 SER B N 1
ATOM 2665 C CA . SER B 1 96 ? -1.83 -14.914 -10.695 1 95.12 96 SER B CA 1
ATOM 2666 C C . SER B 1 96 ? -2.254 -13.641 -11.414 1 95.12 96 SER B C 1
ATOM 2668 O O . SER B 1 96 ? -3.078 -13.68 -12.328 1 95.12 96 SER B O 1
ATOM 2670 N N . VAL B 1 97 ? -1.624 -12.586 -11.109 1 96.06 97 VAL B N 1
ATOM 2671 C CA . VAL B 1 97 ? -2.033 -11.234 -11.484 1 96.06 97 VAL B CA 1
ATOM 2672 C C . VAL B 1 97 ? -1.901 -11.055 -12.992 1 96.06 97 VAL B C 1
ATOM 2674 O O . VAL B 1 97 ? -2.58 -10.211 -13.586 1 96.06 97 VAL B O 1
ATOM 2677 N N . GLY B 1 98 ? -1.051 -11.859 -13.641 1 92.88 98 GLY B N 1
ATOM 2678 C CA . GLY B 1 98 ? -0.909 -11.805 -15.086 1 92.88 98 GLY B CA 1
ATOM 2679 C C . GLY B 1 98 ? -2.225 -11.961 -15.828 1 92.88 98 GLY B C 1
ATOM 2680 O O . GLY B 1 98 ? -2.396 -11.422 -16.922 1 92.88 98 GLY B O 1
ATOM 2681 N N . ALA B 1 99 ? -3.182 -12.664 -15.195 1 94 99 ALA B N 1
ATOM 2682 C CA . ALA B 1 99 ? -4.496 -12.875 -15.789 1 94 99 ALA B CA 1
ATOM 2683 C C . ALA B 1 99 ? -5.223 -11.555 -16.016 1 94 99 ALA B C 1
ATOM 2685 O O . ALA B 1 99 ? -6.031 -11.422 -16.938 1 94 99 ALA B O 1
ATOM 2686 N N . LEU B 1 100 ? -4.895 -10.602 -15.219 1 94.94 100 LEU B N 1
ATOM 2687 C CA . LEU B 1 100 ? -5.617 -9.336 -15.219 1 94.94 100 LEU B CA 1
ATOM 2688 C C . LEU B 1 100 ? -5.129 -8.43 -16.344 1 94.94 100 LEU B C 1
ATOM 2690 O O . LEU B 1 100 ? -5.688 -7.355 -16.578 1 94.94 100 LEU B O 1
ATOM 2694 N N . LEU B 1 101 ? -4.066 -8.836 -17.078 1 91.25 101 LEU B N 1
ATOM 2695 C CA . LEU B 1 101 ? -3.602 -8.062 -18.219 1 91.25 101 LEU B CA 1
ATOM 2696 C C . LEU B 1 101 ? -4.359 -8.453 -19.484 1 91.25 101 LEU B C 1
ATOM 2698 O O . LEU B 1 101 ? -4.262 -7.77 -20.516 1 91.25 101 LEU B O 1
ATOM 2702 N N . ASP B 1 102 ? -5.039 -9.586 -19.391 1 92.12 102 ASP B N 1
ATOM 2703 C CA . ASP B 1 102 ? -5.922 -9.977 -20.484 1 92.12 102 ASP B CA 1
ATOM 2704 C C . ASP B 1 102 ? -7.242 -9.211 -20.422 1 92.12 102 ASP B C 1
ATOM 2706 O O . ASP B 1 102 ? -8.031 -9.391 -19.5 1 92.12 102 ASP B O 1
ATOM 2710 N N . ASN B 1 103 ? -7.527 -8.461 -21.422 1 94.31 103 ASN B N 1
ATOM 2711 C CA . ASN B 1 103 ? -8.688 -7.578 -21.438 1 94.31 103 ASN B CA 1
ATOM 2712 C C . ASN B 1 103 ? -9.992 -8.359 -21.328 1 94.31 103 ASN B C 1
ATOM 2714 O O . ASN B 1 103 ? -10.945 -7.902 -20.688 1 94.31 103 ASN B O 1
ATOM 2718 N N . SER B 1 104 ? -10.039 -9.492 -21.938 1 97.06 104 SER B N 1
ATOM 2719 C CA . SER B 1 104 ? -11.25 -10.297 -21.891 1 97.06 104 SER B CA 1
ATOM 2720 C C . SER B 1 104 ? -11.508 -10.805 -20.469 1 97.06 104 SER B C 1
ATOM 2722 O O . SER B 1 104 ? -12.648 -10.789 -20 1 97.06 104 SER B O 1
ATOM 2724 N N . VAL B 1 105 ? -10.477 -11.203 -19.812 1 97.25 105 VAL B N 1
ATOM 2725 C CA . VAL B 1 105 ? -10.594 -11.664 -18.438 1 97.25 105 VAL B CA 1
ATOM 2726 C C . VAL B 1 105 ? -11.008 -10.508 -17.531 1 97.25 105 VAL B C 1
ATOM 2728 O O . VAL B 1 105 ? -11.93 -10.633 -16.719 1 97.25 105 VAL B O 1
ATOM 2731 N N . LEU B 1 106 ? -10.383 -9.414 -17.688 1 97.25 106 LEU B N 1
ATOM 2732 C CA . LEU B 1 106 ? -10.656 -8.234 -16.875 1 97.25 106 LEU B CA 1
ATOM 2733 C C . LEU B 1 106 ? -12.109 -7.801 -17.016 1 97.25 106 LEU B C 1
ATOM 2735 O O . LEU B 1 106 ? -12.773 -7.512 -16.016 1 97.25 106 LEU B O 1
ATOM 2739 N N . LYS B 1 107 ? -12.578 -7.758 -18.219 1 98.31 107 LYS B N 1
ATOM 2740 C CA . LYS B 1 107 ? -13.961 -7.344 -18.469 1 98.31 107 LYS B CA 1
ATOM 2741 C C . LYS B 1 107 ? -14.953 -8.312 -17.828 1 98.31 107 LYS B C 1
ATOM 2743 O O . LYS B 1 107 ? -15.953 -7.883 -17.25 1 98.31 107 LYS B O 1
ATOM 2748 N N . SER B 1 108 ? -14.648 -9.531 -17.984 1 98.75 108 SER B N 1
ATOM 2749 C CA . SER B 1 108 ? -15.516 -10.539 -17.406 1 98.75 108 SER B CA 1
ATOM 2750 C C . SER B 1 108 ? -15.57 -10.414 -15.883 1 98.75 108 SER B C 1
ATOM 2752 O O . SER B 1 108 ? -16.641 -10.531 -15.281 1 98.75 108 SER B O 1
ATOM 2754 N N . LEU B 1 109 ? -14.461 -10.172 -15.266 1 98.88 109 LEU B N 1
ATOM 2755 C CA . LEU B 1 109 ? -14.391 -10 -13.82 1 98.88 109 LEU B CA 1
ATOM 2756 C C . LEU B 1 109 ? -15.141 -8.742 -13.391 1 98.88 109 LEU B C 1
ATOM 2758 O O . LEU B 1 109 ? -15.867 -8.75 -12.391 1 98.88 109 LEU B O 1
ATOM 2762 N N . GLU B 1 110 ? -14.953 -7.695 -14.125 1 98.75 110 GLU B N 1
ATOM 2763 C CA . GLU B 1 110 ? -15.625 -6.438 -13.805 1 98.75 110 GLU B CA 1
ATOM 2764 C C . GLU B 1 110 ? -17.141 -6.594 -13.859 1 98.75 110 GLU B C 1
ATOM 2766 O O . GLU B 1 110 ? -17.859 -6.141 -12.961 1 98.75 110 GLU B O 1
ATOM 2771 N N . GLU B 1 111 ? -17.625 -7.215 -14.945 1 98.75 111 GLU B N 1
ATOM 2772 C CA . GLU B 1 111 ? -19.047 -7.449 -15.102 1 98.75 111 GLU B CA 1
ATOM 2773 C C . GLU B 1 111 ? -19.594 -8.297 -13.953 1 98.75 111 GLU B C 1
ATOM 2775 O O . GLU B 1 111 ? -20.672 -8.016 -13.422 1 98.75 111 GLU B O 1
ATOM 2780 N N . ALA B 1 112 ? -18.859 -9.305 -13.617 1 98.81 112 ALA B N 1
ATOM 2781 C CA . ALA B 1 112 ? -19.281 -10.18 -12.523 1 98.81 112 ALA B CA 1
ATOM 2782 C C . ALA B 1 112 ? -19.328 -9.422 -11.203 1 98.81 112 ALA B C 1
ATOM 2784 O O . ALA B 1 112 ? -20.234 -9.609 -10.398 1 98.81 112 ALA B O 1
ATOM 2785 N N . SER B 1 113 ? -18.328 -8.578 -10.953 1 98.75 113 SER B N 1
ATOM 2786 C CA . SER B 1 113 ? -18.297 -7.75 -9.75 1 98.75 113 SER B CA 1
ATOM 2787 C C . SER B 1 113 ? -19.5 -6.82 -9.68 1 98.75 113 SER B C 1
ATOM 2789 O O . SER B 1 113 ? -20.094 -6.645 -8.617 1 98.75 113 SER B O 1
ATOM 2791 N N . ARG B 1 114 ? -19.812 -6.262 -10.797 1 98.19 114 ARG B N 1
ATOM 2792 C CA . ARG B 1 114 ? -20.969 -5.371 -10.859 1 98.19 114 ARG B CA 1
ATOM 2793 C C . ARG B 1 114 ? -22.25 -6.113 -10.508 1 98.19 114 ARG B C 1
ATOM 2795 O O . ARG B 1 114 ? -23.109 -5.586 -9.797 1 98.19 114 ARG B O 1
ATOM 2802 N N . LYS B 1 115 ? -22.375 -7.336 -10.953 1 98.31 115 LYS B N 1
ATOM 2803 C CA . LYS B 1 115 ? -23.578 -8.141 -10.758 1 98.31 115 LYS B CA 1
ATOM 2804 C C . LYS B 1 115 ? -23.656 -8.656 -9.32 1 98.31 115 LYS B C 1
ATOM 2806 O O . LYS B 1 115 ? -24.734 -8.664 -8.727 1 98.31 115 LYS B O 1
ATOM 2811 N N . GLY B 1 116 ? -22.562 -9.109 -8.773 1 98.19 116 GLY B N 1
ATOM 2812 C CA . GLY B 1 116 ? -22.609 -9.844 -7.516 1 98.19 116 GLY B CA 1
ATOM 2813 C C . GLY B 1 116 ? -22.094 -9.039 -6.34 1 98.19 116 GLY B C 1
ATOM 2814 O O . GLY B 1 116 ? -22.359 -9.367 -5.184 1 98.19 116 GLY B O 1
ATOM 2815 N N . GLY B 1 117 ? -21.125 -8.062 -6.645 1 97.69 117 GLY B N 1
ATOM 2816 C CA . GLY B 1 117 ? -20.625 -7.184 -5.598 1 97.69 117 GLY B CA 1
ATOM 2817 C C . GLY B 1 117 ? -19.266 -7.605 -5.062 1 97.69 117 GLY B C 1
ATOM 2818 O O . GLY B 1 117 ? -18.656 -6.891 -4.262 1 97.69 117 GLY B O 1
ATOM 2819 N N . GLY B 1 118 ? -18.859 -8.828 -5.406 1 98.5 118 GLY B N 1
ATOM 2820 C CA . GLY B 1 118 ? -17.516 -9.219 -5.012 1 98.5 118 GLY B CA 1
ATOM 2821 C C . GLY B 1 118 ? -16.422 -8.352 -5.629 1 98.5 118 GLY B C 1
ATOM 2822 O O . GLY B 1 118 ? -16.578 -7.863 -6.75 1 98.5 118 GLY B O 1
ATOM 2823 N N . ARG B 1 119 ? -15.32 -8.148 -4.934 1 98.62 119 ARG B N 1
ATOM 2824 C CA . ARG B 1 119 ? -14.219 -7.32 -5.406 1 98.62 119 ARG B CA 1
ATOM 2825 C C . ARG B 1 119 ? -12.969 -8.156 -5.652 1 98.62 119 ARG B C 1
ATOM 2827 O O . ARG B 1 119 ? -12.82 -9.242 -5.094 1 98.62 119 ARG B O 1
ATOM 2834 N N . VAL B 1 120 ? -12.109 -7.609 -6.453 1 98.94 120 VAL B N 1
ATOM 2835 C CA . VAL B 1 120 ? -10.844 -8.25 -6.777 1 98.94 120 VAL B CA 1
ATOM 2836 C C . VAL B 1 120 ? -9.695 -7.5 -6.102 1 98.94 120 VAL B C 1
ATOM 2838 O O . VAL B 1 120 ? -9.656 -6.27 -6.129 1 98.94 120 VAL B O 1
ATOM 2841 N N . TYR B 1 121 ? -8.82 -8.266 -5.477 1 98.75 121 TYR B N 1
ATOM 2842 C CA . TYR B 1 121 ? -7.598 -7.719 -4.898 1 98.75 121 TYR B CA 1
ATOM 2843 C C . TYR B 1 121 ? -6.363 -8.406 -5.477 1 98.75 121 TYR B C 1
ATOM 2845 O O . TYR B 1 121 ? -6.367 -9.617 -5.699 1 98.75 121 TYR B O 1
ATOM 2853 N N . ALA B 1 122 ? -5.355 -7.664 -5.762 1 98.5 122 ALA B N 1
ATOM 2854 C CA . ALA B 1 122 ? -4.047 -8.188 -6.152 1 98.5 122 ALA B CA 1
ATOM 2855 C C . ALA B 1 122 ? -2.953 -7.672 -5.223 1 98.5 122 ALA B C 1
ATOM 2857 O O . ALA B 1 122 ? -2.779 -6.461 -5.066 1 98.5 122 ALA B O 1
ATOM 2858 N N . PRO B 1 123 ? -2.264 -8.555 -4.566 1 98.38 123 PRO B N 1
ATOM 2859 C CA . PRO B 1 123 ? -1.185 -8.086 -3.695 1 98.38 123 PRO B CA 1
ATOM 2860 C C . PRO B 1 123 ? -0.012 -7.492 -4.473 1 98.38 123 PRO B C 1
ATOM 2862 O O . PRO B 1 123 ? 0.071 -7.656 -5.695 1 98.38 123 PRO B O 1
ATOM 2865 N N . THR B 1 124 ? 0.885 -6.82 -3.766 1 98.44 124 THR B N 1
ATOM 2866 C CA . THR B 1 124 ? 2.086 -6.238 -4.355 1 98.44 124 THR B CA 1
ATOM 2867 C C . THR B 1 124 ? 3 -7.324 -4.91 1 98.44 124 THR B C 1
ATOM 2869 O O . THR B 1 124 ? 3.672 -7.121 -5.922 1 98.44 124 THR B O 1
ATOM 2872 N N . GLY B 1 125 ? 2.99 -8.508 -4.27 1 97.38 125 GLY B N 1
ATOM 2873 C CA . GLY B 1 125 ? 3.793 -9.625 -4.73 1 97.38 125 GLY B CA 1
ATOM 2874 C C . GLY B 1 125 ? 5.25 -9.523 -4.32 1 97.38 125 GLY B C 1
ATOM 2875 O O . GLY B 1 125 ? 5.555 -9.242 -3.16 1 97.38 125 GLY B O 1
ATOM 2876 N N . ALA B 1 126 ? 6.137 -9.773 -5.262 1 97.25 126 ALA B N 1
ATOM 2877 C CA . ALA B 1 126 ? 7.562 -9.906 -4.977 1 97.25 126 ALA B CA 1
ATOM 2878 C C . ALA B 1 126 ? 8.289 -8.578 -5.184 1 97.25 126 ALA B C 1
ATOM 2880 O O . ALA B 1 126 ? 9.516 -8.539 -5.289 1 97.25 126 ALA B O 1
ATOM 2881 N N . ILE B 1 127 ? 7.512 -7.508 -5.324 1 98.25 127 ILE B N 1
ATOM 2882 C CA . ILE B 1 127 ? 8.117 -6.199 -5.535 1 98.25 127 ILE B CA 1
ATOM 2883 C C . ILE B 1 127 ? 7.66 -5.238 -4.438 1 98.25 127 ILE B C 1
ATOM 2885 O O . ILE B 1 127 ? 7.172 -5.668 -3.391 1 98.25 127 ILE B O 1
ATOM 2889 N N . ALA B 1 128 ? 7.98 -3.955 -4.594 1 98.75 128 ALA B N 1
ATOM 2890 C CA . ALA B 1 128 ? 7.648 -2.904 -3.637 1 98.75 128 ALA B CA 1
ATOM 2891 C C . ALA B 1 128 ? 7.285 -1.605 -4.352 1 98.75 128 ALA B C 1
ATOM 2893 O O . ALA B 1 128 ? 7.547 -1.453 -5.547 1 98.75 128 ALA B O 1
ATOM 2894 N N . GLY B 1 129 ? 6.602 -0.774 -3.676 1 98.88 129 GLY B N 1
ATOM 2895 C CA . GLY B 1 129 ? 6.492 0.602 -4.129 1 98.88 129 GLY B CA 1
ATOM 2896 C C . GLY B 1 129 ? 5.164 0.901 -4.805 1 98.88 129 GLY B C 1
ATOM 2897 O O . GLY B 1 129 ? 4.91 2.037 -5.215 1 98.88 129 GLY B O 1
ATOM 2898 N N . LEU B 1 130 ? 4.238 -0.132 -4.91 1 98.88 130 LEU B N 1
ATOM 2899 C CA . LEU B 1 130 ? 2.971 0.126 -5.582 1 98.88 130 LEU B CA 1
ATOM 2900 C C . LEU B 1 130 ? 2.164 1.183 -4.832 1 98.88 130 LEU B C 1
ATOM 2902 O O . LEU B 1 130 ? 1.335 1.874 -5.43 1 98.88 130 LEU B O 1
ATOM 2906 N N . ASP B 1 131 ? 2.408 1.364 -3.51 1 98.75 131 ASP B N 1
ATOM 2907 C CA . ASP B 1 131 ? 1.734 2.377 -2.701 1 98.75 131 ASP B CA 1
ATOM 2908 C C . ASP B 1 131 ? 2.025 3.781 -3.225 1 98.75 131 ASP B C 1
ATOM 2910 O O . ASP B 1 131 ? 1.113 4.602 -3.354 1 98.75 131 ASP B O 1
ATOM 2914 N N . ALA B 1 132 ? 3.248 4.082 -3.584 1 98.81 132 ALA B N 1
ATOM 2915 C CA . ALA B 1 132 ? 3.623 5.383 -4.129 1 98.81 132 ALA B CA 1
ATOM 2916 C C . ALA B 1 132 ? 3.24 5.488 -5.602 1 98.81 132 ALA B C 1
ATOM 2918 O O . ALA B 1 132 ? 2.822 6.555 -6.066 1 98.81 132 ALA B O 1
ATOM 2919 N N . ILE B 1 133 ? 3.379 4.391 -6.328 1 98.88 133 ILE B N 1
ATOM 2920 C CA . ILE B 1 133 ? 3.143 4.398 -7.77 1 98.88 133 ILE B CA 1
ATOM 2921 C C . ILE B 1 133 ? 1.672 4.695 -8.047 1 98.88 133 ILE B C 1
ATOM 2923 O O . ILE B 1 133 ? 1.348 5.461 -8.961 1 98.88 133 ILE B O 1
ATOM 2927 N N . ARG B 1 134 ? 0.756 4.113 -7.262 1 98.62 134 ARG B N 1
ATOM 2928 C CA . ARG B 1 134 ? -0.666 4.402 -7.406 1 98.62 134 ARG B CA 1
ATOM 2929 C C . ARG B 1 134 ? -0.945 5.887 -7.188 1 98.62 134 ARG B C 1
ATOM 2931 O O . ARG B 1 134 ? -1.79 6.473 -7.867 1 98.62 134 ARG B O 1
ATOM 2938 N N . ALA B 1 135 ? -0.223 6.508 -6.23 1 98.69 135 ALA B N 1
ATOM 2939 C CA . ALA B 1 135 ? -0.382 7.938 -5.984 1 98.69 135 ALA B CA 1
ATOM 2940 C C . ALA B 1 135 ? 0.134 8.758 -7.16 1 98.69 135 ALA B C 1
ATOM 2942 O O . ALA B 1 135 ? -0.517 9.711 -7.594 1 98.69 135 ALA B O 1
ATOM 2943 N N . LEU B 1 136 ? 1.271 8.344 -7.719 1 98.69 136 LEU B N 1
ATOM 2944 C CA . LEU B 1 136 ? 1.888 9.07 -8.828 1 98.69 136 LEU B CA 1
ATOM 2945 C C . LEU B 1 136 ? 1.016 9 -10.078 1 98.69 136 LEU B C 1
ATOM 2947 O O . LEU B 1 136 ? 1.046 9.906 -10.914 1 98.69 136 LEU B O 1
ATOM 2951 N N . ARG B 1 137 ? 0.246 7.938 -10.211 1 98.06 137 ARG B N 1
ATOM 2952 C CA . ARG B 1 137 ? -0.623 7.762 -11.375 1 98.06 137 ARG B CA 1
ATOM 2953 C C . ARG B 1 137 ? -1.581 8.938 -11.523 1 98.06 137 ARG B C 1
ATOM 2955 O O . ARG B 1 137 ? -1.991 9.273 -12.633 1 98.06 137 ARG B O 1
ATOM 2962 N N . ILE B 1 138 ? -1.931 9.602 -10.43 1 97.56 138 ILE B N 1
ATOM 2963 C CA . ILE B 1 138 ? -2.883 10.703 -10.398 1 97.56 138 ILE B CA 1
ATOM 2964 C C . ILE B 1 138 ? -2.426 11.805 -11.352 1 97.56 138 ILE B C 1
ATOM 2966 O O . ILE B 1 138 ? -3.244 12.422 -12.039 1 97.56 138 ILE B O 1
ATOM 2970 N N . VAL B 1 139 ? -1.104 12.047 -11.398 1 97.06 139 VAL B N 1
ATOM 2971 C CA . VAL B 1 139 ? -0.607 13.141 -12.227 1 97.06 139 VAL B CA 1
ATOM 2972 C C . VAL B 1 139 ? 0.018 12.586 -13.5 1 97.06 139 VAL B C 1
ATOM 2974 O O . VAL B 1 139 ? 0.632 13.328 -14.273 1 97.06 139 VAL B O 1
ATOM 2977 N N . GLY B 1 140 ? -0.144 11.273 -13.672 1 96.88 140 GLY B N 1
ATOM 2978 C CA . GLY B 1 140 ? 0.4 10.625 -14.859 1 96.88 140 GLY B CA 1
ATOM 2979 C C . GLY B 1 140 ? 1.829 10.148 -14.672 1 96.88 140 GLY B C 1
ATOM 2980 O O . GLY B 1 140 ? 2.609 10.773 -13.953 1 96.88 140 GLY B O 1
ATOM 2981 N N . ILE B 1 141 ? 2.17 9.062 -15.242 1 97.88 141 ILE B N 1
ATOM 2982 C CA . ILE B 1 141 ? 3.494 8.453 -15.188 1 97.88 141 ILE B CA 1
ATOM 2983 C C . ILE B 1 141 ? 4.105 8.43 -16.594 1 97.88 141 ILE B C 1
ATOM 2985 O O . ILE B 1 141 ? 3.486 7.941 -17.531 1 97.88 141 ILE B O 1
ATOM 2989 N N . ASN B 1 142 ? 5.336 8.938 -16.641 1 97.19 142 ASN B N 1
ATOM 2990 C CA . ASN B 1 142 ? 6 9.086 -17.938 1 97.19 142 ASN B CA 1
ATOM 2991 C C . ASN B 1 142 ? 6.824 7.852 -18.297 1 97.19 142 ASN B C 1
ATOM 2993 O O . ASN B 1 142 ? 7.043 7.562 -19.469 1 97.19 142 ASN B O 1
ATOM 2997 N N . LYS B 1 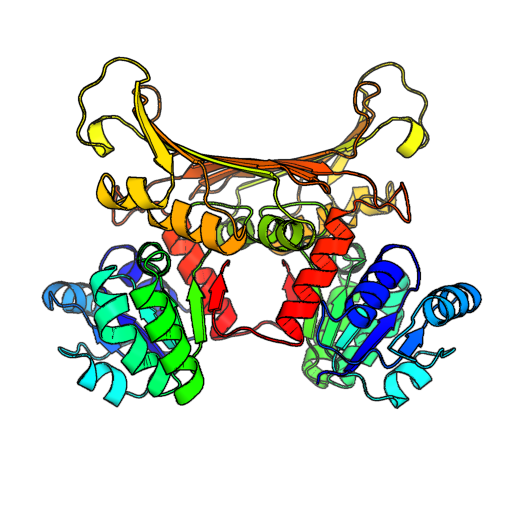143 ? 7.289 7.227 -17.312 1 97.69 143 LYS B N 1
ATOM 2998 C CA . LYS B 1 143 ? 8.18 6.09 -17.516 1 97.69 143 LYS B CA 1
ATOM 2999 C C . LYS B 1 143 ? 8.031 5.055 -16.406 1 97.69 143 LYS B C 1
ATOM 3001 O O . LYS B 1 143 ? 7.988 5.402 -15.234 1 97.69 143 LYS B O 1
ATOM 3006 N N . VAL B 1 144 ? 7.867 3.842 -16.828 1 98.31 144 VAL B N 1
ATOM 3007 C CA . VAL B 1 144 ? 7.883 2.707 -15.914 1 98.31 144 VAL B CA 1
ATOM 3008 C C . VAL B 1 144 ? 8.742 1.585 -16.484 1 98.31 144 VAL B C 1
ATOM 3010 O O . VAL B 1 144 ? 8.477 1.104 -17.594 1 98.31 144 VAL B O 1
ATOM 3013 N N . VAL B 1 145 ? 9.742 1.185 -15.75 1 98.38 145 VAL B N 1
ATOM 3014 C CA . VAL B 1 145 ? 10.625 0.096 -16.156 1 98.38 145 VAL B CA 1
ATOM 3015 C C . VAL B 1 145 ? 10.688 -0.959 -15.055 1 98.38 145 VAL B C 1
ATOM 3017 O O . VAL B 1 145 ? 10.773 -0.626 -13.875 1 98.38 145 VAL B O 1
ATOM 3020 N N . LEU B 1 146 ? 10.57 -2.172 -15.438 1 97.44 146 LEU B N 1
ATOM 3021 C CA . LEU B 1 146 ? 10.797 -3.32 -14.562 1 97.44 146 LEU B CA 1
ATOM 3022 C C . LEU B 1 146 ? 11.922 -4.195 -15.094 1 97.44 146 LEU B C 1
ATOM 3024 O O . LEU B 1 146 ? 11.797 -4.785 -16.172 1 97.44 146 LEU B O 1
ATOM 3028 N N . ARG B 1 147 ? 12.992 -4.289 -14.383 1 97.12 147 ARG B N 1
ATOM 3029 C CA . ARG B 1 147 ? 14.078 -5.199 -14.727 1 97.12 147 ARG B CA 1
ATOM 3030 C C . ARG B 1 147 ? 14.164 -6.348 -13.727 1 97.12 147 ARG B C 1
ATOM 3032 O O . ARG B 1 147 ? 14.336 -6.125 -12.531 1 97.12 147 ARG B O 1
ATOM 3039 N N . THR B 1 148 ? 13.984 -7.5 -14.242 1 95.25 148 THR B N 1
ATOM 3040 C CA . THR B 1 148 ? 14.117 -8.695 -13.414 1 95.25 148 THR B CA 1
ATOM 3041 C C . THR B 1 148 ? 15.422 -9.43 -13.734 1 95.25 148 THR B C 1
ATOM 3043 O O . THR B 1 148 ? 15.672 -9.781 -14.891 1 95.25 148 THR B O 1
ATOM 3046 N N . ARG B 1 149 ? 16.219 -9.57 -12.758 1 95.12 149 ARG B N 1
ATOM 3047 C CA . ARG B 1 149 ? 17.484 -10.289 -12.867 1 95.12 149 ARG B CA 1
ATOM 3048 C C . ARG B 1 149 ? 17.438 -11.602 -12.086 1 95.12 149 ARG B C 1
ATOM 3050 O O . ARG B 1 149 ? 17.109 -11.609 -10.898 1 95.12 149 ARG B O 1
ATOM 3057 N N . LYS B 1 150 ? 17.719 -12.695 -12.75 1 91.31 150 LYS B N 1
ATOM 3058 C CA . LYS B 1 150 ? 17.719 -14.016 -12.125 1 91.31 150 LYS B CA 1
ATOM 3059 C C . LYS B 1 150 ? 18.969 -14.805 -12.508 1 91.31 150 LYS B C 1
ATOM 3061 O O . LYS B 1 150 ? 19.609 -14.523 -13.516 1 91.31 150 LYS B O 1
ATOM 3066 N N . PRO B 1 151 ? 19.281 -15.797 -11.641 1 91.12 151 PRO B N 1
ATOM 3067 C CA . PRO B 1 151 ? 20.328 -16.734 -12.078 1 91.12 151 PRO B CA 1
ATOM 3068 C C . PRO B 1 151 ? 19.953 -17.453 -13.367 1 91.12 151 PRO B C 1
ATOM 3070 O O . PRO B 1 151 ? 18.797 -17.812 -13.57 1 91.12 151 PRO B O 1
ATOM 3073 N N . PRO B 1 152 ? 20.922 -17.688 -14.219 1 91.06 152 PRO B N 1
ATOM 3074 C CA . PRO B 1 152 ? 20.656 -18.328 -15.508 1 91.06 152 PRO B CA 1
ATOM 3075 C C . PRO B 1 152 ? 19.922 -19.656 -15.367 1 91.06 152 PRO B C 1
ATOM 3077 O O . PRO B 1 152 ? 19 -19.953 -16.125 1 91.06 152 PRO B O 1
ATOM 3080 N N . LYS B 1 153 ? 20.266 -20.422 -14.391 1 86.69 153 LYS B N 1
ATOM 3081 C CA . LYS B 1 153 ? 19.672 -21.734 -14.18 1 86.69 153 LYS B CA 1
ATOM 3082 C C . LYS B 1 153 ? 18.172 -21.625 -13.953 1 86.69 153 LYS B C 1
ATOM 3084 O O . LYS B 1 153 ? 17.391 -22.438 -14.445 1 86.69 153 LYS B O 1
ATOM 3089 N N . SER B 1 154 ? 17.719 -20.594 -13.234 1 84 154 SER B N 1
ATOM 3090 C CA . SER B 1 154 ? 16.312 -20.375 -12.938 1 84 154 SER B CA 1
ATOM 3091 C C . SER B 1 154 ? 15.523 -20.016 -14.195 1 84 154 SER B C 1
ATOM 3093 O O . SER B 1 154 ? 14.305 -20.188 -14.25 1 84 154 SER B O 1
ATOM 3095 N N . LEU B 1 155 ? 16.219 -19.5 -15.195 1 86.62 155 LEU B N 1
ATOM 3096 C CA . LEU B 1 155 ? 15.578 -19.078 -16.438 1 86.62 155 LEU B CA 1
ATOM 3097 C C . LEU B 1 155 ? 15.742 -20.141 -17.516 1 86.62 155 LEU B C 1
ATOM 3099 O O . LEU B 1 155 ? 15.312 -19.953 -18.656 1 86.62 155 LEU B O 1
ATOM 3103 N N . GLY B 1 156 ? 16.469 -21.234 -17.125 1 85.19 156 GLY B N 1
ATOM 3104 C CA . GLY B 1 156 ? 16.656 -22.344 -18.047 1 85.19 156 GLY B CA 1
ATOM 3105 C C . GLY B 1 156 ? 17.672 -22.047 -19.141 1 85.19 156 GLY B C 1
ATOM 3106 O O . GLY B 1 156 ? 17.547 -22.562 -20.25 1 85.19 156 GLY B O 1
ATOM 3107 N N . VAL B 1 157 ? 18.469 -21.062 -18.906 1 89.62 157 VAL B N 1
ATOM 3108 C CA . VAL B 1 157 ? 19.484 -20.734 -19.906 1 89.62 157 VAL B CA 1
ATOM 3109 C C . VAL B 1 157 ? 20.875 -20.969 -19.344 1 89.62 157 VAL B C 1
ATOM 3111 O O . VAL B 1 157 ? 21.047 -21.094 -18.125 1 89.62 157 VAL B O 1
ATOM 3114 N N . ASP B 1 158 ? 21.781 -21.203 -20.234 1 91.75 158 ASP B N 1
ATOM 3115 C CA . ASP B 1 158 ? 23.188 -21.391 -19.859 1 91.75 158 ASP B CA 1
ATOM 3116 C C . ASP B 1 158 ? 24.062 -20.281 -20.453 1 91.75 158 ASP B C 1
ATOM 3118 O O . ASP B 1 158 ? 24.547 -20.406 -21.578 1 91.75 158 ASP B O 1
ATOM 3122 N N . VAL B 1 159 ? 24.156 -19.234 -19.719 1 93.44 159 VAL B N 1
ATOM 3123 C CA . VAL B 1 159 ? 24.953 -18.094 -20.156 1 93.44 159 VAL B CA 1
ATOM 3124 C C . VAL B 1 159 ? 26.047 -17.797 -19.125 1 93.44 159 VAL B C 1
ATOM 3126 O O . VAL B 1 159 ? 25.859 -18 -17.922 1 93.44 159 VAL B O 1
ATOM 3129 N N . ASN B 1 160 ? 27.234 -17.328 -19.562 1 93.62 160 ASN B N 1
ATOM 3130 C CA . ASN B 1 160 ? 28.391 -17.078 -18.688 1 93.62 160 ASN B CA 1
ATOM 3131 C C . ASN B 1 160 ? 28.547 -15.594 -18.391 1 93.62 160 ASN B C 1
ATOM 3133 O O . ASN B 1 160 ? 29.359 -15.203 -17.547 1 93.62 160 ASN B O 1
ATOM 3137 N N . ASP B 1 161 ? 27.75 -14.781 -19.094 1 95.88 161 ASP B N 1
ATOM 3138 C CA . ASP B 1 161 ? 27.766 -13.336 -18.891 1 95.88 161 ASP B CA 1
ATOM 3139 C C . ASP B 1 161 ? 26.344 -12.781 -18.734 1 95.88 161 ASP B C 1
ATOM 3141 O O . ASP B 1 161 ? 25.375 -13.453 -19.078 1 95.88 161 ASP B O 1
ATOM 3145 N N . VAL B 1 162 ? 26.344 -11.617 -18.125 1 96.62 162 VAL B N 1
ATOM 3146 C CA . VAL B 1 162 ? 25.062 -10.93 -18.016 1 96.62 162 VAL B CA 1
ATOM 3147 C C . VAL B 1 162 ? 24.406 -10.836 -19.391 1 96.62 162 VAL B C 1
ATOM 3149 O O . VAL B 1 162 ? 25 -10.297 -20.328 1 96.62 162 VAL B O 1
ATOM 3152 N N . THR B 1 163 ? 23.234 -11.391 -19.547 1 96.5 163 THR B N 1
ATOM 3153 C CA . THR B 1 163 ? 22.547 -11.469 -20.844 1 96.5 163 THR B CA 1
ATOM 3154 C C . THR B 1 163 ? 21.094 -11.023 -20.703 1 96.5 163 THR B C 1
ATOM 3156 O O . THR B 1 163 ? 20.359 -11.531 -19.859 1 96.5 163 THR B O 1
ATOM 3159 N N . VAL B 1 164 ? 20.703 -10.086 -21.562 1 96.12 164 VAL B N 1
ATOM 3160 C CA . VAL B 1 164 ? 19.312 -9.664 -21.641 1 96.12 164 VAL B CA 1
ATOM 3161 C C . VAL B 1 164 ? 18.516 -10.641 -22.5 1 96.12 164 VAL B C 1
ATOM 3163 O O . VAL B 1 164 ? 18.781 -10.773 -23.688 1 96.12 164 VAL B O 1
ATOM 3166 N N . LEU B 1 165 ? 17.594 -11.273 -21.922 1 92.94 165 LEU B N 1
ATOM 3167 C CA . LEU B 1 165 ? 16.828 -12.305 -22.625 1 92.94 165 LEU B CA 1
ATOM 3168 C C . LEU B 1 165 ? 15.578 -11.703 -23.281 1 92.94 165 LEU B C 1
ATOM 3170 O O . LEU B 1 165 ? 15.062 -12.25 -24.25 1 92.94 165 LEU B O 1
ATOM 3174 N N . TYR B 1 166 ? 15.133 -10.672 -22.672 1 93.25 166 TYR B N 1
ATOM 3175 C CA . TYR B 1 166 ? 13.93 -10.023 -23.172 1 93.25 166 TYR B CA 1
ATOM 3176 C C . TYR B 1 166 ? 13.93 -8.539 -22.844 1 93.25 166 TYR B C 1
ATOM 3178 O O . TYR B 1 166 ? 14.367 -8.141 -21.766 1 93.25 166 TYR B O 1
ATOM 3186 N N . ARG B 1 167 ? 13.5 -7.777 -23.656 1 94.88 167 ARG B N 1
ATOM 3187 C CA . ARG B 1 167 ? 13.219 -6.355 -23.484 1 94.88 167 ARG B CA 1
ATOM 3188 C C . ARG B 1 167 ? 12.008 -5.938 -24.312 1 94.88 167 ARG B C 1
ATOM 3190 O O . ARG B 1 167 ? 12.031 -6.012 -25.547 1 94.88 167 ARG B O 1
ATOM 3197 N N . GLY B 1 168 ? 10.969 -5.594 -23.672 1 93.62 168 GLY B N 1
ATOM 3198 C CA . GLY B 1 168 ? 9.758 -5.23 -24.375 1 93.62 168 GLY B CA 1
ATOM 3199 C C . GLY B 1 168 ? 8.562 -5.012 -23.469 1 93.62 168 GLY B C 1
ATOM 3200 O O . GLY B 1 168 ? 8.734 -4.832 -22.25 1 93.62 168 GLY B O 1
ATOM 3201 N N . PRO B 1 169 ? 7.391 -4.871 -24.094 1 90.94 169 PRO B N 1
ATOM 3202 C CA . PRO B 1 169 ? 6.195 -4.602 -23.297 1 90.94 169 PRO B CA 1
ATOM 3203 C C . PRO B 1 169 ? 5.805 -5.773 -22.406 1 90.94 169 PRO B C 1
ATOM 3205 O O . PRO B 1 169 ? 6.039 -6.93 -22.75 1 90.94 169 PRO B O 1
ATOM 3208 N N . ALA B 1 170 ? 5.219 -5.441 -21.219 1 86.81 170 ALA B N 1
ATOM 3209 C CA . ALA B 1 170 ? 4.82 -6.441 -20.219 1 86.81 170 ALA B CA 1
ATOM 3210 C C . ALA B 1 170 ? 3.869 -7.465 -20.844 1 86.81 170 ALA B C 1
ATOM 3212 O O . ALA B 1 170 ? 3.982 -8.664 -20.578 1 86.81 170 ALA B O 1
ATOM 3213 N N . ARG B 1 171 ? 2.971 -7.094 -21.672 1 83.69 171 ARG B N 1
ATOM 3214 C CA . ARG B 1 171 ? 1.96 -7.973 -22.25 1 83.69 171 ARG B CA 1
ATOM 3215 C C . ARG B 1 171 ? 2.605 -9.086 -23.062 1 83.69 171 ARG B C 1
ATOM 3217 O O . ARG B 1 171 ? 2.098 -10.203 -23.109 1 83.69 171 ARG B O 1
ATOM 3224 N N . GLU B 1 172 ? 3.746 -8.773 -23.641 1 85.06 172 GLU B N 1
ATOM 3225 C CA . GLU B 1 172 ? 4.441 -9.758 -24.469 1 85.06 172 GLU B CA 1
ATOM 3226 C C . GLU B 1 172 ? 5.363 -10.633 -23.625 1 85.06 172 GLU B C 1
ATOM 3228 O O . GLU B 1 172 ? 5.625 -11.789 -23.969 1 85.06 172 GLU B O 1
ATOM 3233 N N . ALA B 1 173 ? 5.895 -10.047 -22.562 1 82.5 173 ALA B N 1
ATOM 3234 C CA . ALA B 1 173 ? 6.746 -10.805 -21.641 1 82.5 173 ALA B CA 1
ATOM 3235 C C . ALA B 1 173 ? 5.988 -11.984 -21.047 1 82.5 173 ALA B C 1
ATOM 3237 O O . ALA B 1 173 ? 6.547 -13.078 -20.875 1 82.5 173 ALA B O 1
ATOM 3238 N N . VAL B 1 174 ? 4.727 -11.766 -20.734 1 73.81 174 VAL B N 1
ATOM 3239 C CA . VAL B 1 174 ? 3.887 -12.75 -20.047 1 73.81 174 VAL B CA 1
ATOM 3240 C C . VAL B 1 174 ? 3.764 -14.008 -20.922 1 73.81 174 VAL B C 1
ATOM 3242 O O . VAL B 1 174 ? 3.717 -15.125 -20.391 1 73.81 174 VAL B O 1
ATOM 3245 N N . LYS B 1 175 ? 3.787 -13.883 -22.141 1 73.56 175 LYS B N 1
ATOM 3246 C CA . LYS B 1 175 ? 3.654 -15 -23.078 1 73.56 175 LYS B CA 1
ATOM 3247 C C . LYS B 1 175 ? 4.949 -15.805 -23.156 1 73.56 175 LYS B C 1
ATOM 3249 O O . LYS B 1 175 ? 4.914 -17.031 -23.219 1 73.56 175 LYS B O 1
ATOM 3254 N N . LYS B 1 176 ? 6.02 -15.164 -23 1 76.19 176 LYS B N 1
ATOM 3255 C CA . LYS B 1 176 ? 7.32 -15.789 -23.219 1 76.19 176 LYS B CA 1
ATOM 3256 C C . LYS B 1 176 ? 7.902 -16.312 -21.906 1 76.19 176 LYS B C 1
ATOM 3258 O O . LYS B 1 176 ? 8.602 -17.328 -21.891 1 76.19 176 LYS B O 1
ATOM 3263 N N . TYR B 1 177 ? 7.574 -15.547 -20.797 1 77.44 177 TYR B N 1
ATOM 3264 C CA . TYR B 1 177 ? 8.133 -15.859 -19.5 1 77.44 177 TYR B CA 1
ATOM 3265 C C . TYR B 1 177 ? 7.047 -15.891 -18.422 1 77.44 177 TYR B C 1
ATOM 3267 O O . TYR B 1 177 ? 7.012 -15.031 -17.547 1 77.44 177 TYR B O 1
ATOM 3275 N N . PRO B 1 178 ? 6.312 -16.875 -18.391 1 67.44 178 PRO B N 1
ATOM 3276 C CA . PRO B 1 178 ? 5.129 -16.906 -17.531 1 67.44 178 PRO B CA 1
ATOM 3277 C C . PRO B 1 178 ? 5.473 -16.797 -16.047 1 67.44 178 PRO B C 1
ATOM 3279 O O . PRO B 1 178 ? 4.637 -16.375 -15.242 1 67.44 178 PRO B O 1
ATOM 3282 N N . PHE B 1 179 ? 6.723 -17.109 -15.656 1 64.44 179 PHE B N 1
ATOM 3283 C CA . PHE B 1 179 ? 7.035 -17.141 -14.227 1 64.44 179 PHE B CA 1
ATOM 3284 C C . PHE B 1 179 ? 7.258 -15.727 -13.695 1 64.44 179 PHE B C 1
ATOM 3286 O O . PHE B 1 179 ? 7.246 -15.508 -12.477 1 64.44 179 PHE B O 1
ATOM 3293 N N . ASN B 1 180 ? 7.438 -14.742 -14.5 1 68.81 180 ASN B N 1
ATOM 3294 C CA . ASN B 1 180 ? 7.781 -13.391 -14.062 1 68.81 180 ASN B CA 1
ATOM 3295 C C . ASN B 1 180 ? 6.688 -12.391 -14.422 1 68.81 180 ASN B C 1
ATOM 3297 O O . ASN B 1 180 ? 6.891 -11.18 -14.328 1 68.81 180 ASN B O 1
ATOM 3301 N N . VAL B 1 181 ? 5.578 -12.859 -14.57 1 82 181 VAL B N 1
ATOM 3302 C CA . VAL B 1 181 ? 4.621 -11.969 -15.211 1 82 181 VAL B CA 1
ATOM 3303 C C . VAL B 1 181 ? 3.762 -11.281 -14.156 1 82 181 VAL B C 1
ATOM 3305 O O . VAL B 1 181 ? 3.211 -10.203 -14.406 1 82 181 VAL B O 1
ATOM 3308 N N . ASN B 1 182 ? 3.693 -11.844 -12.977 1 91.94 182 ASN B N 1
ATOM 3309 C CA . ASN B 1 182 ? 2.766 -11.312 -11.984 1 91.94 182 ASN B CA 1
ATOM 3310 C C . ASN B 1 182 ? 3.217 -9.945 -11.477 1 91.94 182 ASN B C 1
ATOM 3312 O O . ASN B 1 182 ? 2.398 -9.039 -11.297 1 91.94 182 ASN B O 1
ATOM 3316 N N . VAL B 1 183 ? 4.574 -9.766 -11.367 1 95.06 183 VAL B N 1
ATOM 3317 C CA . VAL B 1 183 ? 5.086 -8.492 -10.867 1 95.06 183 VAL B CA 1
ATOM 3318 C C . VAL B 1 183 ? 4.891 -7.41 -11.922 1 95.06 183 VAL B C 1
ATOM 3320 O O . VAL B 1 183 ? 4.539 -6.273 -11.594 1 95.06 183 VAL B O 1
ATOM 3323 N N . ALA B 1 184 ? 5.117 -7.816 -13.195 1 94.94 184 ALA B N 1
ATOM 3324 C CA . ALA B 1 184 ? 4.898 -6.867 -14.281 1 94.94 184 ALA B CA 1
ATOM 3325 C C . ALA B 1 184 ? 3.434 -6.438 -14.352 1 94.94 184 ALA B C 1
ATOM 3327 O O . ALA B 1 184 ? 3.135 -5.262 -14.555 1 94.94 184 ALA B O 1
ATOM 3328 N N . ALA B 1 185 ? 2.564 -7.41 -14.172 1 94.88 185 ALA B N 1
ATOM 3329 C CA . ALA B 1 185 ? 1.132 -7.133 -14.219 1 94.88 185 ALA B CA 1
ATOM 3330 C C . ALA B 1 185 ? 0.715 -6.219 -13.062 1 94.88 185 ALA B C 1
ATOM 3332 O O . ALA B 1 185 ? -0.024 -5.254 -13.266 1 94.88 185 ALA B O 1
ATOM 3333 N N . ALA B 1 186 ? 1.158 -6.52 -11.844 1 96.94 186 ALA B N 1
ATOM 3334 C CA . ALA B 1 186 ? 0.84 -5.684 -10.688 1 96.94 186 ALA B CA 1
ATOM 3335 C C . ALA B 1 186 ? 1.323 -4.25 -10.898 1 96.94 186 ALA B C 1
ATOM 3337 O O . ALA B 1 186 ? 0.601 -3.297 -10.609 1 96.94 186 ALA B O 1
ATOM 3338 N N . LEU B 1 187 ? 2.535 -4.152 -11.445 1 97.31 187 LEU B N 1
ATOM 3339 C CA . LEU B 1 187 ? 3.123 -2.846 -11.711 1 97.31 187 LEU B CA 1
ATOM 3340 C C . LEU B 1 187 ? 2.303 -2.086 -12.75 1 97.31 187 LEU B C 1
ATOM 3342 O O . LEU B 1 187 ? 2.023 -0.897 -12.578 1 97.31 187 LEU B O 1
ATOM 3346 N N . ALA B 1 188 ? 1.894 -2.791 -13.812 1 96.25 188 ALA B N 1
ATOM 3347 C CA . ALA B 1 188 ? 1.088 -2.178 -14.867 1 96.25 188 ALA B CA 1
ATOM 3348 C C . ALA B 1 188 ? -0.239 -1.665 -14.312 1 96.25 188 ALA B C 1
ATOM 3350 O O . ALA B 1 188 ? -0.65 -0.542 -14.609 1 96.25 188 ALA B O 1
ATOM 3351 N N . LEU B 1 189 ? -0.858 -2.488 -13.531 1 96.31 189 LEU B N 1
ATOM 3352 C CA . LEU B 1 189 ? -2.156 -2.137 -12.961 1 96.31 189 LEU B CA 1
ATOM 3353 C C . LEU B 1 189 ? -2.033 -0.941 -12.023 1 96.31 189 LEU B C 1
ATOM 3355 O O . LEU B 1 189 ? -2.875 -0.04 -12.047 1 96.31 189 LEU B O 1
ATOM 3359 N N . ALA B 1 190 ? -0.99 -0.889 -11.211 1 98 190 ALA B N 1
ATOM 3360 C CA . ALA B 1 190 ? -0.791 0.204 -10.258 1 98 190 ALA B CA 1
ATOM 3361 C C . ALA B 1 190 ? -0.462 1.506 -10.984 1 98 190 ALA B C 1
ATOM 3363 O O . ALA B 1 190 ? -0.963 2.572 -10.617 1 98 190 ALA B O 1
ATOM 3364 N N . ALA B 1 191 ? 0.369 1.4 -12.023 1 97.94 191 ALA B N 1
ATOM 3365 C CA . ALA B 1 191 ? 0.873 2.576 -12.727 1 97.94 191 ALA B CA 1
ATOM 3366 C C . ALA B 1 191 ? -0.154 3.096 -13.727 1 97.94 191 ALA B C 1
ATOM 3368 O O . ALA B 1 191 ? -0.149 4.281 -14.07 1 97.94 191 ALA B O 1
ATOM 3369 N N . GLY B 1 192 ? -1.035 2.176 -14.227 1 95.88 192 GLY B N 1
ATOM 3370 C CA . GLY B 1 192 ? -1.994 2.529 -15.258 1 95.88 192 GLY B CA 1
ATOM 3371 C C . GLY B 1 192 ? -1.368 2.656 -16.641 1 95.88 192 GLY B C 1
ATOM 3372 O O . GLY B 1 192 ? -1.991 3.18 -17.562 1 95.88 192 GLY B O 1
ATOM 3373 N N . VAL B 1 193 ? -0.05 2.363 -16.734 1 95.88 193 VAL B N 1
ATOM 3374 C CA . VAL B 1 193 ? 0.669 2.35 -18 1 95.88 193 VAL B CA 1
ATOM 3375 C C . VAL B 1 193 ? 1.481 1.062 -18.125 1 95.88 193 VAL B C 1
ATOM 3377 O O . VAL B 1 193 ? 1.881 0.477 -17.109 1 95.88 193 VAL B O 1
ATOM 3380 N N . GLU B 1 194 ? 1.672 0.586 -19.328 1 93.94 194 GLU B N 1
ATOM 3381 C CA . GLU B 1 194 ? 2.42 -0.645 -19.562 1 93.94 194 GLU B CA 1
ATOM 3382 C C . GLU B 1 194 ? 3.908 -0.448 -19.281 1 93.94 194 GLU B C 1
ATOM 3384 O O . GLU B 1 194 ? 4.543 0.428 -19.875 1 93.94 194 GLU B O 1
ATOM 3389 N N . PRO B 1 195 ? 4.43 -1.226 -18.422 1 96.25 195 PRO B N 1
ATOM 3390 C CA . PRO B 1 195 ? 5.867 -1.11 -18.156 1 96.25 195 PRO B CA 1
ATOM 3391 C C . PRO B 1 195 ? 6.723 -1.67 -19.281 1 96.25 195 PRO B C 1
ATOM 3393 O O . PRO B 1 195 ? 6.293 -2.582 -20 1 96.25 195 PRO B O 1
ATOM 3396 N N . LEU B 1 196 ? 7.871 -1.043 -19.453 1 96.75 196 LEU B N 1
ATOM 3397 C CA . LEU B 1 196 ? 8.938 -1.729 -20.188 1 96.75 196 LEU B CA 1
ATOM 3398 C C . LEU B 1 196 ? 9.602 -2.783 -19.312 1 96.75 196 LEU B C 1
ATOM 3400 O O . LEU B 1 196 ? 10.07 -2.477 -18.203 1 96.75 196 LEU B O 1
ATOM 3404 N N . VAL B 1 197 ? 9.625 -3.998 -19.812 1 95.75 197 VAL B N 1
ATOM 3405 C CA . VAL B 1 197 ? 10.125 -5.113 -19.016 1 95.75 197 VAL B CA 1
ATOM 3406 C C . VAL B 1 197 ? 11.453 -5.598 -19.594 1 95.75 197 VAL B C 1
ATOM 3408 O O . VAL B 1 197 ? 11.609 -5.699 -20.812 1 95.75 197 VAL B O 1
ATOM 3411 N N . GLU B 1 198 ? 12.391 -5.758 -18.734 1 95.81 198 GLU B N 1
ATOM 3412 C CA . GLU B 1 198 ? 13.664 -6.383 -19.078 1 95.81 198 GLU B CA 1
ATOM 3413 C C . GLU B 1 198 ? 13.914 -7.621 -18.219 1 95.81 198 GLU B C 1
ATOM 3415 O O . GLU B 1 198 ? 13.836 -7.559 -16.984 1 95.81 198 GLU B O 1
ATOM 3420 N N . ILE B 1 199 ? 14.148 -8.703 -18.875 1 94.06 199 ILE B N 1
ATOM 3421 C CA . ILE B 1 199 ? 14.531 -9.93 -18.172 1 94.06 199 ILE B CA 1
ATOM 3422 C C . ILE B 1 199 ? 16.016 -10.219 -18.438 1 94.06 199 ILE B C 1
ATOM 3424 O O . ILE B 1 199 ? 16.438 -10.367 -19.578 1 94.06 199 ILE B O 1
ATOM 3428 N N . VAL B 1 200 ? 16.766 -10.328 -17.375 1 95.44 200 VAL B N 1
ATOM 3429 C CA . VAL B 1 200 ? 18.219 -10.438 -17.469 1 95.44 200 VAL B CA 1
ATOM 3430 C C . VAL B 1 200 ? 18.703 -11.703 -16.781 1 95.44 200 VAL B C 1
ATOM 3432 O O . VAL B 1 200 ? 18.375 -11.938 -15.602 1 95.44 200 VAL B O 1
ATOM 3435 N N . ALA B 1 201 ? 19.375 -12.531 -17.469 1 94.81 201 ALA B N 1
ATOM 3436 C CA . ALA B 1 201 ? 20.125 -13.625 -16.875 1 94.81 201 ALA B CA 1
ATOM 3437 C C . ALA B 1 201 ? 21.5 -13.148 -16.391 1 94.81 201 ALA B C 1
ATOM 3439 O O . ALA B 1 201 ? 22.312 -12.68 -17.203 1 94.81 201 ALA B O 1
ATOM 3440 N N . ASP B 1 202 ? 21.75 -13.25 -15.141 1 95.94 202 ASP B N 1
ATOM 3441 C CA . ASP B 1 202 ? 22.984 -12.75 -14.555 1 95.94 202 ASP B CA 1
ATOM 3442 C C . ASP B 1 202 ? 23.672 -13.828 -13.711 1 95.94 202 ASP B C 1
ATOM 3444 O O . ASP B 1 202 ? 23.203 -14.156 -12.617 1 95.94 202 ASP B O 1
ATOM 3448 N N . PRO B 1 203 ? 24.766 -14.422 -14.109 1 94.88 203 PRO B N 1
ATOM 3449 C CA . PRO B 1 203 ? 25.453 -15.492 -13.383 1 94.88 203 PRO B CA 1
ATOM 3450 C C . PRO B 1 203 ? 26.016 -15.031 -12.039 1 94.88 203 PRO B C 1
ATOM 3452 O O . PRO B 1 203 ? 26.422 -15.859 -11.219 1 94.88 203 PRO B O 1
ATOM 3455 N N . LYS B 1 204 ? 26.047 -13.773 -11.844 1 94.31 204 LYS B N 1
ATOM 3456 C CA . LYS B 1 204 ? 26.656 -13.234 -10.633 1 94.31 204 LYS B CA 1
ATOM 3457 C C . LYS B 1 204 ? 25.625 -13.117 -9.508 1 94.31 204 LYS B C 1
ATOM 3459 O O . LYS B 1 204 ? 25.969 -12.805 -8.367 1 94.31 204 LYS B O 1
ATOM 3464 N N . VAL B 1 205 ? 24.312 -13.289 -9.867 1 93 205 VAL B N 1
ATOM 3465 C CA . VAL B 1 205 ? 23.297 -13.125 -8.836 1 93 205 VAL B CA 1
ATOM 3466 C C . VAL B 1 205 ? 22.797 -14.5 -8.375 1 93 205 VAL B C 1
ATOM 3468 O O . VAL B 1 205 ? 22.734 -15.438 -9.172 1 93 205 VAL B O 1
ATOM 3471 N N . GLU B 1 206 ? 22.516 -14.523 -7.094 1 88.44 206 GLU B N 1
ATOM 3472 C CA . GLU B 1 206 ? 22 -15.766 -6.516 1 88.44 206 GLU B CA 1
ATOM 3473 C C . GLU B 1 206 ? 20.516 -15.664 -6.211 1 88.44 206 GLU B C 1
ATOM 3475 O O . GLU B 1 206 ? 19.844 -16.672 -6.023 1 88.44 206 GLU B O 1
ATOM 3480 N N . ARG B 1 207 ? 20.047 -14.406 -6.148 1 89.69 207 ARG B N 1
ATOM 3481 C CA . ARG B 1 207 ? 18.656 -14.156 -5.805 1 89.69 207 ARG B CA 1
ATOM 3482 C C . ARG B 1 207 ? 17.891 -13.562 -6.988 1 89.69 207 ARG B C 1
ATOM 3484 O O . ARG B 1 207 ? 18.5 -12.977 -7.891 1 89.69 207 ARG B O 1
ATOM 3491 N N . ASN B 1 208 ? 16.594 -13.781 -6.949 1 91.62 208 ASN B N 1
ATOM 3492 C CA . ASN B 1 208 ? 15.734 -13.031 -7.863 1 91.62 208 ASN B CA 1
ATOM 3493 C C . ASN B 1 208 ? 15.68 -11.547 -7.492 1 91.62 208 ASN B C 1
ATOM 3495 O O . ASN B 1 208 ? 15.312 -11.195 -6.371 1 91.62 208 ASN B O 1
ATOM 3499 N N . ILE B 1 209 ? 16.094 -10.719 -8.43 1 96.56 209 ILE B N 1
ATOM 3500 C CA . ILE B 1 209 ? 16.141 -9.289 -8.164 1 96.56 209 ILE B CA 1
ATOM 3501 C C . ILE B 1 209 ? 15.172 -8.555 -9.094 1 96.56 209 ILE B C 1
ATOM 3503 O O . ILE B 1 209 ? 15.133 -8.812 -10.297 1 96.56 209 ILE B O 1
ATOM 3507 N N . HIS B 1 210 ? 14.367 -7.711 -8.547 1 97.38 210 HIS B N 1
ATOM 3508 C CA . HIS B 1 210 ? 13.516 -6.809 -9.312 1 97.38 210 HIS B CA 1
ATOM 3509 C C . HIS B 1 210 ? 13.938 -5.355 -9.117 1 97.38 210 HIS B C 1
ATOM 3511 O O . HIS B 1 210 ? 14.062 -4.891 -7.984 1 97.38 210 HIS B O 1
ATOM 3517 N N . GLU B 1 211 ? 14.133 -4.707 -10.156 1 98.38 211 GLU B N 1
ATOM 3518 C CA . GLU B 1 211 ? 14.398 -3.271 -10.156 1 98.38 211 GLU B CA 1
ATOM 3519 C C . GLU B 1 211 ? 13.289 -2.504 -10.883 1 98.38 211 GLU B C 1
ATOM 3521 O O . GLU B 1 211 ? 12.883 -2.881 -11.977 1 98.38 211 GLU B O 1
ATOM 3526 N N . ILE B 1 212 ? 12.805 -1.465 -10.25 1 98.75 212 ILE B N 1
ATOM 3527 C CA . ILE B 1 212 ? 11.719 -0.661 -10.797 1 98.75 212 ILE B CA 1
ATOM 3528 C C . ILE B 1 212 ? 12.148 0.801 -10.883 1 98.75 212 ILE B C 1
ATOM 3530 O O . ILE B 1 212 ? 12.695 1.349 -9.922 1 98.75 212 ILE B O 1
ATOM 3534 N N . ILE B 1 213 ? 11.977 1.392 -11.977 1 98.81 213 ILE B N 1
ATOM 3535 C CA . ILE B 1 213 ? 12.164 2.826 -12.172 1 98.81 213 ILE B CA 1
ATOM 3536 C C . ILE B 1 213 ? 10.852 3.461 -12.625 1 98.81 213 ILE B C 1
ATOM 3538 O O . ILE B 1 213 ? 10.234 3 -13.586 1 98.81 213 ILE B O 1
ATOM 3542 N N . VAL B 1 214 ? 10.383 4.457 -11.945 1 98.88 214 VAL B N 1
ATOM 3543 C CA 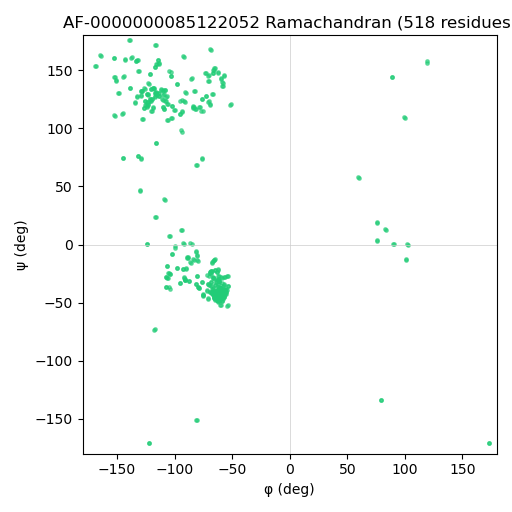. VAL B 1 214 ? 9.18 5.195 -12.305 1 98.88 214 VAL B CA 1
ATOM 3544 C C . VAL B 1 214 ? 9.477 6.691 -12.336 1 98.88 214 VAL B C 1
ATOM 3546 O O . VAL B 1 214 ? 10.102 7.227 -11.414 1 98.88 214 VAL B O 1
ATOM 3549 N N . GLU B 1 215 ? 9.086 7.355 -13.344 1 98.56 215 GLU B N 1
ATOM 3550 C CA . GLU B 1 215 ? 9.219 8.805 -13.469 1 98.56 215 GLU B CA 1
ATOM 3551 C C . GLU B 1 215 ? 7.863 9.469 -13.711 1 98.56 215 GLU B C 1
ATOM 3553 O O . GLU B 1 215 ? 7.086 9.016 -14.555 1 98.56 215 GLU B O 1
ATOM 3558 N N . SER B 1 216 ? 7.57 10.438 -12.961 1 97.94 216 SER B N 1
ATOM 3559 C CA . SER B 1 216 ? 6.375 11.266 -13.086 1 97.94 216 SER B CA 1
ATOM 3560 C C . SER B 1 216 ? 6.695 12.734 -12.836 1 97.94 216 SER B C 1
ATOM 3562 O O . SER B 1 216 ? 7.844 13.086 -12.562 1 97.94 216 SER B O 1
ATOM 3564 N N . ALA B 1 217 ? 5.703 13.602 -13 1 95.88 217 ALA B N 1
ATOM 3565 C CA . ALA B 1 217 ? 5.887 15.023 -12.75 1 95.88 217 ALA B CA 1
ATOM 3566 C C . ALA B 1 217 ? 6.109 15.297 -11.266 1 95.88 217 ALA B C 1
ATOM 3568 O O . ALA B 1 217 ? 6.637 16.344 -10.891 1 95.88 217 ALA B O 1
ATOM 3569 N N . ALA B 1 218 ? 5.793 14.297 -10.422 1 97.31 218 ALA B N 1
ATOM 3570 C CA . ALA B 1 218 ? 5.797 14.547 -8.984 1 97.31 218 ALA B CA 1
ATOM 3571 C C . ALA B 1 218 ? 7.02 13.914 -8.32 1 97.31 218 ALA B C 1
ATOM 3573 O O . ALA B 1 218 ? 7.453 14.359 -7.258 1 97.31 218 ALA B O 1
ATOM 3574 N N . SER B 1 219 ? 7.574 12.852 -8.977 1 98 219 SER B N 1
ATOM 3575 C CA . SER B 1 219 ? 8.664 12.133 -8.32 1 98 219 SER B CA 1
ATOM 3576 C C . SER B 1 219 ? 9.344 11.172 -9.281 1 98 219 SER B C 1
ATOM 3578 O O . SER B 1 219 ? 8.773 10.797 -10.305 1 98 219 SER B O 1
ATOM 3580 N N . ARG B 1 220 ? 10.555 10.906 -9.008 1 98.38 220 ARG B N 1
ATOM 3581 C CA . ARG B 1 220 ? 11.25 9.766 -9.594 1 98.38 220 ARG B CA 1
ATOM 3582 C C . ARG B 1 220 ? 11.523 8.688 -8.547 1 98.38 220 ARG B C 1
ATOM 3584 O O . ARG B 1 220 ? 12.078 8.977 -7.484 1 98.38 220 ARG B O 1
ATOM 3591 N N . LEU B 1 221 ? 11.141 7.457 -8.836 1 98.75 221 LEU B N 1
ATOM 3592 C CA . LEU B 1 221 ? 11.328 6.32 -7.945 1 98.75 221 LEU B CA 1
ATOM 3593 C C . LEU B 1 221 ? 12.352 5.344 -8.523 1 98.75 221 LEU B C 1
ATOM 3595 O O . LEU B 1 221 ? 12.312 5.035 -9.711 1 98.75 221 LEU B O 1
ATOM 3599 N N . THR B 1 222 ? 13.25 4.922 -7.742 1 98.88 222 THR B N 1
ATOM 3600 C CA . THR B 1 222 ? 14.117 3.783 -8.016 1 98.88 222 THR B CA 1
ATOM 3601 C C . THR B 1 222 ? 14.039 2.76 -6.887 1 98.88 222 THR B C 1
ATOM 3603 O O . THR B 1 222 ? 14.391 3.062 -5.742 1 98.88 222 THR B O 1
ATOM 3606 N N . ILE B 1 223 ? 13.625 1.551 -7.238 1 98.88 223 ILE B N 1
ATOM 3607 C CA . ILE B 1 223 ? 13.383 0.521 -6.234 1 98.88 223 ILE B CA 1
ATOM 3608 C C . ILE B 1 223 ? 14.117 -0.762 -6.625 1 98.88 223 ILE B C 1
ATOM 3610 O O . ILE B 1 223 ? 14.055 -1.19 -7.781 1 98.88 223 ILE B O 1
ATOM 3614 N N . ARG B 1 224 ? 14.805 -1.327 -5.734 1 98.81 224 ARG B N 1
ATOM 3615 C CA . ARG B 1 224 ? 15.469 -2.613 -5.918 1 98.81 224 ARG B CA 1
ATOM 3616 C C . ARG B 1 224 ? 15.07 -3.598 -4.828 1 98.81 224 ARG B C 1
ATOM 3618 O O . ARG B 1 224 ? 15.203 -3.305 -3.637 1 98.81 224 ARG B O 1
ATOM 3625 N N . VAL B 1 225 ? 14.555 -4.711 -5.219 1 98.62 225 VAL B N 1
ATOM 3626 C CA . VAL B 1 225 ? 14.117 -5.758 -4.305 1 98.62 225 VAL B CA 1
ATOM 3627 C C . VAL B 1 225 ? 14.914 -7.035 -4.555 1 98.62 225 VAL B C 1
ATOM 3629 O O . VAL B 1 225 ? 14.891 -7.578 -5.66 1 98.62 225 VAL B O 1
ATOM 3632 N N . GLU B 1 226 ? 15.648 -7.492 -3.609 1 98.06 226 GLU B N 1
ATOM 3633 C CA . GLU B 1 226 ? 16.391 -8.742 -3.66 1 98.06 226 GLU B CA 1
ATOM 3634 C C . GLU B 1 226 ? 15.734 -9.82 -2.805 1 98.06 226 GLU B C 1
ATOM 3636 O O . GLU B 1 226 ? 15.836 -9.789 -1.576 1 98.06 226 GLU B O 1
ATOM 3641 N N . ASN B 1 227 ? 15.141 -10.766 -3.453 1 96.75 227 ASN B N 1
ATOM 3642 C CA . ASN B 1 227 ? 14.258 -11.703 -2.76 1 96.75 227 ASN B CA 1
ATOM 3643 C C . ASN B 1 227 ? 14.977 -13 -2.414 1 96.75 227 ASN B C 1
ATOM 3645 O O . ASN B 1 227 ? 15.75 -13.523 -3.221 1 96.75 227 ASN B O 1
ATOM 3649 N N . VAL B 1 228 ? 14.711 -13.484 -1.21 1 94.75 228 VAL B N 1
ATOM 3650 C CA . VAL B 1 228 ? 15.062 -14.852 -0.83 1 94.75 228 VAL B CA 1
ATOM 3651 C C . VAL B 1 228 ? 13.984 -15.812 -1.324 1 94.75 228 VAL B C 1
ATOM 3653 O O . VAL B 1 228 ? 12.789 -15.539 -1.203 1 94.75 228 VAL B O 1
ATOM 3656 N N . PRO B 1 229 ? 14.438 -16.875 -1.945 1 91.06 229 PRO B N 1
ATOM 3657 C CA . PRO B 1 229 ? 13.438 -17.859 -2.359 1 91.06 229 PRO B CA 1
ATOM 3658 C C . PRO B 1 229 ? 12.602 -18.375 -1.19 1 91.06 229 PRO B C 1
ATOM 3660 O O . PRO B 1 229 ? 13.086 -18.422 -0.057 1 91.06 229 PRO B O 1
ATOM 3663 N N . SER B 1 230 ? 11.344 -18.641 -1.485 1 88.75 230 SER B N 1
ATOM 3664 C CA . SER B 1 230 ? 10.492 -19.25 -0.473 1 88.75 230 SER B CA 1
ATOM 3665 C C . SER B 1 230 ? 11.078 -20.578 0.011 1 88.75 230 SER B C 1
ATOM 3667 O O . SER B 1 230 ? 11.617 -21.359 -0.785 1 88.75 230 SER B O 1
ATOM 3669 N N . PRO B 1 231 ? 11.008 -20.828 1.304 1 82.25 231 PRO B N 1
ATOM 3670 C CA . PRO B 1 231 ? 11.531 -22.094 1.822 1 82.25 231 PRO B CA 1
ATOM 3671 C C . PRO B 1 231 ? 10.852 -23.312 1.207 1 82.25 231 PRO B C 1
ATOM 3673 O O . PRO B 1 231 ? 11.484 -24.359 1.057 1 82.25 231 PRO B O 1
ATOM 3676 N N . SER B 1 232 ? 9.586 -23.156 0.797 1 80.25 232 SER B N 1
ATOM 3677 C CA . SER B 1 232 ? 8.805 -24.281 0.304 1 80.25 232 SER B CA 1
ATOM 3678 C C . SER B 1 232 ? 8.961 -24.438 -1.205 1 80.25 232 SER B C 1
ATOM 3680 O O . SER B 1 232 ? 8.609 -25.484 -1.763 1 80.25 232 SER B O 1
ATOM 3682 N N . ASN B 1 233 ? 9.375 -23.438 -1.905 1 82.81 233 ASN B N 1
ATOM 3683 C CA . ASN B 1 233 ? 9.508 -23.453 -3.357 1 82.81 233 ASN B CA 1
ATOM 3684 C C . ASN B 1 233 ? 10.594 -22.469 -3.82 1 82.81 233 ASN B C 1
ATOM 3686 O O . ASN B 1 233 ? 10.367 -21.266 -3.855 1 82.81 233 ASN B O 1
ATOM 3690 N N . PRO B 1 234 ? 11.656 -22.969 -4.316 1 80.25 234 PRO B N 1
ATOM 3691 C CA . PRO B 1 234 ? 12.789 -22.109 -4.668 1 80.25 234 PRO B CA 1
ATOM 3692 C C . PRO B 1 234 ? 12.469 -21.172 -5.828 1 80.25 234 PRO B C 1
ATOM 3694 O O . PRO B 1 234 ? 13.195 -20.203 -6.062 1 80.25 234 PRO B O 1
ATOM 3697 N N . ARG B 1 235 ? 11.391 -21.406 -6.543 1 78.12 235 ARG B N 1
ATOM 3698 C CA . ARG B 1 235 ? 11.047 -20.562 -7.688 1 78.12 235 ARG B CA 1
ATOM 3699 C C . ARG B 1 235 ? 10.195 -19.375 -7.258 1 78.12 235 ARG B C 1
ATOM 3701 O O . ARG B 1 235 ? 9.969 -18.453 -8.039 1 78.12 235 ARG B O 1
ATOM 3708 N N . THR B 1 236 ? 9.727 -19.391 -6.055 1 84.81 236 THR B N 1
ATOM 3709 C CA . THR B 1 236 ? 8.828 -18.375 -5.535 1 84.81 236 THR B CA 1
ATOM 3710 C C . THR B 1 236 ? 9.555 -17.469 -4.535 1 84.81 236 THR B C 1
ATOM 3712 O O . THR B 1 236 ? 10.289 -17.969 -3.67 1 84.81 236 THR B O 1
ATOM 3715 N N . SER B 1 237 ? 9.445 -16.219 -4.805 1 92.69 237 SER B N 1
ATOM 3716 C CA . SER B 1 237 ? 9.992 -15.281 -3.83 1 92.69 237 SER B CA 1
ATOM 3717 C C . SER B 1 237 ? 9.219 -15.328 -2.52 1 92.69 237 SER B C 1
ATOM 3719 O O . SER B 1 237 ? 7.984 -15.297 -2.521 1 92.69 237 SER B O 1
ATOM 3721 N N . TYR B 1 238 ? 9.898 -15.461 -1.449 1 96.44 238 TYR B N 1
ATOM 3722 C CA . TYR B 1 238 ? 9.258 -15.477 -0.137 1 96.44 238 TYR B CA 1
ATOM 3723 C C . TYR B 1 238 ? 8.383 -14.242 0.061 1 96.44 238 TYR B C 1
ATOM 3725 O O . TYR B 1 238 ? 7.285 -14.336 0.613 1 96.44 238 TYR B O 1
ATOM 3733 N N . LEU B 1 239 ? 8.797 -13.086 -0.455 1 97.75 239 LEU B N 1
ATOM 3734 C CA . LEU B 1 239 ? 8.055 -11.836 -0.316 1 97.75 239 LEU B CA 1
ATOM 3735 C C . LEU B 1 239 ? 6.68 -11.938 -0.958 1 97.75 239 LEU B C 1
ATOM 3737 O O . LEU B 1 239 ? 5.715 -11.352 -0.467 1 97.75 239 LEU B O 1
ATOM 3741 N N . ALA B 1 240 ? 6.586 -12.672 -2.023 1 96.62 240 ALA B N 1
ATOM 3742 C CA . ALA B 1 240 ? 5.289 -12.836 -2.672 1 96.62 240 ALA B CA 1
ATOM 3743 C C . ALA B 1 240 ? 4.285 -13.508 -1.737 1 96.62 240 ALA B C 1
ATOM 3745 O O . ALA B 1 240 ? 3.133 -13.078 -1.645 1 96.62 240 ALA B O 1
ATOM 3746 N N . ALA B 1 241 ? 4.73 -14.523 -1.011 1 97.12 241 ALA B N 1
ATOM 3747 C CA . ALA B 1 241 ? 3.873 -15.203 -0.045 1 97.12 241 ALA B CA 1
ATOM 3748 C C . ALA B 1 241 ? 3.506 -14.273 1.111 1 97.12 241 ALA B C 1
ATOM 3750 O O . ALA B 1 241 ? 2.348 -14.227 1.531 1 97.12 241 ALA B O 1
ATOM 3751 N N . LEU B 1 242 ? 4.488 -13.523 1.554 1 98.44 242 LEU B N 1
ATOM 3752 C CA . LEU B 1 242 ? 4.258 -12.609 2.67 1 98.44 242 LEU B CA 1
ATOM 3753 C C . LEU B 1 242 ? 3.301 -11.492 2.273 1 98.44 242 LEU B C 1
ATOM 3755 O O . LEU B 1 242 ? 2.471 -11.07 3.08 1 98.44 242 LEU B O 1
ATOM 3759 N N . SER B 1 243 ? 3.469 -11.047 1.063 1 98.62 243 SER B N 1
ATOM 3760 C CA . SER B 1 243 ? 2.562 -10.031 0.54 1 98.62 243 SER B CA 1
ATOM 3761 C C . SER B 1 243 ? 1.118 -10.523 0.545 1 98.62 243 SER B C 1
ATOM 3763 O O . SER B 1 243 ? 0.204 -9.773 0.897 1 98.62 243 SER B O 1
ATOM 3765 N N . CYS B 1 244 ? 0.927 -11.75 0.155 1 98.56 244 CYS B N 1
ATOM 3766 C CA . CYS B 1 244 ? -0.396 -12.359 0.174 1 98.56 244 CYS B CA 1
ATOM 3767 C C . CYS B 1 244 ? -0.943 -12.438 1.594 1 98.56 244 CYS B C 1
ATOM 3769 O O . CYS B 1 244 ? -2.072 -12.008 1.852 1 98.56 244 CYS B O 1
ATOM 3771 N N . ILE B 1 245 ? -0.15 -12.922 2.475 1 98.75 245 ILE B N 1
ATOM 3772 C CA . ILE B 1 245 ? -0.55 -13.094 3.867 1 98.75 245 ILE B CA 1
ATOM 3773 C C . ILE B 1 245 ? -0.949 -11.742 4.461 1 98.75 245 ILE B C 1
ATOM 3775 O O . ILE B 1 245 ? -2.004 -11.617 5.086 1 98.75 245 ILE B O 1
ATOM 3779 N N . GLU B 1 246 ? -0.156 -10.719 4.195 1 98.69 246 GLU B N 1
ATOM 3780 C CA . GLU B 1 246 ? -0.434 -9.398 4.742 1 98.69 246 GLU B CA 1
ATOM 3781 C C . GLU B 1 246 ? -1.727 -8.82 4.168 1 98.69 246 GLU B C 1
ATOM 3783 O O . GLU B 1 246 ? -2.525 -8.227 4.895 1 98.69 246 GLU B O 1
ATOM 3788 N N . LEU B 1 247 ? -1.899 -8.992 2.879 1 98.69 247 LEU B N 1
ATOM 3789 C CA . LEU B 1 247 ? -3.115 -8.484 2.256 1 98.69 247 LEU B CA 1
ATOM 3790 C C . LEU B 1 247 ? -4.348 -9.18 2.818 1 98.69 247 LEU B C 1
ATOM 3792 O O . LEU B 1 247 ? -5.344 -8.531 3.146 1 98.69 247 LEU B O 1
ATOM 3796 N N . VAL B 1 248 ? -4.297 -10.523 2.967 1 98.75 248 VAL B N 1
ATOM 3797 C CA . VAL B 1 248 ? -5.422 -11.273 3.514 1 98.75 248 VAL B CA 1
ATOM 3798 C C . VAL B 1 248 ? -5.707 -10.812 4.941 1 98.75 248 VAL B C 1
ATOM 3800 O O . VAL B 1 248 ? -6.863 -10.594 5.312 1 98.75 248 VAL B O 1
ATOM 3803 N N . ARG B 1 249 ? -4.676 -10.656 5.715 1 97.94 249 ARG B N 1
ATOM 3804 C CA . ARG B 1 249 ? -4.828 -10.203 7.094 1 97.94 249 ARG B CA 1
ATOM 3805 C C . ARG B 1 249 ? -5.574 -8.875 7.148 1 97.94 249 ARG B C 1
ATOM 3807 O O . ARG B 1 249 ? -6.473 -8.695 7.977 1 97.94 249 ARG B O 1
ATOM 3814 N N . ARG B 1 250 ? -5.246 -7.953 6.258 1 96.88 250 ARG B N 1
ATOM 3815 C CA . ARG B 1 250 ? -5.84 -6.621 6.234 1 96.88 250 ARG B CA 1
ATOM 3816 C C . ARG B 1 250 ? -7.312 -6.684 5.836 1 96.88 250 ARG B C 1
ATOM 3818 O O . ARG B 1 250 ? -8.125 -5.883 6.305 1 96.88 250 ARG B O 1
ATOM 3825 N N . ILE B 1 251 ? -7.609 -7.66 4.984 1 97.31 251 ILE B N 1
ATOM 3826 C CA . ILE B 1 251 ? -8.969 -7.781 4.477 1 97.31 251 ILE B CA 1
ATOM 3827 C C . ILE B 1 251 ? -9.852 -8.469 5.516 1 97.31 251 ILE B C 1
ATOM 3829 O O . ILE B 1 251 ? -10.992 -8.055 5.75 1 97.31 251 ILE B O 1
ATOM 3833 N N . VAL B 1 252 ? -9.305 -9.445 6.25 1 97.75 252 VAL B N 1
ATOM 3834 C CA . VAL B 1 252 ? -10.156 -10.281 7.082 1 97.75 252 VAL B CA 1
ATOM 3835 C C . VAL B 1 252 ? -10.234 -9.695 8.492 1 97.75 252 VAL B C 1
ATOM 3837 O O . VAL B 1 252 ? -11.141 -10.031 9.258 1 97.75 252 VAL B O 1
ATOM 3840 N N . SER B 1 253 ? -9.242 -8.891 8.805 1 95.06 253 SER B N 1
ATOM 3841 C CA . SER B 1 253 ? -9.203 -8.289 10.141 1 95.06 253 SER B CA 1
ATOM 3842 C C . SER B 1 253 ? -8.641 -6.875 10.086 1 95.06 253 SER B C 1
ATOM 3844 O O . SER B 1 253 ? -7.535 -6.621 10.562 1 95.06 253 SER B O 1
ATOM 3846 N N . PRO B 1 254 ? -9.469 -5.977 9.594 1 90.69 254 PRO B N 1
ATOM 3847 C CA . PRO B 1 254 ? -9.008 -4.59 9.555 1 90.69 254 PRO B CA 1
ATOM 3848 C C . PRO B 1 254 ? -8.625 -4.055 10.938 1 90.69 254 PRO B C 1
ATOM 3850 O O . PRO B 1 254 ? -9.344 -4.289 11.906 1 90.69 254 PRO B O 1
ATOM 3853 N N . ARG B 1 255 ? -7.516 -3.352 11 1 94.19 255 ARG B N 1
ATOM 3854 C CA . ARG B 1 255 ? -6.992 -2.824 12.258 1 94.19 255 ARG B CA 1
ATOM 3855 C C . ARG B 1 255 ? -7.492 -1.406 12.508 1 94.19 255 ARG B C 1
ATOM 3857 O O . ARG B 1 255 ? -7.965 -0.736 11.586 1 94.19 255 ARG B O 1
ATOM 3864 N N . TRP B 1 256 ? -7.379 -1.017 13.766 1 97.81 256 TRP B N 1
ATOM 3865 C CA . TRP B 1 256 ? -7.801 0.332 14.133 1 97.81 256 TRP B CA 1
ATOM 3866 C C . TRP B 1 256 ? -6.855 1.375 13.547 1 97.81 256 TRP B C 1
ATOM 3868 O O . TRP B 1 256 ? -7.246 2.525 13.328 1 97.81 256 TRP B O 1
ATOM 3878 N N . LEU B 1 257 ? -5.66 0.969 13.289 1 98.38 257 LEU B N 1
ATOM 3879 C CA . LEU B 1 257 ? -4.617 1.8 12.695 1 98.38 257 LEU B CA 1
ATOM 3880 C C . LEU B 1 257 ? -4.023 1.132 11.461 1 98.38 257 LEU B C 1
ATOM 3882 O O . LEU B 1 257 ? -3.504 0.017 11.547 1 98.38 257 LEU B O 1
ATOM 3886 N N . GLU B 1 258 ? -4.156 1.749 10.32 1 98 258 GLU B N 1
ATOM 3887 C CA . GLU B 1 258 ? -3.58 1.258 9.07 1 98 258 GLU B CA 1
ATOM 3888 C C . GLU B 1 258 ? -2.615 2.275 8.469 1 98 258 GLU B C 1
ATOM 3890 O O . GLU B 1 258 ? -2.924 3.467 8.398 1 98 258 GLU B O 1
ATOM 3895 N N . VAL B 1 259 ? -1.466 1.816 8.055 1 97.88 259 VAL B N 1
ATOM 3896 C CA . VAL B 1 259 ? -0.437 2.686 7.496 1 97.88 259 VAL B CA 1
ATOM 3897 C C . VAL B 1 259 ? -0.15 2.283 6.051 1 97.88 259 VAL B C 1
ATOM 3899 O O . VAL B 1 259 ? -0.049 1.095 5.742 1 97.88 259 VAL B O 1
ATOM 3902 N N . GLY B 1 260 ? -0.08 3.303 5.223 1 97.69 260 GLY B N 1
ATOM 3903 C CA . GLY B 1 260 ? 0.211 3.076 3.816 1 97.69 260 GLY B CA 1
ATOM 3904 C C . GLY B 1 260 ? -0.9 3.539 2.895 1 97.69 260 GLY B C 1
ATOM 3905 O O . GLY B 1 260 ? -2.061 3.615 3.303 1 97.69 260 GLY B O 1
ATOM 3906 N N . THR B 1 261 ? -0.522 3.812 1.656 1 97.12 261 THR B N 1
ATOM 3907 C CA . THR B 1 261 ? -1.457 4.273 0.635 1 97.12 261 THR B CA 1
ATOM 3908 C C . THR B 1 261 ? -1.886 3.117 -0.266 1 97.12 261 THR B C 1
ATOM 3910 O O . THR B 1 261 ? -1.108 2.191 -0.509 1 97.12 261 THR B O 1
#

Foldseek 3Di:
DFEEEEEDLAQLVLLLLQCCLVVVFVYADAEYEYCPLVSVVVSQVPRDRHHHHYDYDLVVVCVSPGQEYEYPHELVCCQVNQLVCLLQVHAYEYLLLLNCVDPVSVVSNVVSCVNRVYYYHYFLAQFDDLLVLLVLLVQAWDAKAKEKEAAQVLVVHDDPAKDWPDWAWLNVCCVVPVLPNNNQSSSCVSNVHIHTYIYIHHNVDHFIKMWMWIDHPVDTDITIGTFQARPRGNSGGPVRSVRVNVVSSCVVPPDPDDDTD/DFEEEEEDLAQLVLLLLQCCLVVVFVYADAEYEYCPLVSVVVSQVPRDRHHHHYDYDLVVVCVSPGQEYEYPHELVCCQVNQLVCLLQVHAYEYLLLLNCVDPVSVVSNVVSCVNRVYYYHYFLAQFDDLLVLLVLLVQAWDAKAKEKEAAQVLVVHDDPAKDWPDWAWLNVCCVVPVLPNNNQSSSCVSNVHIHTYIYIHHNVDHFIKMWMWIDHPVDTDITIGTFQARPRGNSGGPVRSVRVNVVSSCVVPPDPDDDTD

Radius of gyration: 22.99 Å; Cα contacts (8 Å, |Δi|>4): 1336; chains: 2; bounding box: 53×68×49 Å

Nearest PDB structures (foldseek):
  2dc1-assembly1_B  TM=9.364E-01  e=8.109E-26  Archaeoglobus fulgidus
  1j5p-assembly1_A  TM=8.494E-01  e=4.958E-21  Thermotoga maritima
  3nto-assembly1_A  TM=6.100E-01  e=8.340E-09  Bacillus subtilis
  4l8v-assembly1_A  TM=6.352E-01  e=3.728E-08  Bacillus subtilis subsp. subtilis str. 168
  3nt2-assembly1_A  TM=6.314E-01  e=3.728E-08  Bacillus subtilis

Secondary structure (DSSP, 8-state):
--EEEEE--SHHHHHHHHHHHTTSS-SEEEEEE-SSHHHHHHHHHH-SS--PEEESSHHHHHHT--SEEEE-S-HHHHHHHHHHHHHTT-EEEES-GGGGGSHHHHHHHHHHHHHH---EEE--TT---HHHHHHHGGG-EEEEEEEEEE-GGGGT---SS-EEEEEEEHHHHHHH-GGGHHHHHHHHHHHTSPPEEEEEE-TT--SEEEEEEEEESSEEEEEEEEEPEETTEEEEEHHHHHHHHHHHHHHHS--SEEE--/--EEEEE--SHHHHHHHHHHHTTSS-SEEEEEE-SSHHHHHHHHHH-SS--PEEESSHHHHHHT--SEEEE-S-HHHHHHHHHHHHHTT-EEEES-GGGGGSHHHHHHHHHHHHHH---EEE--TT---HHHHHHHGGG-EEEEEEEEEE-GGGGT---SS-EEEEEEEHHHHHHH-GGGHHHHHHHHHHHTSPPEEEEEE-TT--SEEEEEEEEESSEEEEEEEEEPEETTEEEEEHHHHHHHHHHHHHHHS--SEEE--

Sequence (522 aa):
MKRVAIIGCGAIGSELAKAIDDGLVPAQLVALFDIKRDRCDKVASSLERVKPKVVSSMDEVLEVKPDVIVEAASQAAVAEYGPRILERGVDLIVLSVGALLDNSVLKSLEEASRKGGGRVYAPTGAIAGLDAIRALRIVGINKVVLRTRKPPKSLGVDVNDVTVLYRGPAREAVKKYPFNVNVAAALALAAGVEPLVEIVADPKVERNIHEIIVESAASRLTIRVENVPSPSNPRTSYLAALSCIELVRRIVSPRWLEVGTMKRVAIIGCGAIGSELAKAIDDGLVPAQLVALFDIKRDRCDKVASSLERVKPKVVSSMDEVLEVKPDVIVEAASQAAVAEYGPRILERGVDLIVLSVGALLDNSVLKSLEEASRKGGGRVYAPTGAIAGLDAIRALRIVGINKVVLRTRKPPKSLGVDVNDVTVLYRGPAREAVKKYPFNVNVAAALALAAGVEPLVEIVADPKVERNIHEIIVESAASRLTIRVENVPSPSNPRTSYLAALSCIELVRRIVSPRWLEVGT